Protein AF-A0A319CX66-F1 (afdb_monomer_lite)

InterPro domains:
  IPR029032 AhpD-like [G3DSA:1.20.1290.10] (20-228)
  IPR029032 AhpD-like [SSF69118] (88-222)
  IPR052999 Peroxisomal Targeting Signal 1 Protein [PTHR28180] (1-266)

Sequence (403 aa):
MVKLTLNIVRMINLPSAHPKTTPAPREIEKIFEKIQQGARTLRVDQQSWLALAAATTITLNSGPALSILFNVATKDTPSISDRVLAAETIREIGLKCIPFNGMPRTINALRAFQADLPEEIVAEMNQEPRRGLTQNNIHRTNKRGRKLWDQVHRPRAAQRYNHYAKLHPDLPVVVVENHFGALLSDPGRKPGASVGRLTMSVIAIACLRAQLGTGSQLHEHVLGLKKAVVDGTWADNMGDAPERGAKWLASQGGIIWMLRWIDNIRKEVKQTVAKLKPEEKGRLYELGSLGAYQSKPHPHKVNDPKYYQHHEDWLKQMERKQMEPEEDELEEEELEEDEHEQNELEKAELEGNEHDNTELEGNEHKLNKHDQTEHKQIEHDQNEPKKAECEEEGLKEDGSPTR

pLDDT: mean 77.53, std 22.51, range [29.12, 98.69]

Secondary structure (DSSP, 8-state):
-PPPPHHHHHHHTSGGG--PPPPPPTTHHHHHHHHHHHHHHHT--HHHHHHHHHHHHHHTT-HHHHHHHHHHHHTT---HHHHHHHHHHHHHHHHHTHHHH-HHHHHHHHHHHHHHS-HHHHHHS--S-S----TTTHHHHHHHHHHHHHHHHTTSHHHHHHHHHHH-TTHHHIIIIIIIIIIISPPS--SS---HHHHHHHHHHHHHHHH-S-HHHHHHHHHHHHHHHHTSGGGTT-TT--HHHHHHHHSHHHHHHHHHHHHHHHHHHHHHHHHS-HHHHHHTTT---S--------------THHHHHHHHHHHHHGGGS-----SHHHHHHHHHHHHHHHHHHHHHHHHHHHHHHHHHHHHHHHTTTTTSSSSS--------------------------

Organism: NCBI:txid1448320

Radius of gyration: 30.65 Å; chains: 1; bounding box: 73×112×86 Å

Foldseek 3Di:
DDDDDPVRVCVCLFLVNQQQQQEAFPCLLVLLLVLVVVCVVQLFDLLQSLLLSLLLSLLSLHQLSNLSNLCSSCVVPPDLVVSLQSLLSSLLSLQLSCVQRHDVSSVSNNVSNLVNDDPSSNVPHDPDDQLDDDPVCQVVLLVQLLVLLCLLQPPCSVVVLVVLCVVPVCRSVCCSRVNSRRRLAFGPDDDTDDRFQLSSLSSQLLNDLSNPPNVLSNLSSLVSLLSCLVVVSRVVPPPPRPNSNSNCCNDPNNSVVSSVSSVVSSVSSVVSQVPQDPVSSVVSRNPPPDDPPDDDDDDDDDDDPPVPPVVVVVVVVVVVPPPDDPDDPPVVVSVVVSVVVVVVVVVVVVVVVVVVVVVVVVVVVVVVVVVPPPPPDDDDDDDDDDDDDDDDDDDDDDDDDDD

Structure (mmCIF, N/CA/C/O backbone):
data_AF-A0A319CX66-F1
#
_entry.id   AF-A0A319CX66-F1
#
loop_
_atom_site.group_PDB
_atom_site.id
_atom_site.type_symbol
_atom_site.label_atom_id
_atom_site.label_alt_id
_atom_site.label_comp_id
_atom_site.label_asym_id
_atom_site.label_entity_id
_atom_site.label_seq_id
_atom_site.pdbx_PDB_ins_code
_atom_site.Cartn_x
_atom_site.Cartn_y
_atom_site.Cartn_z
_atom_site.occupancy
_atom_site.B_iso_or_equiv
_atom_site.auth_seq_id
_atom_site.auth_comp_id
_atom_site.auth_asym_id
_atom_site.auth_atom_id
_atom_site.pdbx_PDB_model_num
ATOM 1 N N . MET A 1 1 ? -1.379 38.295 -2.437 1.00 55.97 1 MET A N 1
ATOM 2 C CA . MET A 1 1 ? -2.069 37.105 -1.893 1.00 55.97 1 MET A CA 1
ATOM 3 C C . MET A 1 1 ? -3.465 37.077 -2.497 1.00 55.97 1 MET A C 1
ATOM 5 O O . MET A 1 1 ? -4.206 38.035 -2.307 1.00 55.97 1 MET A O 1
ATOM 9 N N . VAL A 1 2 ? -3.778 36.063 -3.303 1.00 76.06 2 VAL A N 1
ATOM 10 C CA . VAL A 1 2 ? -5.092 35.924 -3.950 1.00 76.06 2 VAL A CA 1
ATOM 11 C C . VAL A 1 2 ? -6.112 35.552 -2.871 1.00 76.06 2 VAL A C 1
ATOM 13 O O . VAL A 1 2 ? -5.905 34.578 -2.152 1.00 76.06 2 VAL A O 1
ATOM 16 N N . LYS A 1 3 ? -7.176 36.347 -2.705 1.00 79.50 3 LYS A N 1
ATOM 17 C CA . LYS A 1 3 ? -8.275 36.042 -1.776 1.00 79.50 3 LYS A CA 1
ATOM 18 C C . LYS A 1 3 ? -9.422 35.424 -2.560 1.00 79.50 3 LYS A C 1
ATOM 20 O O . LYS A 1 3 ? -9.903 36.026 -3.516 1.00 79.50 3 LYS A O 1
ATOM 25 N N . LEU A 1 4 ? -9.864 34.244 -2.141 1.00 84.06 4 LEU A N 1
ATOM 26 C CA . LEU A 1 4 ? -11.067 33.630 -2.689 1.00 84.06 4 LEU A CA 1
ATOM 27 C C . LEU A 1 4 ? -12.289 34.449 -2.266 1.00 84.06 4 LEU A C 1
ATOM 29 O O . LEU A 1 4 ? -12.366 34.936 -1.135 1.00 84.06 4 LEU A O 1
ATOM 33 N N . THR A 1 5 ? -13.247 34.611 -3.175 1.00 89.81 5 THR A N 1
ATOM 34 C CA . THR A 1 5 ? -14.525 35.241 -2.835 1.00 89.81 5 THR A CA 1
ATOM 35 C C . THR A 1 5 ? -15.294 34.350 -1.863 1.00 89.81 5 THR A C 1
ATOM 37 O O . THR A 1 5 ? -15.123 33.131 -1.851 1.00 89.81 5 THR A O 1
ATOM 40 N N . LEU A 1 6 ? -16.183 34.940 -1.062 1.00 85.25 6 LEU A N 1
ATOM 41 C CA . LEU A 1 6 ? -17.014 34.187 -0.115 1.00 85.25 6 LEU A CA 1
ATOM 42 C C . LEU A 1 6 ? -17.819 33.072 -0.795 1.00 85.25 6 LEU A C 1
ATOM 44 O O . LEU A 1 6 ? -17.998 32.014 -0.205 1.00 85.25 6 LEU A O 1
ATOM 48 N N . ASN A 1 7 ? -18.264 33.279 -2.036 1.00 86.62 7 ASN A N 1
ATOM 49 C CA . ASN A 1 7 ? -18.987 32.260 -2.794 1.00 86.62 7 ASN A CA 1
ATOM 50 C C . ASN A 1 7 ? -18.080 31.084 -3.169 1.00 86.62 7 ASN A C 1
ATOM 52 O O . ASN A 1 7 ? -18.476 29.942 -2.972 1.00 86.62 7 ASN A O 1
ATOM 56 N N . ILE A 1 8 ? -16.846 31.346 -3.615 1.00 83.25 8 ILE A N 1
ATOM 57 C CA . ILE A 1 8 ? -15.874 30.281 -3.901 1.00 83.25 8 ILE A CA 1
ATOM 58 C C . ILE A 1 8 ? -15.504 29.536 -2.614 1.00 83.25 8 ILE A C 1
ATOM 60 O O . ILE A 1 8 ? -15.500 28.309 -2.598 1.00 83.25 8 ILE A O 1
ATOM 64 N N . VAL A 1 9 ? -15.267 30.256 -1.513 1.00 81.00 9 VAL A N 1
ATOM 65 C CA . VAL A 1 9 ? -15.023 29.641 -0.198 1.00 81.00 9 VAL A CA 1
ATOM 66 C C . VAL A 1 9 ? -16.208 28.765 0.212 1.00 81.00 9 VAL A C 1
ATOM 68 O O . VAL A 1 9 ? -15.992 27.639 0.643 1.00 81.00 9 VAL A O 1
ATOM 71 N N . ARG A 1 10 ? -17.452 29.226 0.039 1.00 79.19 10 ARG A N 1
ATOM 72 C CA . ARG A 1 10 ? -18.656 28.427 0.323 1.00 79.19 10 ARG A CA 1
ATOM 73 C C . ARG A 1 10 ? -18.755 27.187 -0.561 1.00 79.19 10 ARG A C 1
ATOM 75 O O . ARG A 1 10 ? -19.100 26.137 -0.043 1.00 79.19 10 ARG A O 1
ATOM 82 N N . MET A 1 11 ? -18.436 27.294 -1.851 1.00 78.56 11 MET A N 1
ATOM 83 C CA . MET A 1 11 ? -18.486 26.170 -2.793 1.00 78.56 11 MET A CA 1
ATOM 84 C C . MET A 1 11 ? -17.416 25.110 -2.505 1.00 78.56 11 MET A C 1
ATOM 86 O O . MET A 1 11 ? -17.714 23.922 -2.524 1.00 78.56 11 MET A O 1
ATOM 90 N N . ILE A 1 12 ? -16.184 25.520 -2.193 1.00 77.50 12 ILE A N 1
ATOM 91 C CA . ILE A 1 12 ? -15.083 24.595 -1.867 1.00 77.50 12 ILE A CA 1
ATOM 92 C C . ILE A 1 12 ? -15.276 23.960 -0.485 1.00 77.50 12 ILE A C 1
ATOM 94 O O . ILE A 1 12 ? -14.882 22.821 -0.269 1.00 77.50 12 ILE A O 1
ATOM 98 N N . ASN A 1 13 ? -15.912 24.676 0.443 1.00 69.56 13 ASN A N 1
ATOM 99 C CA . ASN A 1 13 ? -16.309 24.131 1.741 1.00 69.56 13 ASN A CA 1
ATOM 100 C C . ASN A 1 13 ? -17.713 23.523 1.714 1.00 69.56 13 ASN A C 1
ATOM 102 O O . ASN A 1 13 ? -18.297 23.312 2.778 1.00 69.56 13 ASN A O 1
ATOM 106 N N . LEU A 1 14 ? -18.274 23.248 0.528 1.00 67.50 14 LEU A N 1
ATOM 107 C CA . LEU A 1 14 ? -19.491 22.461 0.475 1.00 67.50 14 LEU A CA 1
ATOM 108 C C . LEU A 1 14 ? -19.211 21.104 1.111 1.00 67.50 14 LEU A C 1
ATOM 110 O O . LEU A 1 14 ? -18.164 20.511 0.841 1.00 67.50 14 LEU A O 1
ATOM 114 N N . PRO A 1 15 ? -20.188 20.573 1.848 1.00 56.66 15 PRO A N 1
ATOM 115 C CA . PRO A 1 15 ? -20.256 19.182 2.220 1.00 56.66 15 PRO A CA 1
ATOM 116 C C . PRO A 1 15 ? -19.603 18.208 1.235 1.00 56.66 15 PRO A C 1
ATOM 118 O O . PRO A 1 15 ? -18.553 17.632 1.500 1.00 56.66 15 PRO A O 1
ATOM 121 N N . SER A 1 16 ? -20.149 18.131 0.028 1.00 59.62 16 SER A N 1
ATOM 122 C CA . SER A 1 16 ? -19.679 17.248 -1.040 1.00 59.62 16 SER A CA 1
ATOM 123 C C . SER A 1 16 ? -18.214 17.441 -1.453 1.00 59.62 16 SER A C 1
ATOM 125 O O . SER A 1 16 ? -17.624 16.518 -2.006 1.00 59.62 16 SER A O 1
ATOM 127 N N . ALA A 1 17 ? -17.633 18.620 -1.219 1.00 59.69 17 ALA A N 1
ATOM 128 C CA . ALA A 1 17 ? -16.258 18.962 -1.580 1.00 59.69 17 ALA A CA 1
ATOM 129 C C . ALA A 1 17 ? -15.243 18.626 -0.472 1.00 59.69 17 ALA A C 1
ATOM 131 O O . ALA A 1 17 ? -14.048 18.515 -0.745 1.00 59.69 17 ALA A O 1
ATOM 132 N N . HIS A 1 18 ? -15.713 18.406 0.759 1.00 57.75 18 HIS A N 1
ATOM 133 C CA . HIS A 1 18 ? -14.885 18.061 1.908 1.00 57.75 18 HIS A CA 1
ATOM 134 C C . HIS A 1 18 ? -15.327 16.722 2.509 1.00 57.75 18 HIS A C 1
ATOM 136 O O . HIS A 1 18 ? -15.835 16.692 3.628 1.00 57.75 18 HIS A O 1
ATOM 142 N N . PRO A 1 19 ? -15.120 15.575 1.832 1.00 54.16 19 PRO A N 1
ATOM 143 C CA . PRO A 1 19 ? -15.232 14.310 2.528 1.00 54.16 19 PRO A CA 1
ATOM 144 C C . PRO A 1 19 ? -14.113 14.276 3.572 1.00 54.16 19 PRO A C 1
ATOM 146 O O . PRO A 1 19 ? -12.947 14.014 3.254 1.00 54.16 19 PRO A O 1
ATOM 149 N N . LYS A 1 20 ? -14.456 14.534 4.841 1.00 62.97 20 LYS A N 1
ATOM 150 C CA . LYS A 1 20 ? -13.655 14.027 5.956 1.00 62.97 20 LYS A CA 1
ATOM 151 C C . LYS A 1 20 ? -13.373 12.548 5.713 1.00 62.97 20 LYS A C 1
ATOM 153 O O . LYS A 1 20 ? -14.080 11.873 4.958 1.00 62.97 20 LYS A O 1
ATOM 158 N N . THR A 1 21 ? -12.321 12.047 6.343 1.00 73.31 21 THR A N 1
ATOM 159 C CA . THR A 1 21 ? -12.054 10.615 6.307 1.00 73.31 21 THR A CA 1
ATOM 160 C C . THR A 1 21 ? -13.321 9.844 6.670 1.00 73.31 21 THR A C 1
ATOM 162 O O . THR A 1 21 ? -14.072 10.215 7.575 1.00 73.31 21 THR A O 1
ATOM 165 N N . THR A 1 22 ? -13.591 8.793 5.907 1.00 85.19 22 THR A N 1
ATOM 166 C CA . THR A 1 22 ? -14.711 7.902 6.147 1.00 85.19 22 THR A CA 1
ATOM 167 C C . THR A 1 22 ? -14.597 7.359 7.577 1.00 85.19 22 THR A C 1
ATOM 169 O O . THR A 1 22 ? -13.531 6.838 7.926 1.00 85.19 22 THR A O 1
ATOM 172 N N . PRO A 1 23 ? -15.641 7.454 8.422 1.00 87.94 23 PRO A N 1
ATOM 173 C CA . PRO A 1 23 ? -15.555 6.989 9.800 1.00 87.94 23 PRO A CA 1
ATOM 174 C C . PRO A 1 23 ? -15.178 5.511 9.854 1.00 87.94 23 PRO A C 1
ATOM 176 O O . PRO A 1 23 ? -15.574 4.738 8.976 1.00 87.94 23 PRO A O 1
ATOM 179 N N . ALA A 1 24 ? -14.437 5.119 10.887 1.00 91.44 24 ALA A N 1
ATOM 180 C CA . ALA A 1 24 ? -14.137 3.715 11.114 1.00 91.44 24 ALA A CA 1
ATOM 181 C C . ALA A 1 24 ? -15.441 2.930 11.365 1.00 91.44 24 ALA A C 1
ATOM 183 O O . ALA A 1 24 ? -16.246 3.340 12.210 1.00 91.44 24 ALA A O 1
ATOM 184 N N . PRO A 1 25 ? -15.673 1.807 10.666 1.00 92.19 25 PRO A N 1
ATOM 185 C CA . PRO A 1 25 ? -16.791 0.925 10.978 1.00 92.19 25 PRO A CA 1
ATOM 186 C C . PRO A 1 25 ? -16.676 0.368 12.395 1.00 92.19 25 PRO A C 1
ATOM 188 O O . PRO A 1 25 ? -15.587 0.004 12.828 1.00 92.19 25 PRO A O 1
ATOM 191 N N . ARG A 1 26 ? -17.803 0.218 13.100 1.00 91.69 26 ARG A N 1
ATOM 192 C CA . ARG A 1 26 ? -17.815 -0.334 14.473 1.00 91.69 26 ARG A CA 1
ATOM 193 C C . ARG A 1 26 ? -17.194 -1.730 14.566 1.00 91.69 26 ARG A C 1
ATOM 195 O O . ARG A 1 26 ? -16.563 -2.055 15.559 1.00 91.69 26 ARG A O 1
ATOM 202 N N . GLU A 1 27 ? -17.362 -2.536 13.522 1.00 93.62 27 GLU A N 1
ATOM 203 C CA . GLU A 1 27 ? -16.881 -3.919 13.474 1.00 93.62 27 GLU A CA 1
ATOM 204 C C . GLU A 1 27 ? -15.479 -4.050 12.852 1.00 93.62 27 GLU A C 1
ATOM 206 O O . GLU A 1 27 ? -14.995 -5.169 12.674 1.00 93.62 27 GLU A O 1
ATOM 211 N N . ILE A 1 28 ? -14.815 -2.937 12.500 1.00 96.88 28 ILE A N 1
ATOM 212 C CA . ILE A 1 28 ? -13.544 -2.997 11.764 1.00 96.88 28 ILE A CA 1
ATOM 213 C C . ILE A 1 28 ? -12.418 -3.628 12.588 1.00 96.88 28 ILE A C 1
ATOM 215 O O . ILE A 1 28 ? -11.610 -4.370 12.038 1.00 96.88 28 ILE A O 1
ATOM 219 N N . GLU A 1 29 ? -12.413 -3.414 13.906 1.00 97.81 29 GLU A N 1
ATOM 220 C CA . GLU A 1 29 ? -11.452 -4.034 14.822 1.00 97.81 29 GLU A CA 1
ATOM 221 C C . GLU A 1 29 ? -11.515 -5.562 14.729 1.00 97.81 29 GLU A C 1
ATOM 223 O O . GLU A 1 29 ? -10.509 -6.206 14.445 1.00 97.81 29 GLU A O 1
ATOM 228 N N . LYS A 1 30 ? -12.721 -6.139 14.821 1.00 98.06 30 LYS A N 1
ATOM 229 C CA . LYS A 1 30 ? -12.934 -7.590 14.703 1.00 98.06 30 LYS A CA 1
ATOM 230 C C . LYS A 1 30 ? -12.533 -8.131 13.332 1.00 98.06 30 LYS A C 1
ATOM 232 O O . LYS A 1 30 ? -12.133 -9.288 13.221 1.00 98.06 30 LYS A O 1
ATOM 237 N N . ILE A 1 31 ? -12.678 -7.336 12.268 1.00 98.25 31 ILE A N 1
ATOM 238 C CA . ILE A 1 31 ? -12.193 -7.716 10.935 1.00 98.25 31 ILE A CA 1
ATOM 239 C C . ILE A 1 31 ? -10.668 -7.792 10.934 1.00 98.25 31 ILE A C 1
ATOM 241 O O . ILE A 1 31 ? -10.123 -8.794 10.475 1.00 98.25 31 ILE A O 1
ATOM 245 N N . PHE A 1 32 ? -9.985 -6.784 11.473 1.00 98.62 32 PHE A N 1
ATOM 246 C CA . PHE A 1 32 ? -8.526 -6.790 11.559 1.00 98.62 32 PHE A CA 1
ATOM 247 C C . PHE A 1 32 ? -8.002 -7.921 12.449 1.00 98.62 32 PHE A C 1
ATOM 249 O O . PHE A 1 32 ? -7.063 -8.602 12.045 1.00 98.62 32 PHE A O 1
ATOM 256 N N . GLU A 1 33 ? -8.641 -8.201 13.588 1.00 98.38 33 GLU A N 1
ATOM 257 C CA . GLU A 1 33 ? -8.287 -9.339 14.450 1.00 98.38 33 GLU A CA 1
ATOM 258 C C . GLU A 1 33 ? -8.413 -10.677 13.701 1.00 98.38 33 GLU A C 1
ATOM 260 O O . GLU A 1 33 ? -7.521 -11.522 13.776 1.00 98.38 33 GLU A O 1
ATOM 265 N N . LYS A 1 34 ? -9.476 -10.865 12.905 1.00 98.38 34 LYS A N 1
ATOM 266 C CA . LYS A 1 34 ? -9.646 -12.074 12.080 1.00 98.38 34 LYS A CA 1
ATOM 267 C C . LYS A 1 34 ? -8.611 -12.180 10.961 1.00 98.38 34 LYS A C 1
ATOM 269 O O . LYS A 1 34 ? -8.147 -13.284 10.678 1.00 98.38 34 LYS A O 1
ATOM 274 N N . ILE A 1 35 ? -8.243 -11.063 10.329 1.00 98.38 35 ILE A N 1
ATOM 275 C CA . ILE A 1 35 ? -7.164 -11.031 9.331 1.00 98.38 35 ILE A CA 1
ATOM 276 C C . ILE A 1 35 ? -5.843 -11.433 9.991 1.00 98.38 35 ILE A C 1
ATOM 278 O O . ILE A 1 35 ? -5.162 -12.315 9.474 1.00 98.38 35 ILE A O 1
ATOM 282 N N . GLN A 1 36 ? -5.510 -10.849 11.146 1.00 97.81 36 GLN A N 1
ATOM 283 C CA . GLN A 1 36 ? -4.296 -11.164 11.901 1.00 97.81 36 GLN A CA 1
ATOM 284 C C . GLN A 1 36 ? -4.265 -12.638 12.329 1.00 97.81 36 GLN A C 1
ATOM 286 O O . GLN A 1 36 ? -3.248 -13.309 12.155 1.00 97.81 36 GLN A O 1
ATOM 291 N N . GLN A 1 37 ? -5.374 -13.173 12.847 1.00 97.56 37 GLN A N 1
ATOM 292 C CA . GLN A 1 37 ? -5.479 -14.584 13.221 1.00 97.56 37 GLN A CA 1
ATOM 293 C C . GLN A 1 37 ? -5.293 -15.500 12.005 1.00 97.56 37 GLN A C 1
ATOM 295 O O . GLN A 1 37 ? -4.504 -16.443 12.065 1.00 97.56 37 GLN A O 1
ATOM 300 N N . GLY A 1 38 ? -5.966 -15.198 10.891 1.00 97.00 38 GLY A N 1
ATOM 301 C CA . GLY A 1 38 ? -5.806 -15.935 9.640 1.00 97.00 38 GLY A CA 1
ATOM 302 C C . GLY A 1 38 ? -4.366 -15.895 9.130 1.00 97.00 38 GLY A C 1
ATOM 303 O O . GLY A 1 38 ? -3.807 -16.938 8.802 1.00 97.00 38 GLY A O 1
ATOM 304 N N . ALA A 1 39 ? -3.736 -14.719 9.142 1.00 96.25 39 ALA A N 1
ATOM 305 C CA . ALA A 1 39 ? -2.342 -14.547 8.752 1.00 96.25 39 ALA A CA 1
ATOM 306 C C . ALA A 1 39 ? -1.400 -15.410 9.607 1.00 96.25 39 ALA A C 1
ATOM 308 O O . ALA A 1 39 ? -0.566 -16.122 9.053 1.00 96.25 39 ALA A O 1
ATOM 309 N N . ARG A 1 40 ? -1.593 -15.444 10.935 1.00 94.56 40 ARG A N 1
ATOM 310 C CA . ARG A 1 40 ? -0.825 -16.311 11.849 1.00 94.56 40 ARG A CA 1
ATOM 311 C C . ARG A 1 40 ? -0.978 -17.794 11.487 1.00 94.56 40 ARG A C 1
ATOM 313 O O . ARG A 1 40 ? 0.026 -18.489 11.350 1.00 94.56 40 ARG A O 1
ATOM 320 N N . THR A 1 41 ? -2.206 -18.277 11.281 1.00 95.38 41 THR A N 1
ATOM 321 C CA . THR A 1 41 ? -2.469 -19.680 10.897 1.00 95.38 41 THR A CA 1
ATOM 322 C C . THR A 1 41 ? -1.819 -20.048 9.562 1.00 95.38 41 THR A C 1
ATOM 324 O O . THR A 1 41 ? -1.284 -21.145 9.407 1.00 95.38 41 THR A O 1
ATOM 327 N N . LEU A 1 42 ? -1.829 -19.118 8.610 1.00 94.69 42 LEU A N 1
ATOM 328 C CA . LEU A 1 42 ? -1.318 -19.307 7.252 1.00 94.69 42 LEU A CA 1
ATOM 329 C C . LEU A 1 42 ? 0.177 -18.970 7.127 1.00 94.69 42 LEU A C 1
ATOM 331 O O . LEU A 1 42 ? 0.757 -19.116 6.054 1.00 94.69 42 LEU A O 1
ATOM 335 N N . ARG A 1 43 ? 0.811 -18.560 8.235 1.00 93.75 43 ARG A N 1
ATOM 336 C CA . ARG A 1 43 ? 2.205 -18.098 8.320 1.00 93.75 43 ARG A CA 1
ATOM 337 C C . ARG A 1 43 ? 2.527 -16.921 7.397 1.00 93.75 43 ARG A C 1
ATOM 339 O O . ARG A 1 43 ? 3.666 -16.776 6.965 1.00 93.75 43 ARG A O 1
ATOM 346 N N . VAL A 1 44 ? 1.535 -16.084 7.113 1.00 94.25 44 VAL A N 1
ATOM 347 C CA . VAL A 1 44 ? 1.723 -14.797 6.441 1.00 94.25 44 VAL A CA 1
ATOM 348 C C . VAL A 1 44 ? 2.372 -13.829 7.423 1.00 94.25 44 VAL A C 1
ATOM 350 O O . VAL A 1 44 ? 1.931 -13.710 8.569 1.00 94.25 44 VAL A O 1
ATOM 353 N N . ASP A 1 45 ? 3.428 -13.150 6.982 1.00 91.75 45 ASP A N 1
ATOM 354 C CA . ASP A 1 45 ? 4.170 -12.212 7.815 1.00 91.75 45 ASP A CA 1
ATOM 355 C C . ASP A 1 45 ? 3.316 -10.998 8.217 1.00 91.75 45 ASP A C 1
ATOM 357 O O . ASP A 1 45 ? 2.296 -10.668 7.598 1.00 91.75 45 ASP A O 1
ATOM 361 N N . GLN A 1 46 ? 3.745 -10.318 9.283 1.00 93.00 46 GLN A N 1
ATOM 362 C CA . GLN A 1 46 ? 2.996 -9.194 9.832 1.00 93.00 46 GLN A CA 1
ATOM 363 C C . GLN A 1 46 ? 2.838 -8.040 8.839 1.00 93.00 46 GLN A C 1
ATOM 365 O O . GLN A 1 46 ? 1.783 -7.405 8.783 1.00 93.00 46 GLN A O 1
ATOM 370 N N . GLN A 1 47 ? 3.881 -7.767 8.063 1.00 93.25 47 GLN A N 1
ATOM 371 C CA . GLN A 1 47 ? 3.924 -6.640 7.152 1.00 93.25 47 GLN A CA 1
ATOM 372 C C . GLN A 1 47 ? 2.964 -6.839 5.968 1.00 93.25 47 GLN A C 1
ATOM 374 O O . GLN A 1 47 ? 2.259 -5.896 5.605 1.00 93.25 47 GLN A O 1
ATOM 379 N N . SER A 1 48 ? 2.846 -8.056 5.435 1.00 95.25 48 SER A N 1
ATOM 380 C CA . SER A 1 48 ? 1.915 -8.393 4.353 1.00 95.25 48 SER A CA 1
ATOM 381 C C . SER A 1 48 ? 0.446 -8.211 4.746 1.00 95.25 48 SER A C 1
ATOM 383 O O . SER A 1 48 ? -0.314 -7.572 4.013 1.00 95.25 48 SER A O 1
ATOM 385 N N . TRP A 1 49 ? 0.008 -8.715 5.908 1.00 96.88 49 TRP A N 1
ATOM 386 C CA . TRP A 1 49 ? -1.399 -8.543 6.307 1.00 96.88 49 TRP A CA 1
ATOM 387 C C . TRP A 1 49 ? -1.706 -7.106 6.756 1.00 96.88 49 TRP A C 1
ATOM 389 O O . TRP A 1 49 ? -2.804 -6.606 6.491 1.00 96.88 49 TRP A O 1
ATOM 399 N N . LEU A 1 50 ? -0.732 -6.411 7.362 1.00 97.31 50 LEU A N 1
ATOM 400 C CA . LEU A 1 50 ? -0.827 -4.973 7.627 1.00 97.31 50 LEU A CA 1
ATOM 401 C C . LEU A 1 50 ? -1.007 -4.184 6.330 1.00 97.31 50 LEU A C 1
ATOM 403 O O . LEU A 1 50 ? -1.863 -3.304 6.269 1.00 97.31 50 LEU A O 1
ATOM 407 N N . ALA A 1 51 ? -0.243 -4.511 5.286 1.00 98.25 51 ALA A N 1
ATOM 408 C CA . ALA A 1 51 ? -0.355 -3.876 3.980 1.00 98.25 51 ALA A CA 1
ATOM 409 C C . ALA A 1 51 ? -1.724 -4.081 3.341 1.00 98.25 51 ALA A C 1
ATOM 411 O O . ALA A 1 51 ? -2.326 -3.104 2.897 1.00 98.25 51 ALA A O 1
ATOM 412 N N . LEU A 1 52 ? -2.248 -5.309 3.368 1.00 98.62 52 LEU A N 1
ATOM 413 C CA . LEU A 1 52 ? -3.592 -5.621 2.885 1.00 98.62 52 LEU A CA 1
ATOM 414 C C . LEU A 1 52 ? -4.649 -4.727 3.556 1.00 98.62 52 LEU A C 1
ATOM 416 O O . LEU A 1 52 ? -5.453 -4.077 2.880 1.00 98.62 52 LEU A O 1
ATOM 420 N N . ALA A 1 53 ? -4.632 -4.668 4.890 1.00 98.69 53 ALA A N 1
ATOM 421 C CA . ALA A 1 53 ? -5.611 -3.923 5.673 1.00 98.69 53 ALA A CA 1
ATOM 422 C C . ALA A 1 53 ? -5.447 -2.399 5.530 1.00 98.69 53 ALA A C 1
ATOM 424 O O . ALA A 1 53 ? -6.429 -1.690 5.282 1.00 98.69 53 ALA A O 1
ATOM 425 N N . ALA A 1 54 ? -4.219 -1.887 5.643 1.00 98.69 54 ALA A N 1
ATOM 426 C CA . ALA A 1 54 ? -3.928 -0.459 5.579 1.00 98.69 54 ALA A CA 1
ATOM 427 C C . ALA A 1 54 ? -4.191 0.111 4.180 1.00 98.69 54 ALA A C 1
ATOM 429 O O . ALA A 1 54 ? -4.910 1.101 4.059 1.00 98.69 54 ALA A O 1
ATOM 430 N N . ALA A 1 55 ? -3.690 -0.525 3.116 1.00 98.69 55 ALA A N 1
ATOM 431 C CA . ALA A 1 55 ? -3.874 -0.041 1.746 1.00 98.69 55 ALA A CA 1
ATOM 432 C C . ALA A 1 55 ? -5.357 -0.013 1.336 1.00 98.69 55 ALA A C 1
ATOM 434 O O . ALA A 1 55 ? -5.825 0.964 0.740 1.00 98.69 55 ALA A O 1
ATOM 435 N N . THR A 1 56 ? -6.129 -1.030 1.739 1.00 98.62 56 THR A N 1
ATOM 436 C CA . THR A 1 56 ? -7.589 -1.049 1.552 1.00 98.62 56 THR A CA 1
ATOM 437 C C . THR A 1 56 ? -8.250 0.122 2.282 1.00 98.62 56 THR A C 1
ATOM 439 O O . THR A 1 56 ? -9.021 0.883 1.697 1.00 98.62 56 THR A O 1
ATOM 442 N N . THR A 1 57 ? -7.910 0.310 3.557 1.00 97.62 57 THR A N 1
ATOM 443 C CA . THR A 1 57 ? -8.470 1.360 4.420 1.00 97.62 57 THR A CA 1
ATOM 444 C C . THR A 1 57 ? -8.174 2.768 3.888 1.00 97.62 57 THR A C 1
ATOM 446 O O . THR A 1 57 ? -9.066 3.619 3.842 1.00 97.62 57 THR A O 1
ATOM 449 N N . ILE A 1 58 ? -6.946 3.002 3.420 1.00 97.12 58 ILE A N 1
ATOM 450 C CA . ILE A 1 58 ? -6.502 4.273 2.828 1.00 97.12 58 ILE A CA 1
ATOM 451 C C . ILE A 1 58 ? -7.245 4.550 1.524 1.00 97.12 58 ILE A C 1
ATOM 453 O O . ILE A 1 58 ? -7.742 5.657 1.317 1.00 97.12 58 ILE A O 1
ATOM 457 N N . THR A 1 59 ? -7.395 3.536 0.671 1.00 96.31 59 THR A N 1
ATOM 458 C CA . THR A 1 59 ? -8.108 3.665 -0.609 1.00 96.31 59 THR A CA 1
ATOM 459 C C . THR A 1 59 ? -9.575 4.046 -0.422 1.00 96.31 59 THR A C 1
ATOM 461 O O . THR A 1 59 ? -10.120 4.835 -1.200 1.00 96.31 59 THR A O 1
ATOM 464 N N . LEU A 1 60 ? -10.190 3.566 0.661 1.00 93.56 60 LEU A N 1
ATOM 465 C CA . LEU A 1 60 ? -11.556 3.895 1.073 1.00 93.56 60 LEU A CA 1
ATOM 466 C C . LEU A 1 60 ? -11.655 5.192 1.901 1.00 93.56 60 LEU A C 1
ATOM 468 O O . LEU A 1 60 ? -12.724 5.510 2.433 1.00 93.56 60 LEU A O 1
ATOM 472 N N . ASN A 1 61 ? -10.553 5.943 2.005 1.00 92.50 61 ASN A N 1
ATOM 473 C CA . ASN A 1 61 ? -10.428 7.192 2.753 1.00 92.50 61 ASN A CA 1
ATOM 474 C C . ASN A 1 61 ? -10.772 7.045 4.250 1.00 92.50 61 ASN A C 1
ATOM 476 O O . ASN A 1 61 ? -11.188 8.016 4.869 1.00 92.50 61 ASN A O 1
ATOM 480 N N . SER A 1 62 ? -10.629 5.860 4.859 1.00 92.75 62 SER A N 1
ATOM 481 C CA . SER A 1 62 ? -11.047 5.605 6.249 1.00 92.75 62 SER A CA 1
ATOM 482 C C . SER A 1 62 ? -9.900 5.746 7.256 1.00 92.75 62 SER A C 1
ATOM 484 O O . SER A 1 62 ? -9.523 4.809 7.947 1.00 92.75 62 SER A O 1
ATOM 486 N N . GLY A 1 63 ? -9.331 6.950 7.344 1.00 92.19 63 GLY A N 1
ATOM 487 C CA . GLY A 1 63 ? -8.190 7.258 8.219 1.00 92.19 63 GLY A CA 1
ATOM 488 C C . GLY A 1 63 ? -8.303 6.776 9.679 1.00 92.19 63 GLY A C 1
ATOM 489 O O . GLY A 1 63 ? -7.374 6.115 10.131 1.00 92.19 63 GLY A O 1
ATOM 490 N N . PRO A 1 64 ? -9.420 7.003 10.404 1.00 92.69 64 PRO A N 1
ATOM 491 C CA . PRO A 1 64 ? -9.562 6.562 11.798 1.00 92.69 64 PRO A CA 1
ATOM 492 C C . PRO A 1 64 ? -9.447 5.042 11.994 1.00 92.69 64 PRO A C 1
ATOM 494 O O . PRO A 1 64 ? -9.064 4.573 13.063 1.00 92.69 64 PRO A O 1
ATOM 497 N N . ALA A 1 65 ? -9.749 4.242 10.963 1.00 96.75 65 ALA A N 1
ATOM 498 C CA . ALA A 1 65 ? -9.582 2.794 11.044 1.00 96.75 65 ALA A CA 1
ATOM 499 C C . ALA A 1 65 ? -8.099 2.374 11.049 1.00 96.75 65 ALA A C 1
ATOM 501 O O . ALA A 1 65 ? -7.790 1.282 11.515 1.00 96.75 65 ALA A O 1
ATOM 502 N N . LEU A 1 66 ? -7.167 3.228 10.608 1.00 97.75 66 LEU A N 1
ATOM 503 C CA . LEU A 1 66 ? -5.730 2.937 10.674 1.00 97.75 66 LEU A CA 1
ATOM 504 C C . LEU A 1 66 ? -5.206 2.896 12.112 1.00 97.75 66 LEU A C 1
ATOM 506 O O . LEU A 1 66 ? -4.345 2.079 12.418 1.00 97.75 66 LEU A O 1
ATOM 510 N N . SER A 1 67 ? -5.747 3.722 13.006 1.00 96.88 67 SER A N 1
ATOM 511 C CA . SER A 1 67 ? -5.374 3.725 14.427 1.00 96.88 67 SER A CA 1
ATOM 512 C C . SER A 1 67 ? -5.874 2.461 15.129 1.00 96.88 67 SER A C 1
ATOM 514 O O . SER A 1 67 ? -5.161 1.862 15.930 1.00 96.88 67 SER A O 1
ATOM 516 N N . ILE A 1 68 ? -7.067 1.987 14.752 1.00 98.25 68 ILE A N 1
ATOM 517 C CA . ILE A 1 68 ? -7.593 0.688 15.193 1.00 98.25 68 ILE A CA 1
ATOM 518 C C . ILE A 1 68 ?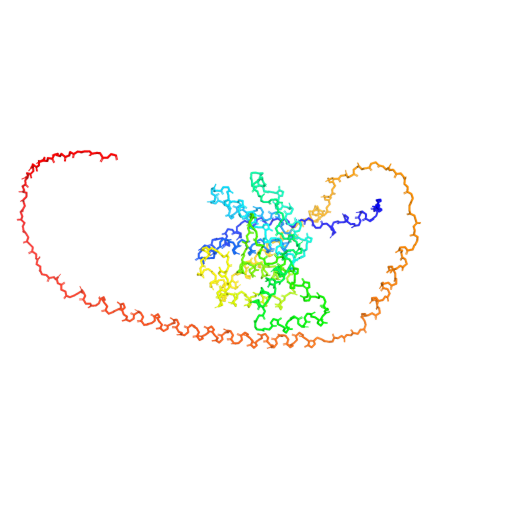 -6.707 -0.449 14.665 1.00 98.25 68 ILE A C 1
ATOM 520 O O . ILE A 1 68 ? -6.327 -1.331 15.430 1.00 98.25 68 ILE A O 1
ATOM 524 N N . LEU A 1 69 ? -6.332 -0.412 13.381 1.00 98.62 69 LEU A N 1
ATOM 525 C CA . LEU A 1 69 ? -5.423 -1.391 12.780 1.00 98.62 69 LEU A CA 1
ATOM 526 C C . LEU A 1 69 ? -4.075 -1.439 13.507 1.00 98.62 69 LEU A C 1
ATOM 528 O O . LEU A 1 69 ? -3.588 -2.524 13.814 1.00 98.62 69 LEU A O 1
ATOM 532 N N . PHE A 1 70 ? -3.492 -0.274 13.796 1.00 98.44 70 PHE A N 1
ATOM 533 C CA . PHE A 1 70 ? -2.264 -0.154 14.575 1.00 98.44 70 PHE A CA 1
ATOM 534 C C . PHE A 1 70 ? -2.410 -0.832 15.939 1.00 98.44 70 PHE A C 1
ATOM 536 O O . PHE A 1 70 ? -1.623 -1.721 16.252 1.00 98.44 70 PHE A O 1
ATOM 543 N N . ASN A 1 71 ? -3.465 -0.505 16.692 1.00 97.94 71 ASN A N 1
ATOM 544 C CA . ASN A 1 71 ? -3.716 -1.098 18.005 1.00 97.94 71 ASN A CA 1
ATOM 545 C C . ASN A 1 71 ? -3.841 -2.626 17.942 1.00 97.94 71 ASN A C 1
ATOM 547 O O . ASN A 1 71 ? -3.225 -3.312 18.753 1.00 97.94 71 ASN A O 1
ATOM 551 N N . VAL A 1 72 ? -4.569 -3.170 16.958 1.00 98.25 72 VAL A N 1
ATOM 552 C CA . VAL A 1 72 ? -4.680 -4.627 16.743 1.00 98.25 72 VAL A CA 1
ATOM 553 C C . VAL A 1 72 ? -3.317 -5.246 16.424 1.00 98.25 72 VAL A C 1
ATOM 555 O O . VAL A 1 72 ? -2.952 -6.289 16.967 1.00 98.25 72 VAL A O 1
ATOM 558 N N . ALA A 1 73 ? -2.533 -4.597 15.564 1.00 97.31 73 ALA A N 1
ATOM 559 C CA . ALA A 1 73 ? -1.221 -5.087 15.164 1.00 97.31 73 ALA A CA 1
ATOM 560 C C . ALA A 1 73 ? -0.189 -5.058 16.298 1.00 97.31 73 ALA A C 1
ATOM 562 O O . ALA A 1 73 ? 0.742 -5.860 16.274 1.00 97.31 73 ALA A O 1
ATOM 563 N N . THR A 1 74 ? -0.357 -4.162 17.274 1.00 97.31 74 THR A N 1
ATOM 564 C CA . THR A 1 74 ? 0.595 -3.952 18.372 1.00 97.31 74 THR A CA 1
ATOM 565 C C . THR A 1 74 ? 0.097 -4.391 19.747 1.00 97.31 74 THR A C 1
ATOM 567 O O . THR A 1 74 ? 0.783 -4.157 20.738 1.00 97.31 74 THR A O 1
ATOM 570 N N . LYS A 1 75 ? -1.095 -4.991 19.840 1.00 94.94 75 LYS A N 1
ATOM 571 C CA . LYS A 1 75 ? -1.758 -5.337 21.111 1.00 94.94 75 LYS A CA 1
ATOM 572 C C . LYS A 1 75 ? -0.870 -6.156 22.051 1.00 94.94 75 LYS A C 1
ATOM 574 O O . LYS A 1 75 ? -0.829 -5.881 23.245 1.00 94.94 75 LYS A O 1
ATOM 579 N N . ASP A 1 76 ? -0.133 -7.107 21.484 1.00 91.56 76 ASP A N 1
ATOM 580 C CA . ASP A 1 76 ? 0.751 -8.024 22.211 1.00 91.56 76 ASP A CA 1
ATOM 581 C C . ASP A 1 76 ? 2.237 -7.615 22.104 1.00 91.56 76 ASP A C 1
ATOM 583 O O . ASP A 1 76 ? 3.125 -8.414 22.396 1.00 91.56 76 ASP A O 1
ATOM 587 N N . THR A 1 77 ? 2.535 -6.396 21.636 1.00 92.62 77 THR A N 1
ATOM 588 C CA . THR A 1 77 ? 3.900 -5.923 21.359 1.00 92.62 77 THR A CA 1
ATOM 589 C C . THR A 1 77 ? 4.384 -4.992 22.478 1.00 92.62 77 THR A C 1
ATOM 591 O O . THR A 1 77 ? 4.026 -3.813 22.482 1.00 92.62 77 THR A O 1
ATOM 594 N N . PRO A 1 78 ? 5.220 -5.470 23.423 1.00 86.00 78 PRO A N 1
ATOM 595 C CA . PRO A 1 78 ? 5.673 -4.653 24.553 1.00 86.00 78 PRO A CA 1
ATOM 596 C C . PRO A 1 78 ? 6.755 -3.632 24.165 1.00 86.00 78 PRO A C 1
ATOM 598 O O . PRO A 1 78 ? 6.921 -2.615 24.833 1.00 86.00 78 PRO A O 1
ATOM 601 N N . SER A 1 79 ? 7.505 -3.895 23.094 1.00 94.81 79 SER A N 1
ATOM 602 C CA . SER A 1 79 ? 8.596 -3.040 22.624 1.00 94.81 79 SER A CA 1
ATOM 603 C C . SER A 1 79 ? 8.060 -1.779 21.945 1.00 94.81 79 SER A C 1
ATOM 605 O O . SER A 1 79 ? 7.387 -1.858 20.916 1.00 94.81 79 SER A O 1
ATOM 607 N N . ILE A 1 80 ? 8.407 -0.601 22.474 1.00 94.62 80 ILE A N 1
ATOM 608 C CA . ILE A 1 80 ? 8.095 0.688 21.830 1.00 94.62 80 ILE A CA 1
ATOM 609 C C . ILE A 1 80 ? 8.703 0.746 20.426 1.00 94.62 80 ILE A C 1
ATOM 611 O O . ILE A 1 80 ? 8.039 1.201 19.501 1.00 94.62 80 ILE A O 1
ATOM 615 N N . SER A 1 81 ? 9.922 0.233 20.238 1.00 94.38 81 SER A N 1
ATOM 616 C CA . SER A 1 81 ? 10.592 0.241 18.933 1.00 94.38 81 SER A CA 1
ATOM 617 C C . SER A 1 81 ? 9.813 -0.551 17.877 1.00 94.38 81 SER A C 1
ATOM 619 O O . SER A 1 81 ? 9.640 -0.071 16.757 1.00 94.38 81 SER A O 1
ATOM 621 N N . ASP A 1 82 ? 9.253 -1.706 18.245 1.00 93.31 82 ASP A N 1
ATOM 622 C CA . ASP A 1 82 ? 8.453 -2.523 17.324 1.00 93.31 82 ASP A CA 1
ATOM 623 C C . ASP A 1 82 ? 7.099 -1.866 17.018 1.00 93.31 82 ASP A C 1
ATOM 625 O O . ASP A 1 82 ? 6.615 -1.907 15.884 1.00 93.31 82 ASP A O 1
ATOM 629 N N . ARG A 1 83 ? 6.504 -1.184 18.007 1.00 96.81 83 ARG A N 1
ATOM 630 C CA . ARG A 1 83 ? 5.304 -0.357 17.803 1.00 96.81 83 ARG A CA 1
ATOM 631 C C . ARG A 1 83 ? 5.598 0.800 16.843 1.00 96.81 83 ARG A C 1
ATOM 633 O O . ARG A 1 83 ? 4.844 1.015 15.899 1.00 96.81 83 ARG A O 1
ATOM 640 N N . VAL A 1 84 ? 6.714 1.506 17.020 1.00 96.75 84 VAL A N 1
ATOM 641 C CA . VAL A 1 84 ? 7.158 2.569 16.103 1.00 96.75 84 VAL A CA 1
ATOM 642 C C . VAL A 1 84 ? 7.344 2.014 14.692 1.00 96.75 84 VAL A C 1
ATOM 644 O O . VAL A 1 84 ? 6.808 2.586 13.743 1.00 96.75 84 VAL A O 1
ATOM 647 N N . LEU A 1 85 ? 7.995 0.856 14.541 1.00 94.12 85 LEU A N 1
ATOM 648 C CA . LEU A 1 85 ? 8.167 0.204 13.242 1.00 94.12 85 LEU A CA 1
ATOM 649 C C . LEU A 1 85 ? 6.823 -0.141 12.579 1.00 94.12 85 LEU A C 1
ATOM 651 O O . LEU A 1 85 ? 6.672 0.045 11.368 1.00 94.12 85 LEU A O 1
ATOM 655 N N . ALA A 1 86 ? 5.824 -0.593 13.342 1.00 96.00 86 ALA A N 1
ATOM 656 C CA . ALA A 1 86 ? 4.478 -0.836 12.823 1.00 96.00 86 ALA A CA 1
ATOM 657 C C . ALA A 1 86 ? 3.810 0.462 12.327 1.00 96.00 86 ALA A C 1
ATOM 659 O O . ALA A 1 86 ? 3.253 0.489 11.225 1.00 96.00 86 ALA A O 1
ATOM 660 N N . ALA A 1 87 ? 3.915 1.559 13.086 1.00 97.44 87 ALA A N 1
ATOM 661 C CA . ALA A 1 87 ? 3.387 2.865 12.682 1.00 97.44 87 ALA A CA 1
ATOM 662 C C . ALA A 1 87 ? 4.093 3.418 11.429 1.00 97.44 87 ALA A C 1
ATOM 664 O O . ALA A 1 87 ? 3.445 3.928 10.509 1.00 97.44 87 ALA A O 1
ATOM 665 N N . GLU A 1 88 ? 5.418 3.284 11.349 1.00 96.06 88 GLU A N 1
ATOM 666 C CA . GLU A 1 88 ? 6.197 3.646 10.164 1.00 96.06 88 GLU A CA 1
ATOM 667 C C . GLU A 1 88 ? 5.851 2.778 8.955 1.00 96.06 88 GLU A C 1
ATOM 669 O O . GLU A 1 88 ? 5.771 3.291 7.840 1.00 96.06 88 GLU A O 1
ATOM 674 N N . THR A 1 89 ? 5.583 1.489 9.169 1.00 95.81 89 THR A N 1
ATOM 675 C CA . THR A 1 89 ? 5.140 0.572 8.115 1.00 95.81 89 THR A CA 1
ATOM 676 C C . THR A 1 89 ? 3.790 1.011 7.554 1.00 95.81 89 THR A C 1
ATOM 678 O O . THR A 1 89 ? 3.656 1.123 6.338 1.00 95.81 89 THR A O 1
ATOM 681 N N . ILE A 1 90 ? 2.813 1.361 8.403 1.00 98.12 90 ILE A N 1
ATOM 682 C CA . ILE A 1 90 ? 1.513 1.898 7.957 1.00 98.12 90 ILE A CA 1
ATOM 683 C C . ILE A 1 90 ? 1.692 3.210 7.169 1.00 98.12 90 ILE A C 1
ATOM 685 O O . ILE A 1 90 ? 1.068 3.384 6.118 1.00 98.12 90 ILE A O 1
ATOM 689 N N . ARG A 1 91 ? 2.577 4.118 7.613 1.00 96.88 91 ARG A N 1
ATOM 690 C CA . ARG A 1 91 ? 2.907 5.352 6.867 1.00 96.88 91 ARG A CA 1
ATOM 691 C C . ARG A 1 91 ? 3.514 5.061 5.499 1.00 96.88 91 ARG A C 1
ATOM 693 O O . ARG A 1 91 ? 3.137 5.694 4.515 1.00 96.88 91 ARG A O 1
ATOM 700 N N . GLU A 1 92 ? 4.452 4.125 5.445 1.00 96.69 92 GLU A N 1
ATOM 701 C CA . GLU A 1 92 ? 5.145 3.729 4.222 1.00 96.69 92 GLU A CA 1
ATOM 702 C C . GLU A 1 92 ? 4.185 3.052 3.231 1.00 96.69 92 GLU A C 1
ATOM 704 O O . GLU A 1 92 ? 4.192 3.392 2.047 1.00 96.69 92 GLU A O 1
ATOM 709 N N . ILE A 1 93 ? 3.285 2.188 3.717 1.00 98.00 93 ILE A N 1
ATOM 710 C CA . ILE A 1 93 ? 2.180 1.627 2.928 1.00 98.00 93 ILE A CA 1
ATOM 711 C C . ILE A 1 93 ? 1.329 2.753 2.343 1.00 98.00 93 ILE A C 1
ATOM 713 O O . ILE A 1 93 ? 1.080 2.770 1.139 1.00 98.00 93 ILE A O 1
ATOM 717 N N . GLY A 1 94 ? 0.918 3.719 3.170 1.00 97.62 94 GLY A N 1
ATOM 718 C CA . GLY A 1 94 ? 0.093 4.832 2.712 1.00 97.62 94 GLY A CA 1
ATOM 719 C C . GLY A 1 94 ? 0.758 5.673 1.636 1.00 97.62 94 GLY A C 1
ATOM 720 O O . GLY A 1 94 ? 0.134 5.962 0.620 1.00 97.62 94 GLY A O 1
ATOM 721 N N . LEU A 1 95 ? 2.042 5.988 1.796 1.00 97.00 95 LEU A N 1
ATOM 722 C CA . LEU A 1 95 ? 2.810 6.689 0.771 1.00 97.00 95 LEU A CA 1
ATOM 723 C C . LEU A 1 95 ? 2.825 5.908 -0.558 1.00 97.00 95 LEU A C 1
ATOM 725 O O . LEU A 1 95 ? 2.632 6.493 -1.623 1.00 97.00 95 LEU A O 1
ATOM 729 N N . LYS A 1 96 ? 2.986 4.582 -0.503 1.00 97.50 96 LYS A N 1
ATOM 730 C CA . LYS A 1 96 ? 2.992 3.702 -1.683 1.00 97.50 96 LYS A CA 1
ATOM 731 C C . LYS A 1 96 ? 1.611 3.470 -2.307 1.00 97.50 96 LYS A C 1
ATOM 733 O O . LYS A 1 96 ? 1.544 2.932 -3.408 1.00 97.50 96 LYS A O 1
ATOM 738 N N . CYS A 1 97 ? 0.526 3.915 -1.673 1.00 98.00 97 CYS A N 1
ATOM 739 C CA . CYS A 1 97 ? -0.817 3.868 -2.257 1.00 98.00 97 CYS A CA 1
ATOM 740 C C . CYS A 1 97 ? -1.071 4.971 -3.305 1.00 98.00 97 CYS A C 1
ATOM 742 O O . CYS A 1 97 ? -1.980 4.829 -4.124 1.00 98.00 97 CYS A O 1
ATOM 744 N N . ILE A 1 98 ? -0.273 6.052 -3.307 1.00 97.50 98 ILE A N 1
ATOM 745 C CA . ILE A 1 98 ? -0.459 7.234 -4.174 1.00 97.50 98 ILE A CA 1
ATOM 746 C C . ILE A 1 98 ? -0.649 6.904 -5.666 1.00 97.50 98 ILE A C 1
ATOM 748 O O . ILE A 1 98 ? -1.560 7.494 -6.249 1.00 97.50 98 ILE A O 1
ATOM 752 N N . PRO A 1 99 ? 0.135 6.001 -6.298 1.00 95.75 99 PRO A N 1
ATOM 753 C CA . PRO A 1 99 ? -0.030 5.681 -7.718 1.00 95.75 99 PRO A CA 1
ATOM 754 C C . PRO A 1 99 ? -1.414 5.125 -8.054 1.00 95.75 99 PRO A C 1
ATOM 756 O O . PRO A 1 99 ? -1.867 5.252 -9.182 1.00 95.75 99 PRO A O 1
ATOM 759 N N . PHE A 1 100 ? -2.069 4.490 -7.079 1.00 94.62 100 PHE A N 1
ATOM 760 C CA . PHE A 1 100 ? -3.302 3.746 -7.296 1.00 94.62 100 PHE A CA 1
ATOM 761 C C . PHE A 1 100 ? -4.536 4.562 -6.911 1.00 94.62 100 PHE A C 1
ATOM 763 O O . PHE A 1 100 ? -5.494 4.610 -7.675 1.00 94.62 100 PHE A O 1
ATOM 770 N N . ASN A 1 101 ? -4.513 5.227 -5.748 1.00 91.94 101 ASN A N 1
ATOM 771 C CA . ASN A 1 101 ? -5.690 5.907 -5.186 1.00 91.94 101 ASN A CA 1
ATOM 772 C C . ASN A 1 101 ? -5.595 7.438 -5.123 1.00 91.94 101 ASN A C 1
ATOM 774 O O . ASN A 1 101 ? -6.563 8.110 -4.743 1.00 91.94 101 ASN A O 1
ATOM 778 N N . GLY A 1 102 ? -4.442 7.989 -5.501 1.00 92.69 102 GLY A N 1
ATOM 779 C CA . GLY A 1 102 ? -4.192 9.417 -5.555 1.00 92.69 102 GLY A CA 1
ATOM 780 C C . GLY A 1 102 ? -3.736 10.048 -4.236 1.00 92.69 102 GLY A C 1
ATOM 781 O O . GLY A 1 102 ? -4.035 9.625 -3.114 1.00 92.69 102 GLY A O 1
ATOM 782 N N . MET A 1 103 ? -3.019 11.158 -4.389 1.00 92.94 103 MET A N 1
ATOM 783 C CA . MET A 1 103 ? -2.434 11.914 -3.283 1.00 92.94 103 MET A CA 1
ATOM 784 C C . MET A 1 103 ? -3.461 12.451 -2.263 1.00 92.94 103 MET A C 1
ATOM 786 O O . MET A 1 103 ? -3.190 12.336 -1.066 1.00 92.94 103 MET A O 1
ATOM 790 N N . PRO A 1 104 ? -4.643 12.986 -2.649 1.00 90.12 104 PRO A N 1
ATOM 791 C CA . PRO A 1 104 ? -5.578 13.562 -1.677 1.00 90.12 104 PRO A CA 1
ATOM 792 C C . PRO A 1 104 ? -6.078 12.565 -0.621 1.00 90.12 104 PRO A C 1
ATOM 794 O O . PRO A 1 104 ? -6.083 12.884 0.568 1.00 90.12 104 PRO A O 1
ATOM 797 N N . ARG A 1 105 ? -6.451 11.341 -1.027 1.00 90.06 105 ARG A N 1
ATOM 798 C CA . ARG A 1 105 ? -6.917 10.298 -0.091 1.00 90.06 105 ARG A CA 1
ATOM 799 C C . ARG A 1 105 ? -5.797 9.844 0.834 1.00 90.06 105 ARG A C 1
ATOM 801 O O . ARG A 1 105 ? -6.011 9.716 2.037 1.00 90.06 105 ARG A O 1
ATOM 808 N N . THR A 1 106 ? -4.594 9.685 0.284 1.00 94.00 106 THR A N 1
ATOM 809 C CA . THR A 1 106 ? -3.400 9.357 1.067 1.00 94.00 106 THR A CA 1
ATOM 810 C C . THR A 1 106 ? -3.124 10.420 2.137 1.00 94.00 106 THR A C 1
ATOM 812 O O . THR A 1 106 ? -2.957 10.075 3.305 1.00 94.00 106 THR A O 1
ATOM 815 N N . ILE A 1 107 ? -3.149 11.712 1.782 1.00 92.81 107 ILE A N 1
ATOM 816 C CA . ILE A 1 107 ? -2.951 12.816 2.739 1.00 92.81 107 ILE A CA 1
ATOM 817 C C . ILE A 1 107 ? -4.007 12.776 3.846 1.00 92.81 107 ILE A C 1
ATOM 819 O O . ILE A 1 107 ? -3.666 12.887 5.023 1.00 92.81 107 ILE A O 1
ATOM 823 N N . ASN A 1 108 ? -5.280 12.616 3.484 1.00 91.25 108 ASN A N 1
ATOM 824 C CA . ASN A 1 108 ? -6.373 12.591 4.452 1.00 91.25 108 ASN A CA 1
ATOM 825 C C . ASN A 1 108 ? -6.232 11.429 5.441 1.00 91.25 108 ASN A C 1
ATOM 827 O O . ASN A 1 108 ? -6.347 11.635 6.650 1.00 91.25 108 ASN A O 1
ATOM 831 N N . ALA A 1 109 ? -5.952 10.225 4.939 1.00 92.62 109 ALA A N 1
ATOM 832 C CA . ALA A 1 109 ? -5.808 9.037 5.767 1.00 92.62 109 ALA A CA 1
ATOM 833 C C . ALA A 1 109 ? -4.584 9.123 6.692 1.00 92.62 109 ALA A C 1
ATOM 835 O O . ALA A 1 109 ? -4.712 8.869 7.887 1.00 92.62 109 ALA A O 1
ATOM 836 N N . LEU A 1 110 ? -3.425 9.545 6.170 1.00 94.81 110 LEU A N 1
ATOM 837 C CA . LEU A 1 110 ? -2.200 9.678 6.963 1.00 94.81 110 LEU A CA 1
ATOM 838 C C . LEU A 1 110 ? -2.290 10.797 8.005 1.00 94.81 110 LEU A C 1
ATOM 840 O O . LEU A 1 110 ? -1.765 10.634 9.101 1.00 94.81 110 LEU A O 1
ATOM 844 N N . ARG A 1 111 ? -2.975 11.907 7.696 1.00 94.44 111 ARG A N 1
ATOM 845 C CA . ARG A 1 111 ? -3.230 12.975 8.673 1.00 94.44 111 ARG A CA 1
ATOM 846 C C . ARG A 1 111 ? -4.085 12.470 9.831 1.00 94.44 111 ARG A C 1
ATOM 848 O O . ARG A 1 111 ? -3.743 12.725 10.977 1.00 94.44 111 ARG A O 1
ATOM 855 N N . ALA A 1 112 ? -5.186 11.777 9.533 1.00 92.94 112 ALA A N 1
ATOM 856 C CA . ALA A 1 112 ? -6.053 11.220 10.569 1.00 92.94 112 ALA A CA 1
ATOM 857 C C . ALA A 1 112 ? -5.305 10.191 11.427 1.00 92.94 112 ALA A C 1
ATOM 859 O O . ALA A 1 112 ? -5.357 10.266 12.645 1.00 92.94 112 ALA A O 1
ATOM 860 N N . PHE A 1 113 ? -4.539 9.297 10.795 1.00 95.69 113 PHE A N 1
ATOM 861 C CA . PHE A 1 113 ? -3.721 8.322 11.512 1.00 95.69 113 PHE A CA 1
ATOM 862 C C . PHE A 1 113 ? -2.698 8.989 12.438 1.00 95.69 113 PHE A C 1
ATOM 864 O O . PHE A 1 113 ? -2.617 8.647 13.609 1.00 95.69 113 PHE A O 1
ATOM 871 N N . GLN A 1 114 ? -1.947 9.976 11.938 1.00 94.94 114 GLN A N 1
ATOM 872 C CA . GLN A 1 114 ? -0.933 10.675 12.728 1.00 94.94 114 GLN A CA 1
ATOM 873 C C . GLN A 1 114 ? -1.524 11.442 13.919 1.00 94.94 114 GLN A C 1
ATOM 875 O O . GLN A 1 114 ? -0.881 11.496 14.961 1.00 94.94 114 GLN A O 1
ATOM 880 N N . ALA A 1 115 ? -2.730 11.999 13.782 1.00 93.94 115 ALA A N 1
ATOM 881 C CA . ALA A 1 115 ? -3.409 12.716 14.861 1.00 93.94 115 ALA A CA 1
ATOM 882 C C . ALA A 1 115 ? -3.881 11.800 16.006 1.00 93.94 115 ALA A C 1
ATOM 884 O O . ALA A 1 115 ? -4.007 12.263 17.136 1.00 93.94 115 ALA A O 1
ATOM 885 N N . ASP A 1 116 ? -4.130 10.524 15.712 1.00 95.12 116 ASP A N 1
ATOM 886 C CA . ASP A 1 116 ? -4.692 9.548 16.652 1.00 95.12 116 ASP A CA 1
ATOM 887 C C . ASP A 1 116 ? -3.625 8.617 17.270 1.00 95.12 116 ASP A C 1
ATOM 889 O O . ASP A 1 116 ? -3.947 7.777 18.114 1.00 95.12 116 ASP A O 1
ATOM 893 N N . LEU A 1 117 ? -2.358 8.721 16.848 1.00 96.50 117 LEU A N 1
ATOM 894 C CA . LEU A 1 117 ? -1.259 7.930 17.408 1.00 96.50 117 LEU A CA 1
ATOM 895 C C . LEU A 1 117 ? -0.858 8.426 18.812 1.00 96.50 117 LEU A C 1
ATOM 897 O O . LEU A 1 117 ? -0.882 9.632 19.064 1.00 96.50 117 LEU A O 1
ATOM 901 N N . PRO A 1 118 ? -0.412 7.530 19.718 1.00 96.50 118 PRO A N 1
ATOM 902 C CA . PRO A 1 118 ? 0.141 7.937 21.010 1.00 96.50 118 PRO A CA 1
ATOM 903 C C . PRO A 1 118 ? 1.356 8.864 20.855 1.00 96.50 118 PRO A C 1
ATOM 905 O O . PRO A 1 118 ? 2.209 8.627 19.997 1.00 96.50 118 PRO A O 1
ATOM 908 N N . GLU A 1 119 ? 1.474 9.876 21.718 1.00 96.62 119 GLU A N 1
ATOM 909 C CA . GLU A 1 119 ? 2.546 10.887 21.656 1.00 96.62 119 GLU A CA 1
ATOM 910 C C . GLU A 1 119 ? 3.948 10.261 21.721 1.00 96.62 119 GLU A C 1
ATOM 912 O O . GLU A 1 119 ? 4.822 10.620 20.935 1.00 96.62 119 GLU A O 1
ATOM 917 N N . GLU A 1 120 ? 4.126 9.252 22.578 1.00 96.50 120 GLU A N 1
ATOM 918 C CA . GLU A 1 120 ? 5.359 8.460 22.704 1.00 96.50 120 GLU A CA 1
ATOM 919 C C . GLU A 1 120 ? 5.774 7.770 21.394 1.00 96.50 120 GLU A C 1
ATOM 921 O O . GLU A 1 120 ? 6.959 7.645 21.107 1.00 96.50 120 GLU A O 1
ATOM 926 N N . ILE A 1 121 ? 4.808 7.350 20.570 1.00 97.56 121 ILE A N 1
ATOM 927 C CA . ILE A 1 121 ? 5.085 6.736 19.270 1.00 97.56 121 ILE A CA 1
ATOM 928 C C . ILE A 1 121 ? 5.469 7.825 18.273 1.00 97.56 121 ILE A C 1
ATOM 930 O O . ILE A 1 121 ? 6.470 7.692 17.578 1.00 97.56 121 ILE A O 1
ATOM 934 N N . VAL A 1 122 ? 4.714 8.927 18.225 1.00 96.25 122 VAL A N 1
ATOM 935 C CA . VAL A 1 122 ? 4.979 10.044 17.304 1.00 96.25 122 VAL A CA 1
ATOM 936 C C . VAL A 1 122 ? 6.362 10.659 17.539 1.00 96.25 122 VAL A C 1
ATOM 938 O O . VAL A 1 122 ? 7.041 10.987 16.565 1.00 96.25 122 VAL A O 1
ATOM 941 N N . ALA A 1 123 ? 6.783 10.784 18.800 1.00 96.12 123 ALA A N 1
ATOM 942 C CA . ALA A 1 123 ? 8.076 11.347 19.184 1.00 96.12 123 ALA A CA 1
ATOM 943 C C . ALA A 1 123 ? 9.275 10.537 18.655 1.00 96.12 123 ALA A C 1
ATOM 945 O O . ALA A 1 123 ? 10.294 11.123 18.297 1.00 96.12 123 ALA A O 1
ATOM 946 N N . GLU A 1 124 ? 9.136 9.213 18.558 1.00 95.50 124 GLU A N 1
ATOM 947 C CA . GLU A 1 124 ? 10.206 8.290 18.147 1.00 95.50 124 GLU A CA 1
ATOM 948 C C . GLU A 1 124 ? 10.204 7.978 16.639 1.00 95.50 124 GLU A C 1
ATOM 950 O O . GLU A 1 124 ? 11.137 7.379 16.104 1.00 95.50 124 GLU A O 1
ATOM 955 N N . MET A 1 125 ? 9.152 8.367 15.916 1.00 94.19 125 MET A N 1
ATOM 956 C CA . MET A 1 125 ? 9.036 8.098 14.482 1.00 94.19 125 MET A CA 1
ATOM 957 C C . MET A 1 125 ? 10.001 8.943 13.649 1.00 94.19 125 MET A C 1
ATOM 959 O O . MET A 1 125 ? 10.195 10.134 13.899 1.00 94.19 125 MET A O 1
ATOM 963 N N . ASN A 1 126 ? 10.502 8.371 12.550 1.00 91.94 126 ASN A N 1
ATOM 964 C CA . ASN A 1 126 ? 11.367 9.080 11.618 1.00 91.94 126 ASN A CA 1
ATOM 965 C C . ASN A 1 126 ? 10.675 10.316 11.005 1.00 91.94 126 ASN A C 1
ATOM 967 O O . ASN A 1 126 ? 9.557 10.242 10.463 1.00 91.94 126 ASN A O 1
ATOM 971 N N . GLN A 1 127 ? 11.401 11.436 11.041 1.00 89.62 127 GLN A N 1
ATOM 972 C CA . GLN A 1 127 ? 11.012 12.735 10.485 1.00 89.62 127 GLN A CA 1
ATOM 973 C C . GLN A 1 127 ? 11.827 13.119 9.235 1.00 89.62 127 GLN A C 1
ATOM 975 O O . GLN A 1 127 ? 11.504 14.101 8.568 1.00 89.62 127 GLN A O 1
ATOM 980 N N . GLU A 1 128 ? 12.863 12.351 8.877 1.00 89.94 128 GLU A N 1
ATOM 981 C CA . GLU A 1 128 ? 13.748 12.670 7.755 1.00 89.94 128 GLU A CA 1
ATOM 982 C C . GLU A 1 128 ? 13.243 12.107 6.408 1.00 89.94 128 GLU A C 1
ATOM 984 O O . GLU A 1 128 ? 13.010 10.895 6.274 1.00 89.94 128 GLU A O 1
ATOM 989 N N . PRO A 1 129 ? 13.127 12.940 5.353 1.00 90.38 129 PRO A N 1
ATOM 990 C CA . PRO A 1 129 ? 12.784 12.474 4.011 1.00 90.38 129 PRO A CA 1
ATOM 991 C C . PRO A 1 129 ? 13.859 11.560 3.397 1.00 90.38 129 PRO A C 1
ATOM 993 O O . PRO A 1 129 ? 15.039 11.902 3.345 1.00 90.38 129 PRO A O 1
ATOM 996 N N . ARG A 1 130 ? 13.444 10.425 2.814 1.00 88.56 130 ARG A N 1
ATOM 997 C CA . ARG A 1 130 ? 14.364 9.416 2.231 1.00 88.56 130 ARG A CA 1
ATOM 998 C C . ARG A 1 130 ? 14.434 9.367 0.707 1.00 88.56 130 ARG A C 1
ATOM 1000 O O . ARG A 1 130 ? 15.286 8.678 0.149 1.00 88.56 130 ARG A O 1
ATOM 1007 N N . ARG A 1 131 ? 13.518 10.058 0.031 1.00 89.94 131 ARG A N 1
ATOM 1008 C CA . ARG A 1 131 ? 13.292 9.957 -1.422 1.00 89.94 131 ARG A CA 1
ATOM 1009 C C . ARG A 1 131 ? 13.712 11.207 -2.198 1.00 89.94 131 ARG A C 1
ATOM 1011 O O . ARG A 1 131 ? 13.355 11.349 -3.359 1.00 89.94 131 ARG A O 1
ATOM 1018 N N . GLY A 1 132 ? 14.468 12.110 -1.569 1.00 89.62 132 GLY A N 1
ATOM 1019 C CA . GLY A 1 132 ? 14.980 13.308 -2.236 1.00 89.62 132 GLY A CA 1
ATOM 1020 C C . GLY A 1 132 ? 15.880 12.942 -3.417 1.00 89.62 132 GLY A C 1
ATOM 1021 O O . GLY A 1 132 ? 16.918 12.300 -3.230 1.00 89.62 132 GLY A O 1
ATOM 1022 N N . LEU A 1 133 ? 15.479 13.336 -4.627 1.00 91.44 133 LEU A N 1
ATOM 1023 C CA . LEU A 1 133 ? 16.269 13.139 -5.839 1.00 91.44 133 LEU A CA 1
ATOM 1024 C C . LEU A 1 133 ? 17.378 14.190 -5.918 1.00 91.44 133 LEU A C 1
ATOM 1026 O O . LEU A 1 133 ? 17.156 15.374 -5.680 1.00 91.44 133 LEU A O 1
ATOM 1030 N N . THR A 1 134 ? 18.584 13.745 -6.248 1.00 92.81 134 THR A N 1
ATOM 1031 C CA . THR A 1 134 ? 19.765 14.586 -6.452 1.00 92.81 134 THR A CA 1
ATOM 1032 C C . THR A 1 134 ? 20.517 14.108 -7.687 1.00 92.81 134 THR A C 1
ATOM 1034 O O . THR A 1 134 ? 20.371 12.954 -8.101 1.00 92.81 134 THR A O 1
ATOM 1037 N N . GLN A 1 135 ? 21.386 14.957 -8.241 1.00 95.69 135 GLN A N 1
ATOM 1038 C CA . GLN A 1 135 ? 22.277 14.571 -9.346 1.00 95.69 135 GLN A CA 1
ATOM 1039 C C . GLN A 1 135 ? 23.070 13.288 -9.026 1.00 95.69 135 GLN A C 1
ATOM 1041 O O . GLN A 1 135 ? 23.278 12.449 -9.895 1.00 95.69 135 GLN A O 1
ATOM 1046 N N . ASN A 1 136 ? 23.417 13.077 -7.752 1.00 92.94 136 ASN A N 1
ATOM 1047 C CA . ASN A 1 136 ? 24.202 11.926 -7.303 1.00 92.94 136 ASN A CA 1
ATOM 1048 C C . ASN A 1 136 ? 23.400 10.619 -7.188 1.00 92.94 136 ASN A C 1
ATOM 1050 O O . ASN A 1 136 ? 23.999 9.547 -7.113 1.00 92.94 136 ASN A O 1
ATOM 1054 N N . ASN A 1 137 ? 22.064 10.666 -7.098 1.00 91.50 137 ASN A N 1
ATOM 1055 C CA . ASN A 1 137 ? 21.253 9.462 -6.876 1.00 91.50 137 ASN A CA 1
ATOM 1056 C C . ASN A 1 137 ? 20.241 9.152 -7.986 1.00 91.50 137 ASN A C 1
ATOM 1058 O O . ASN A 1 137 ? 19.775 8.012 -8.028 1.00 91.50 137 ASN A O 1
ATOM 1062 N N . ILE A 1 138 ? 19.951 10.095 -8.890 1.00 94.00 138 ILE A N 1
ATOM 1063 C CA . ILE A 1 138 ? 18.892 9.959 -9.898 1.00 94.00 138 ILE A CA 1
ATOM 1064 C C . ILE A 1 138 ? 19.088 8.733 -10.796 1.00 94.00 138 ILE A C 1
ATOM 1066 O O . ILE A 1 138 ? 18.184 7.914 -10.916 1.00 94.00 138 ILE A O 1
ATOM 1070 N N . HIS A 1 139 ? 20.298 8.502 -11.314 1.00 94.44 139 HIS A N 1
ATOM 1071 C CA . HIS A 1 139 ? 20.572 7.344 -12.173 1.00 94.44 139 HIS A CA 1
ATOM 1072 C C . HIS A 1 139 ? 20.344 6.007 -11.460 1.00 94.44 139 HIS A C 1
ATOM 1074 O O . HIS A 1 139 ? 19.787 5.073 -12.035 1.00 94.44 139 HIS A O 1
ATOM 1080 N N . ARG A 1 140 ? 20.736 5.911 -10.184 1.00 92.88 140 ARG A N 1
ATOM 1081 C CA . ARG A 1 140 ? 20.507 4.705 -9.378 1.00 92.88 140 ARG A CA 1
ATOM 1082 C C . ARG A 1 140 ? 19.019 4.501 -9.098 1.00 92.88 140 ARG A C 1
ATOM 1084 O O . ARG A 1 140 ? 18.555 3.364 -9.145 1.00 92.88 140 ARG A O 1
ATOM 1091 N N . THR A 1 141 ? 18.285 5.577 -8.819 1.00 93.31 141 THR A N 1
ATOM 1092 C CA . THR A 1 141 ? 16.833 5.531 -8.616 1.00 93.31 141 THR A CA 1
ATOM 1093 C C . THR A 1 141 ? 16.117 5.061 -9.882 1.00 93.31 141 THR A C 1
ATOM 1095 O O . THR A 1 141 ? 15.341 4.109 -9.805 1.00 93.31 141 THR A O 1
ATOM 1098 N N . ASN A 1 142 ? 16.447 5.627 -11.046 1.00 94.44 142 ASN A N 1
ATOM 1099 C CA . ASN A 1 142 ? 15.845 5.245 -12.326 1.00 94.44 142 ASN A CA 1
ATOM 1100 C C . ASN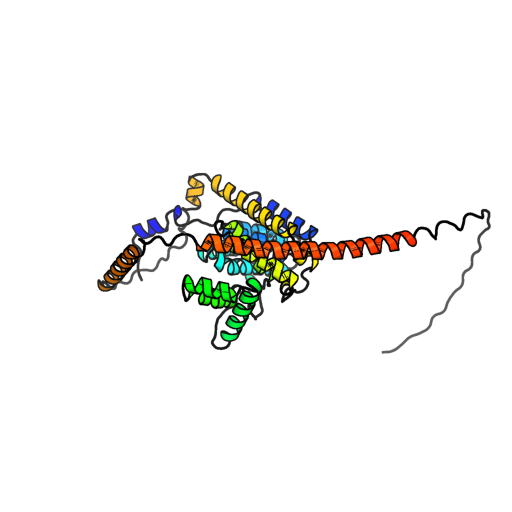 A 1 142 ? 16.183 3.793 -12.689 1.00 94.44 142 ASN A C 1
ATOM 1102 O O . ASN A 1 142 ? 15.297 3.032 -13.069 1.00 94.44 142 ASN A O 1
ATOM 1106 N N . LYS A 1 143 ? 17.435 3.356 -12.481 1.00 94.88 143 LYS A N 1
ATOM 1107 C CA . LYS A 1 143 ? 17.837 1.956 -12.700 1.00 94.88 143 LYS A CA 1
ATOM 1108 C C . LYS A 1 143 ? 17.039 0.983 -11.827 1.00 94.88 143 LYS A C 1
ATOM 1110 O O . LYS A 1 143 ? 16.632 -0.073 -12.302 1.00 94.88 143 LYS A O 1
ATOM 1115 N N . ARG A 1 144 ? 16.807 1.327 -10.557 1.00 92.06 144 ARG A N 1
ATOM 1116 C CA . ARG A 1 144 ? 15.994 0.513 -9.643 1.00 92.06 144 ARG A CA 1
ATOM 1117 C C . ARG A 1 144 ? 14.524 0.482 -10.070 1.00 92.06 144 ARG A C 1
ATOM 1119 O O . ARG A 1 144 ? 13.937 -0.592 -10.066 1.00 92.06 144 ARG A O 1
ATOM 1126 N N . GLY A 1 145 ? 13.971 1.621 -10.491 1.00 94.31 145 GLY A N 1
ATOM 1127 C CA . GLY A 1 145 ? 12.614 1.704 -11.035 1.00 94.31 145 GLY A CA 1
ATOM 1128 C C . GLY A 1 145 ? 12.432 0.837 -12.271 1.00 94.31 145 GLY A C 1
ATOM 1129 O O . GLY A 1 145 ? 11.513 0.026 -12.319 1.00 94.31 145 GLY A O 1
ATOM 1130 N N . ARG A 1 146 ? 13.373 0.920 -13.217 1.00 95.81 146 ARG A N 1
ATOM 1131 C CA . ARG A 1 146 ? 13.383 0.065 -14.406 1.00 95.81 146 ARG A CA 1
ATOM 1132 C C . ARG A 1 146 ? 13.493 -1.417 -14.049 1.00 95.81 146 ARG A C 1
ATOM 1134 O O . ARG A 1 146 ? 12.722 -2.210 -14.570 1.00 95.81 146 ARG A O 1
ATOM 1141 N N . LYS A 1 147 ? 14.383 -1.784 -13.117 1.00 93.06 147 LYS A N 1
ATOM 1142 C CA . LYS A 1 147 ? 14.491 -3.169 -12.628 1.00 93.06 147 LYS A CA 1
ATOM 1143 C C . LYS A 1 147 ? 13.152 -3.660 -12.067 1.00 93.06 147 LYS A C 1
ATOM 1145 O O . LYS A 1 147 ? 12.724 -4.750 -12.419 1.00 93.06 147 LYS A O 1
ATOM 1150 N N . LEU A 1 148 ? 12.490 -2.870 -11.218 1.00 91.94 148 LEU A N 1
ATOM 1151 C CA . LEU A 1 148 ? 11.202 -3.252 -10.635 1.00 91.94 148 LEU A CA 1
ATOM 1152 C C . LEU A 1 148 ? 10.106 -3.376 -11.706 1.00 91.94 148 LEU A C 1
ATOM 1154 O O . LEU A 1 148 ? 9.360 -4.349 -11.686 1.00 91.94 148 LEU A O 1
ATOM 1158 N N . TRP A 1 149 ? 10.041 -2.433 -12.649 1.00 93.81 149 TRP A N 1
ATOM 1159 C CA . TRP A 1 149 ? 9.131 -2.481 -13.798 1.00 93.81 149 TRP A CA 1
ATOM 1160 C C . TRP A 1 149 ? 9.309 -3.776 -14.594 1.00 93.81 149 TRP A C 1
ATOM 1162 O O . TRP A 1 149 ? 8.351 -4.520 -14.795 1.00 93.81 149 TRP A O 1
ATOM 1172 N N . ASP A 1 150 ? 10.551 -4.086 -14.971 1.00 92.50 150 ASP A N 1
ATOM 1173 C CA . ASP A 1 150 ? 10.870 -5.291 -15.731 1.00 92.50 150 ASP A CA 1
ATOM 1174 C C . ASP A 1 150 ? 10.476 -6.554 -14.953 1.00 92.50 150 ASP A C 1
ATOM 1176 O O . ASP A 1 150 ? 9.904 -7.477 -15.521 1.00 92.50 150 ASP A O 1
ATOM 1180 N N . GLN A 1 151 ? 10.708 -6.594 -13.640 1.00 87.94 151 GLN A N 1
ATOM 1181 C CA . GLN A 1 151 ? 10.339 -7.753 -12.828 1.00 87.94 151 GLN A CA 1
ATOM 1182 C C . GLN A 1 151 ? 8.824 -7.929 -12.635 1.00 87.94 151 GLN A C 1
ATOM 1184 O O . GLN A 1 151 ? 8.385 -9.052 -12.391 1.00 87.94 151 GLN A O 1
ATOM 1189 N N . VAL A 1 152 ? 8.030 -6.854 -12.652 1.00 88.69 152 VAL A N 1
ATOM 1190 C CA . VAL A 1 152 ? 6.562 -6.942 -12.538 1.00 88.69 152 VAL A CA 1
ATOM 1191 C C . VAL A 1 152 ? 5.954 -7.349 -13.879 1.00 88.69 152 VAL A C 1
ATOM 1193 O O . VAL A 1 152 ? 5.081 -8.211 -13.917 1.00 88.69 152 VAL A O 1
ATOM 1196 N N . HIS A 1 153 ? 6.458 -6.780 -14.974 1.00 88.94 153 HIS A N 1
ATOM 1197 C CA . HIS A 1 153 ? 5.832 -6.875 -16.291 1.00 88.94 153 HIS A CA 1
ATOM 1198 C C . HIS A 1 153 ? 6.518 -7.862 -17.249 1.00 88.94 153 HIS A C 1
ATOM 1200 O O . HIS A 1 153 ? 6.116 -7.968 -18.405 1.00 88.94 153 HIS A O 1
ATOM 1206 N N . ARG A 1 154 ? 7.556 -8.597 -16.820 1.00 88.31 154 ARG A N 1
ATOM 1207 C CA . ARG A 1 154 ? 8.206 -9.625 -17.657 1.00 88.31 154 ARG A CA 1
ATOM 1208 C C . ARG A 1 154 ? 7.217 -10.709 -18.124 1.00 88.31 154 ARG A C 1
ATOM 1210 O O . ARG A 1 154 ? 6.331 -11.078 -17.351 1.00 88.31 154 ARG A O 1
ATOM 1217 N N . PRO A 1 155 ? 7.408 -11.262 -19.338 1.00 89.69 155 PRO A N 1
ATOM 1218 C CA . PRO A 1 155 ? 8.424 -10.883 -20.334 1.00 89.69 155 PRO A CA 1
ATOM 1219 C C . PRO A 1 155 ? 8.060 -9.624 -21.149 1.00 89.69 155 PRO A C 1
ATOM 1221 O O . PRO A 1 155 ? 8.903 -9.088 -21.863 1.00 89.69 155 PRO A O 1
ATOM 1224 N N . ARG A 1 156 ? 6.838 -9.104 -21.004 1.00 89.19 156 ARG A N 1
ATOM 1225 C CA . ARG A 1 156 ? 6.246 -8.042 -21.834 1.00 89.19 156 ARG A CA 1
ATOM 1226 C C . ARG A 1 156 ? 6.539 -6.610 -21.365 1.00 89.19 156 ARG A C 1
ATOM 1228 O O . ARG A 1 156 ? 5.919 -5.661 -21.834 1.00 89.19 156 ARG A O 1
ATOM 1235 N N . ALA A 1 157 ? 7.517 -6.408 -20.484 1.00 92.44 157 ALA A N 1
ATOM 1236 C CA . ALA A 1 157 ? 7.803 -5.098 -19.895 1.00 92.44 157 ALA A CA 1
ATOM 1237 C C . ALA A 1 157 ? 8.091 -4.003 -20.940 1.00 92.44 157 ALA A C 1
ATOM 1239 O O . ALA A 1 157 ? 7.669 -2.859 -20.767 1.00 92.44 157 ALA A O 1
ATOM 1240 N N . ALA A 1 158 ? 8.780 -4.345 -22.034 1.00 95.44 158 ALA A N 1
ATOM 1241 C CA . ALA A 1 158 ? 9.038 -3.420 -23.138 1.00 95.44 158 ALA A CA 1
ATOM 1242 C C . ALA A 1 158 ? 7.779 -3.138 -23.976 1.00 95.44 158 ALA A C 1
ATOM 1244 O O . ALA A 1 158 ? 7.531 -1.991 -24.338 1.00 95.44 158 ALA A O 1
ATOM 1245 N N . GLN A 1 159 ? 6.965 -4.163 -24.245 1.00 93.75 159 GLN A N 1
ATOM 1246 C CA . GLN A 1 159 ? 5.697 -4.017 -24.965 1.00 93.75 159 GLN A CA 1
ATOM 1247 C C . GLN A 1 159 ? 4.742 -3.107 -24.190 1.00 93.75 159 GLN A C 1
ATOM 1249 O O . GLN A 1 159 ? 4.231 -2.146 -24.755 1.00 93.75 159 GLN A O 1
ATOM 1254 N N . ARG A 1 160 ? 4.596 -3.325 -22.878 1.00 92.06 160 ARG A N 1
ATOM 1255 C CA . ARG A 1 160 ? 3.775 -2.480 -22.001 1.00 92.06 160 ARG A CA 1
ATOM 1256 C C . ARG A 1 160 ? 4.287 -1.045 -21.925 1.00 92.06 160 ARG A C 1
ATOM 1258 O O . ARG A 1 160 ? 3.499 -0.107 -21.977 1.00 92.06 160 ARG A O 1
ATOM 1265 N N . TYR A 1 161 ? 5.608 -0.860 -21.866 1.00 96.00 161 TYR A N 1
ATOM 1266 C CA . TYR A 1 161 ? 6.211 0.474 -21.918 1.00 96.00 161 TYR A CA 1
ATOM 1267 C C . TYR A 1 161 ? 5.817 1.201 -23.211 1.00 96.00 161 TYR A C 1
ATOM 1269 O O . TYR A 1 161 ? 5.372 2.346 -23.175 1.00 96.00 161 TYR A O 1
ATOM 1277 N N . ASN A 1 162 ? 5.937 0.516 -24.351 1.00 96.81 162 ASN A N 1
ATOM 1278 C CA . ASN A 1 162 ? 5.571 1.065 -25.653 1.00 96.81 162 ASN A CA 1
ATOM 1279 C C . ASN A 1 162 ? 4.062 1.308 -25.775 1.00 96.81 162 ASN A C 1
ATOM 1281 O O . ASN A 1 162 ? 3.664 2.300 -26.374 1.00 96.81 162 ASN A O 1
ATOM 1285 N N . HIS A 1 163 ? 3.225 0.448 -25.189 1.00 93.88 163 HIS A N 1
ATOM 1286 C CA . HIS A 1 163 ? 1.779 0.648 -25.140 1.00 93.88 163 HIS A CA 1
ATOM 1287 C C . HIS A 1 163 ? 1.431 1.935 -24.375 1.00 93.88 163 HIS A C 1
ATOM 1289 O O . HIS A 1 163 ? 0.754 2.806 -24.913 1.00 93.88 163 HIS A O 1
ATOM 1295 N N . TYR A 1 164 ? 2.001 2.144 -23.183 1.00 95.12 164 TYR A N 1
ATOM 1296 C CA . TYR A 1 164 ? 1.820 3.399 -22.441 1.00 95.12 164 TYR A CA 1
ATOM 1297 C C . TYR A 1 164 ? 2.332 4.617 -23.222 1.00 95.12 164 TYR A C 1
ATOM 1299 O O . TYR A 1 164 ? 1.715 5.677 -23.152 1.00 95.12 164 TYR A O 1
ATOM 1307 N N . ALA A 1 165 ? 3.418 4.477 -23.992 1.00 97.38 165 ALA A N 1
ATOM 1308 C CA . ALA A 1 165 ? 3.936 5.556 -24.837 1.00 97.38 165 ALA A CA 1
ATOM 1309 C C . ALA A 1 165 ? 2.964 5.959 -25.960 1.00 97.38 165 ALA A C 1
ATOM 1311 O O . ALA A 1 165 ? 2.956 7.127 -26.350 1.00 97.38 165 ALA A O 1
ATOM 1312 N N . LYS A 1 166 ? 2.149 5.019 -26.467 1.00 97.31 166 LYS A N 1
ATOM 1313 C CA . LYS A 1 166 ? 1.085 5.310 -27.443 1.00 97.31 166 LYS A CA 1
ATOM 1314 C C . LYS A 1 166 ? -0.041 6.132 -26.812 1.00 97.31 166 LYS A C 1
ATOM 1316 O O . LYS A 1 166 ? -0.507 7.071 -27.443 1.00 97.31 166 LYS A O 1
ATOM 1321 N N . LEU A 1 167 ? -0.424 5.821 -25.567 1.00 95.94 167 LEU A N 1
ATOM 1322 C CA . LEU A 1 167 ? -1.428 6.594 -24.819 1.00 95.94 167 LEU A CA 1
ATOM 1323 C C . LEU A 1 167 ? -0.931 8.018 -24.531 1.00 95.94 167 LEU A C 1
ATOM 1325 O O . LEU A 1 167 ? -1.661 8.992 -24.699 1.00 95.94 167 LEU A O 1
ATOM 1329 N N . HIS A 1 168 ? 0.323 8.142 -24.090 1.00 98.06 168 HIS A N 1
ATOM 1330 C CA . HIS A 1 168 ? 1.012 9.421 -23.945 1.00 98.06 168 HIS A CA 1
ATOM 1331 C C . HIS A 1 168 ? 2.534 9.200 -23.852 1.00 98.06 168 HIS A C 1
ATOM 1333 O O . HIS A 1 168 ? 2.975 8.410 -23.014 1.00 98.06 168 HIS A O 1
ATOM 1339 N N . PRO A 1 169 ? 3.378 9.940 -24.597 1.00 97.31 169 PRO A N 1
ATOM 1340 C CA . PRO A 1 169 ? 4.825 9.689 -24.638 1.00 97.31 169 PRO A CA 1
ATOM 1341 C C . PRO A 1 169 ? 5.513 9.808 -23.267 1.00 97.31 169 PRO A C 1
ATOM 1343 O O . PRO A 1 169 ? 6.417 9.033 -22.960 1.00 97.31 169 PRO A O 1
ATOM 1346 N N . ASP A 1 170 ? 5.052 10.723 -22.406 1.00 97.88 170 ASP A N 1
ATOM 1347 C CA . ASP A 1 170 ? 5.607 10.885 -21.052 1.00 97.88 170 ASP A CA 1
ATOM 1348 C C . ASP A 1 170 ? 5.042 9.901 -20.014 1.00 97.88 170 ASP A C 1
ATOM 1350 O O . ASP A 1 170 ? 5.607 9.778 -18.926 1.00 97.88 170 ASP A O 1
ATOM 1354 N N . LEU A 1 171 ? 3.938 9.198 -20.301 1.00 96.88 171 LEU A N 1
ATOM 1355 C CA . LEU A 1 171 ? 3.307 8.297 -19.331 1.00 96.88 171 LEU A CA 1
ATOM 1356 C C . LEU A 1 171 ? 4.268 7.205 -18.836 1.00 96.88 171 LEU A C 1
ATOM 1358 O O . LEU A 1 171 ? 4.468 7.109 -17.622 1.00 96.88 171 LEU A O 1
ATOM 1362 N N . PRO A 1 172 ? 4.921 6.409 -19.702 1.00 96.56 172 PRO A N 1
ATOM 1363 C CA . PRO A 1 172 ? 5.819 5.366 -19.224 1.00 96.56 172 PRO A CA 1
ATOM 1364 C C . PRO A 1 172 ? 7.075 5.940 -18.551 1.00 96.56 172 PRO A C 1
ATOM 1366 O O . PRO A 1 172 ? 7.602 5.323 -17.626 1.00 96.56 172 PRO A O 1
ATOM 1369 N N . VAL A 1 173 ? 7.525 7.141 -18.935 1.00 96.38 173 VAL A N 1
ATOM 1370 C CA . VAL A 1 173 ? 8.621 7.850 -18.251 1.00 96.38 173 VAL A CA 1
ATOM 1371 C C . VAL A 1 173 ? 8.214 8.181 -16.814 1.00 96.38 173 VAL A C 1
ATOM 1373 O O . VAL A 1 173 ? 8.908 7.814 -15.865 1.00 96.38 173 VAL A O 1
ATOM 1376 N N . VAL A 1 174 ? 7.051 8.808 -16.627 1.00 96.75 174 VAL A N 1
ATOM 1377 C CA . VAL A 1 174 ? 6.543 9.182 -15.303 1.00 96.75 174 VAL A CA 1
ATOM 1378 C C . VAL A 1 174 ? 6.256 7.950 -14.442 1.00 96.75 174 VAL A C 1
ATOM 1380 O O . VAL A 1 174 ? 6.556 7.952 -13.244 1.00 96.75 174 VAL A O 1
ATOM 1383 N N . VAL A 1 175 ? 5.701 6.887 -15.022 1.00 96.38 175 VAL A N 1
ATOM 1384 C CA . VAL A 1 175 ? 5.438 5.631 -14.312 1.00 96.38 175 VAL A CA 1
ATOM 1385 C C . VAL A 1 175 ? 6.749 4.979 -13.872 1.00 96.38 175 VAL A C 1
ATOM 1387 O O . VAL A 1 175 ? 6.930 4.722 -12.682 1.00 96.38 175 VAL A O 1
ATOM 1390 N N . VAL A 1 176 ? 7.704 4.759 -14.775 1.00 96.62 176 VAL A N 1
ATOM 1391 C CA . VAL A 1 176 ? 8.935 4.030 -14.438 1.00 96.62 176 VAL A CA 1
ATOM 1392 C C . VAL A 1 176 ? 9.843 4.838 -13.509 1.00 96.62 176 VAL A C 1
ATOM 1394 O O . VAL A 1 176 ? 10.334 4.310 -12.508 1.00 96.62 176 VAL A O 1
ATOM 1397 N N . GLU A 1 177 ? 10.075 6.117 -13.798 1.00 94.94 177 GLU A N 1
ATOM 1398 C CA . GLU A 1 177 ? 11.058 6.909 -13.054 1.00 94.94 177 GLU A CA 1
ATOM 1399 C C . GLU A 1 177 ? 10.508 7.406 -11.713 1.00 94.94 177 GLU A C 1
ATOM 1401 O O . GLU A 1 177 ? 11.138 7.213 -10.667 1.00 94.94 177 GLU A O 1
ATOM 1406 N N . ASN A 1 178 ? 9.305 7.987 -11.711 1.00 94.19 178 ASN A N 1
ATOM 1407 C CA . ASN A 1 178 ? 8.738 8.579 -10.499 1.00 94.19 178 ASN A CA 1
ATOM 1408 C C . ASN A 1 178 ? 8.002 7.544 -9.648 1.00 94.19 178 ASN A C 1
ATOM 1410 O O . ASN A 1 178 ? 8.245 7.459 -8.442 1.00 94.19 178 ASN A O 1
ATOM 1414 N N . HIS A 1 179 ? 7.131 6.730 -10.252 1.00 96.06 179 HIS A N 1
ATOM 1415 C CA . HIS A 1 179 ? 6.342 5.770 -9.483 1.00 96.06 179 HIS A CA 1
ATOM 1416 C C . HIS A 1 179 ? 7.197 4.554 -9.124 1.00 96.06 179 HIS A C 1
ATOM 1418 O O . HIS A 1 179 ? 7.487 4.346 -7.950 1.00 96.06 179 HIS A O 1
ATOM 1424 N N . PHE A 1 180 ? 7.694 3.790 -10.093 1.00 95.50 180 PHE A N 1
ATOM 1425 C CA . PHE A 1 180 ? 8.492 2.598 -9.795 1.00 95.50 180 PHE A CA 1
ATOM 1426 C C . PHE A 1 180 ? 9.840 2.943 -9.150 1.00 95.50 180 PHE A C 1
ATOM 1428 O O . PHE A 1 180 ? 10.235 2.296 -8.180 1.00 95.50 180 PHE A O 1
ATOM 1435 N N . GLY A 1 181 ? 10.541 3.967 -9.641 1.00 95.06 181 GLY A N 1
ATOM 1436 C CA . GLY A 1 181 ? 11.871 4.348 -9.161 1.00 95.06 181 GLY A CA 1
ATOM 1437 C C . GLY A 1 181 ? 11.875 5.054 -7.810 1.00 95.06 181 GLY A C 1
ATOM 1438 O O . GLY A 1 181 ? 12.486 4.559 -6.851 1.00 95.06 181 GLY A O 1
ATOM 1439 N N . ALA A 1 182 ? 11.249 6.230 -7.740 1.00 93.62 182 ALA A N 1
ATOM 1440 C CA . ALA A 1 182 ? 11.316 7.089 -6.559 1.00 93.62 182 ALA A CA 1
ATOM 1441 C C . ALA A 1 182 ? 10.350 6.664 -5.438 1.00 93.62 182 ALA A C 1
ATOM 1443 O O . ALA A 1 182 ? 10.686 6.820 -4.261 1.00 93.62 182 ALA A O 1
ATOM 1444 N N . LEU A 1 183 ? 9.178 6.119 -5.778 1.00 95.19 183 LEU A N 1
ATOM 1445 C CA . LEU A 1 183 ? 8.103 5.873 -4.816 1.00 95.19 183 LEU A CA 1
ATOM 1446 C C . LEU A 1 183 ? 7.974 4.401 -4.385 1.00 95.19 183 LEU A C 1
ATOM 1448 O O . LEU A 1 183 ? 8.144 4.101 -3.200 1.00 95.19 183 LEU A O 1
ATOM 1452 N N . LEU A 1 184 ? 7.685 3.500 -5.327 1.00 95.00 184 LEU A N 1
ATOM 1453 C CA . LEU A 1 184 ? 7.341 2.098 -5.072 1.00 95.00 184 LEU A CA 1
ATOM 1454 C C . LEU A 1 184 ? 8.550 1.241 -4.714 1.00 95.00 184 LEU A C 1
ATOM 1456 O O . LEU A 1 184 ? 8.435 0.343 -3.881 1.00 95.00 184 LEU A O 1
ATOM 1460 N N . SER A 1 185 ? 9.714 1.518 -5.295 1.00 91.94 185 SER A N 1
ATOM 1461 C CA . SER A 1 185 ? 10.947 0.888 -4.837 1.00 91.94 185 SER A CA 1
ATOM 1462 C C . SER A 1 185 ? 11.338 1.405 -3.454 1.00 91.94 185 SER A C 1
ATOM 1464 O O . SER A 1 185 ? 11.199 2.594 -3.158 1.00 91.94 185 SER A O 1
ATOM 1466 N N . ASP A 1 186 ? 11.897 0.532 -2.619 1.00 89.38 186 ASP A N 1
ATOM 1467 C CA . ASP A 1 186 ? 12.377 0.952 -1.305 1.00 89.38 186 ASP A CA 1
ATOM 1468 C C . ASP A 1 186 ? 13.570 1.923 -1.422 1.00 89.38 186 ASP A C 1
ATOM 1470 O O . ASP A 1 186 ? 14.455 1.758 -2.280 1.00 89.38 186 ASP A O 1
ATOM 1474 N N . PRO A 1 187 ? 13.615 2.973 -0.581 1.00 81.62 187 PRO A N 1
ATOM 1475 C CA . PRO A 1 187 ? 14.718 3.916 -0.580 1.00 81.62 187 PRO A CA 1
ATOM 1476 C C . PRO A 1 187 ? 15.984 3.240 -0.042 1.00 81.62 187 PRO A C 1
ATOM 1478 O O . PRO A 1 187 ? 15.944 2.424 0.869 1.00 81.62 187 PRO A O 1
ATOM 1481 N N . GLY A 1 188 ? 17.148 3.620 -0.572 1.00 70.00 188 GLY A N 1
ATOM 1482 C CA . GLY A 1 188 ? 18.427 3.003 -0.195 1.00 70.00 188 GLY A CA 1
ATOM 1483 C C . GLY A 1 188 ? 19.006 3.465 1.152 1.00 70.00 188 GLY A C 1
ATOM 1484 O O . GLY A 1 188 ? 20.196 3.268 1.371 1.00 70.00 188 GLY A O 1
ATOM 1485 N N . ARG A 1 189 ? 18.232 4.148 2.010 1.00 61.94 189 ARG A N 1
ATOM 1486 C CA . ARG A 1 189 ? 18.693 4.733 3.286 1.00 61.94 189 ARG A CA 1
ATOM 1487 C C . ARG A 1 189 ? 17.825 4.279 4.467 1.00 61.94 189 ARG A C 1
ATOM 1489 O O . ARG A 1 189 ? 16.601 4.239 4.346 1.00 61.94 189 ARG A O 1
ATOM 1496 N N . LYS A 1 190 ? 18.478 4.031 5.608 1.00 69.19 190 LYS A N 1
ATOM 1497 C CA . LYS A 1 190 ? 17.888 3.993 6.964 1.00 69.19 190 LYS A CA 1
ATOM 1498 C C . LYS A 1 190 ? 17.980 5.402 7.596 1.00 69.19 190 LYS A C 1
ATOM 1500 O O . LYS A 1 190 ? 18.896 6.124 7.188 1.00 69.19 190 LYS A O 1
ATOM 1505 N N . PRO A 1 191 ? 17.103 5.804 8.544 1.00 73.50 191 PRO A N 1
ATOM 1506 C CA . PRO A 1 191 ? 16.110 5.008 9.299 1.00 73.50 191 PRO A CA 1
ATOM 1507 C C . PRO A 1 191 ? 14.724 4.902 8.637 1.00 73.50 191 PRO A C 1
ATOM 1509 O O . PRO A 1 191 ? 14.409 5.673 7.742 1.00 73.50 191 PRO A O 1
ATOM 1512 N N . GLY A 1 192 ? 13.889 3.952 9.067 1.00 78.94 192 GLY A N 1
ATOM 1513 C CA . GLY A 1 192 ? 12.481 3.843 8.656 1.00 78.94 192 GLY A CA 1
ATOM 1514 C C . GLY A 1 192 ? 12.083 2.494 8.052 1.00 78.94 192 GLY A C 1
ATOM 1515 O O . GLY A 1 192 ? 12.935 1.737 7.581 1.00 78.94 192 GLY A O 1
ATOM 1516 N N . ALA A 1 193 ? 10.775 2.230 7.998 1.00 88.12 193 ALA A N 1
ATOM 1517 C CA . ALA A 1 193 ? 10.215 1.024 7.387 1.00 88.12 193 ALA A CA 1
ATOM 1518 C C . ALA A 1 193 ? 10.481 0.928 5.870 1.00 88.12 193 ALA A C 1
ATOM 1520 O O . ALA A 1 193 ? 10.477 1.925 5.146 1.00 88.12 193 ALA A O 1
ATOM 1521 N N . SER A 1 194 ? 10.669 -0.290 5.378 1.00 89.31 194 SER A N 1
ATOM 1522 C CA . SER A 1 194 ? 10.677 -0.658 3.956 1.00 89.31 194 SER A CA 1
ATOM 1523 C C . SER A 1 194 ? 9.734 -1.840 3.799 1.00 89.31 194 SER A C 1
ATOM 1525 O O . SER A 1 194 ? 9.624 -2.625 4.737 1.00 89.31 194 SER A O 1
ATOM 1527 N N . VAL A 1 195 ? 9.038 -1.957 2.667 1.00 89.81 195 VAL A N 1
ATOM 1528 C CA . VAL A 1 195 ? 8.001 -2.998 2.508 1.00 89.81 195 VAL A CA 1
ATOM 1529 C C . VAL A 1 195 ? 8.424 -4.157 1.608 1.00 89.81 195 VAL A C 1
ATOM 1531 O O . VAL A 1 195 ? 7.789 -5.203 1.631 1.00 89.81 195 VAL A O 1
ATOM 1534 N N . GLY A 1 196 ? 9.488 -4.018 0.819 1.00 90.19 196 GLY A N 1
ATOM 1535 C CA . GLY A 1 196 ? 9.946 -5.085 -0.063 1.00 90.19 196 GLY A CA 1
ATOM 1536 C C . GLY A 1 196 ? 8.990 -5.373 -1.225 1.00 90.19 196 GLY A C 1
ATOM 1537 O O . GLY A 1 196 ? 7.967 -4.708 -1.431 1.00 90.19 196 GLY A O 1
ATOM 1538 N N . ARG A 1 197 ? 9.355 -6.370 -2.039 1.00 91.12 197 ARG A N 1
ATOM 1539 C CA . ARG A 1 197 ? 8.662 -6.691 -3.297 1.00 91.12 197 ARG A CA 1
ATOM 1540 C C . ARG A 1 197 ? 7.307 -7.370 -3.085 1.00 91.12 197 ARG A C 1
ATOM 1542 O O . ARG A 1 197 ? 6.339 -7.021 -3.768 1.00 91.12 197 ARG A O 1
ATOM 1549 N N . LEU A 1 198 ? 7.237 -8.328 -2.161 1.00 92.00 198 LEU A N 1
ATOM 1550 C CA . LEU A 1 198 ? 6.015 -9.086 -1.878 1.00 92.00 198 LEU A CA 1
ATOM 1551 C C . LEU A 1 198 ? 4.916 -8.156 -1.354 1.00 92.00 198 LEU A C 1
ATOM 1553 O O . LEU A 1 198 ? 3.868 -8.022 -1.983 1.00 92.00 198 LEU A O 1
ATOM 1557 N N . THR A 1 199 ? 5.197 -7.433 -0.268 1.00 93.56 199 THR A N 1
ATOM 1558 C CA . THR A 1 199 ? 4.251 -6.499 0.349 1.00 93.56 199 THR A CA 1
ATOM 1559 C C . THR A 1 199 ? 3.835 -5.401 -0.620 1.00 93.56 199 THR A C 1
ATOM 1561 O O . THR A 1 199 ? 2.666 -5.036 -0.653 1.00 93.56 199 THR A O 1
ATOM 1564 N N . MET A 1 200 ? 4.745 -4.887 -1.458 1.00 94.69 200 MET A N 1
ATOM 1565 C CA . MET A 1 200 ? 4.374 -3.912 -2.490 1.00 94.69 200 MET A CA 1
ATOM 1566 C C . MET A 1 200 ? 3.304 -4.462 -3.444 1.00 94.69 200 MET A C 1
ATOM 1568 O O . MET A 1 200 ? 2.365 -3.751 -3.795 1.00 94.69 200 MET A O 1
ATOM 1572 N N . SER A 1 201 ? 3.399 -5.736 -3.826 1.00 95.31 201 SER A N 1
ATOM 1573 C CA . SER A 1 201 ? 2.379 -6.374 -4.666 1.00 95.31 201 SER A CA 1
ATOM 1574 C C . SER A 1 201 ? 1.043 -6.491 -3.919 1.00 95.31 201 SER A C 1
ATOM 1576 O O . SER A 1 201 ? -0.002 -6.179 -4.485 1.00 95.31 201 SER A O 1
ATOM 1578 N N . VAL A 1 202 ? 1.073 -6.816 -2.619 1.00 97.56 202 VAL A N 1
ATOM 1579 C CA . VAL A 1 202 ? -0.123 -6.817 -1.753 1.00 97.56 202 VAL A CA 1
ATOM 1580 C C . VAL A 1 202 ? -0.763 -5.423 -1.663 1.00 97.56 202 VAL A C 1
ATOM 1582 O O . VAL A 1 202 ? -1.982 -5.309 -1.772 1.00 97.56 202 VAL A O 1
ATOM 1585 N N . ILE A 1 203 ? 0.033 -4.352 -1.527 1.00 98.19 203 ILE A N 1
ATOM 1586 C CA . ILE A 1 203 ? -0.455 -2.958 -1.517 1.00 98.19 203 ILE A CA 1
ATOM 1587 C C . ILE A 1 203 ? -1.198 -2.638 -2.817 1.00 98.19 203 ILE A C 1
ATOM 1589 O O . ILE A 1 203 ? -2.297 -2.081 -2.772 1.00 98.19 203 ILE A O 1
ATOM 1593 N N . ALA A 1 204 ? -0.611 -2.986 -3.966 1.00 97.31 204 ALA A N 1
ATOM 1594 C CA . ALA A 1 204 ? -1.204 -2.719 -5.272 1.00 97.31 204 ALA A CA 1
ATOM 1595 C C . ALA A 1 204 ? -2.537 -3.466 -5.448 1.00 97.31 204 ALA A C 1
ATOM 1597 O O . ALA A 1 204 ? -3.554 -2.838 -5.743 1.00 97.31 204 ALA A O 1
ATOM 1598 N N . ILE A 1 205 ? -2.560 -4.775 -5.164 1.00 98.31 205 ILE A N 1
ATOM 1599 C CA . ILE A 1 205 ? -3.772 -5.613 -5.207 1.00 98.31 205 ILE A CA 1
ATOM 1600 C C . ILE A 1 205 ? -4.868 -5.027 -4.306 1.00 98.31 205 ILE A C 1
ATOM 1602 O O . ILE A 1 205 ? -6.012 -4.871 -4.739 1.00 98.31 205 ILE A O 1
ATOM 1606 N N . ALA A 1 206 ? -4.520 -4.647 -3.073 1.00 98.62 206 ALA A N 1
ATOM 1607 C CA . ALA A 1 206 ? -5.448 -4.051 -2.118 1.00 98.62 206 ALA A CA 1
ATOM 1608 C C . ALA A 1 206 ? -6.050 -2.731 -2.620 1.00 98.62 206 ALA A C 1
ATOM 1610 O O . ALA A 1 206 ? -7.268 -2.548 -2.552 1.00 98.62 206 ALA A O 1
ATOM 1611 N N . CYS A 1 207 ? -5.228 -1.827 -3.162 1.00 98.19 207 CYS A N 1
ATOM 1612 C CA . CYS A 1 207 ? -5.709 -0.556 -3.704 1.00 98.19 207 CYS A CA 1
ATOM 1613 C C . CYS A 1 207 ? -6.629 -0.767 -4.910 1.00 98.19 207 CYS A C 1
ATOM 1615 O O . CYS A 1 207 ? -7.744 -0.246 -4.936 1.00 98.19 207 CYS A O 1
ATOM 1617 N N . LEU A 1 208 ? -6.187 -1.557 -5.889 1.00 96.75 208 LEU A N 1
ATOM 1618 C CA . LEU A 1 208 ? -6.905 -1.755 -7.148 1.00 96.75 208 LEU A CA 1
ATOM 1619 C C . LEU A 1 208 ? -8.246 -2.461 -6.914 1.00 96.75 208 LEU A C 1
ATOM 1621 O O . LEU A 1 208 ? -9.290 -1.984 -7.362 1.00 96.75 208 LEU A O 1
ATOM 1625 N N . ARG A 1 209 ? -8.263 -3.524 -6.097 1.00 97.62 209 ARG A N 1
ATOM 1626 C CA . ARG A 1 209 ? -9.514 -4.205 -5.738 1.00 97.62 209 ARG A CA 1
ATOM 1627 C C . ARG A 1 209 ? -10.467 -3.299 -4.951 1.00 97.62 209 ARG A C 1
ATOM 1629 O O . ARG A 1 209 ? -11.678 -3.358 -5.168 1.00 97.62 209 ARG A O 1
ATOM 1636 N N . ALA A 1 210 ? -9.957 -2.451 -4.056 1.00 95.75 210 ALA A N 1
ATOM 1637 C CA . ALA A 1 210 ? -10.794 -1.542 -3.275 1.00 95.75 210 ALA A CA 1
ATOM 1638 C C . ALA A 1 210 ? -11.385 -0.389 -4.112 1.00 95.75 210 ALA A C 1
ATOM 1640 O O . ALA A 1 210 ? -12.521 0.026 -3.851 1.00 95.75 210 ALA A O 1
ATOM 1641 N N . GLN A 1 211 ? -10.637 0.113 -5.102 1.00 90.06 211 GLN A N 1
ATOM 1642 C CA . GLN A 1 211 ? -11.019 1.240 -5.958 1.00 90.06 211 GLN A CA 1
ATOM 1643 C C . GLN A 1 211 ? -12.101 0.892 -6.986 1.00 90.06 211 GLN A C 1
ATOM 1645 O O . GLN A 1 211 ? -12.984 1.722 -7.205 1.00 90.06 211 GLN A O 1
ATOM 1650 N N . LEU A 1 212 ? -12.103 -0.348 -7.498 1.00 85.56 212 LEU A N 1
ATOM 1651 C CA . LEU A 1 212 ? -12.942 -0.825 -8.611 1.00 85.56 212 LEU A CA 1
ATOM 1652 C C . LEU A 1 212 ? -12.579 -0.176 -9.956 1.00 85.56 212 LEU A C 1
ATOM 1654 O O . LEU A 1 212 ? -11.952 0.877 -10.000 1.00 85.56 212 LEU A O 1
ATOM 1658 N N . GLY A 1 213 ? -13.024 -0.802 -11.051 1.00 86.94 213 GLY A N 1
ATOM 1659 C CA . GLY A 1 213 ? -12.823 -0.284 -12.410 1.00 86.94 213 GLY A CA 1
ATOM 1660 C C . GLY A 1 213 ? -11.386 -0.400 -12.925 1.00 86.94 213 GLY A C 1
ATOM 1661 O O . GLY A 1 213 ? -11.031 0.291 -13.864 1.00 86.94 213 GLY A O 1
ATOM 1662 N N . THR A 1 214 ? -10.560 -1.239 -12.297 1.00 90.50 214 THR A N 1
ATOM 1663 C CA . THR A 1 214 ? -9.138 -1.429 -12.627 1.00 90.50 214 THR A CA 1
ATOM 1664 C C . THR A 1 214 ? -8.806 -2.915 -12.796 1.00 90.50 214 THR A C 1
ATOM 1666 O O . THR A 1 214 ? -7.856 -3.434 -12.209 1.00 90.50 214 THR A O 1
ATOM 1669 N N . GLY A 1 215 ? -9.674 -3.631 -13.521 1.00 89.88 215 GLY A N 1
ATOM 1670 C CA . GLY A 1 215 ? -9.609 -5.087 -13.684 1.00 89.88 215 GLY A CA 1
ATOM 1671 C C . GLY A 1 215 ? -8.284 -5.558 -14.281 1.00 89.88 215 GLY A C 1
ATOM 1672 O O . GLY A 1 215 ? -7.621 -6.390 -13.660 1.00 89.88 215 GLY A O 1
ATOM 1673 N N . SER A 1 216 ? -7.869 -4.964 -15.405 1.00 88.12 216 SER A N 1
ATOM 1674 C CA . SER A 1 216 ? -6.598 -5.284 -16.067 1.00 88.12 216 SER A CA 1
ATOM 1675 C C . SER A 1 216 ? -5.410 -5.024 -15.142 1.00 88.12 216 SER A C 1
ATOM 1677 O O . SER A 1 216 ? -4.640 -5.933 -14.851 1.00 88.12 216 SER A O 1
ATOM 1679 N N . GLN A 1 217 ? -5.318 -3.847 -14.512 1.00 89.69 217 GLN A N 1
ATOM 1680 C CA . GLN A 1 217 ? -4.206 -3.566 -13.589 1.00 89.69 217 GLN A CA 1
ATOM 1681 C C . GLN A 1 217 ? -4.196 -4.511 -12.375 1.00 89.69 217 GLN A C 1
ATOM 1683 O O . GLN A 1 217 ? -3.128 -4.907 -11.903 1.00 89.69 217 GLN A O 1
ATOM 1688 N N . LEU A 1 218 ? -5.364 -4.884 -11.837 1.00 93.69 218 LEU A N 1
ATOM 1689 C CA . LEU A 1 218 ? -5.446 -5.859 -10.747 1.00 93.69 218 LEU A CA 1
ATOM 1690 C C . LEU A 1 218 ? -4.897 -7.221 -11.189 1.00 93.69 218 LEU A C 1
ATOM 1692 O O . LEU A 1 218 ? -4.131 -7.826 -10.435 1.00 93.69 218 LEU A O 1
ATOM 1696 N N . HIS A 1 219 ? -5.261 -7.674 -12.391 1.00 92.44 219 HIS A N 1
ATOM 1697 C CA . HIS A 1 219 ? -4.754 -8.914 -12.970 1.00 92.44 219 HIS A CA 1
ATOM 1698 C C . HIS A 1 219 ? -3.222 -8.896 -13.047 1.00 92.44 219 HIS A C 1
ATOM 1700 O O . HIS A 1 219 ? -2.558 -9.772 -12.485 1.00 92.44 219 HIS A O 1
ATOM 1706 N N . GLU A 1 220 ? -2.647 -7.834 -13.609 1.00 90.56 220 GLU A N 1
ATOM 1707 C CA . GLU A 1 220 ? -1.197 -7.681 -13.742 1.00 90.56 220 GLU A CA 1
ATOM 1708 C C . GLU A 1 220 ? -0.454 -7.763 -12.404 1.00 90.56 220 GLU A C 1
ATOM 1710 O O . GLU A 1 220 ? 0.618 -8.365 -12.311 1.00 90.56 220 GLU A O 1
ATOM 1715 N N . HIS A 1 221 ? -1.005 -7.161 -11.349 1.00 93.38 221 HIS A N 1
ATOM 1716 C CA . HIS A 1 221 ? -0.383 -7.178 -10.029 1.00 93.38 221 HIS A CA 1
ATOM 1717 C C . HIS A 1 221 ? -0.533 -8.527 -9.313 1.00 93.38 221 HIS A C 1
ATOM 1719 O O . HIS A 1 221 ? 0.366 -8.904 -8.556 1.00 93.38 221 HIS A O 1
ATOM 1725 N N . VAL A 1 222 ? -1.604 -9.284 -9.580 1.00 95.81 222 VAL A N 1
ATOM 1726 C CA . VAL A 1 222 ? -1.728 -10.684 -9.141 1.00 95.81 222 VAL A CA 1
ATOM 1727 C C . VAL A 1 222 ? -0.670 -11.546 -9.831 1.00 95.81 222 VAL A C 1
ATOM 1729 O O . VAL A 1 222 ? 0.078 -12.246 -9.147 1.00 95.81 222 VAL A O 1
ATOM 1732 N N . LEU A 1 223 ? -0.524 -11.438 -11.155 1.00 92.62 223 LEU A N 1
ATOM 1733 C CA . LEU A 1 223 ? 0.537 -12.135 -11.887 1.00 92.62 223 LEU A CA 1
ATOM 1734 C C . LEU A 1 223 ? 1.927 -11.722 -11.392 1.00 92.62 223 LEU A C 1
ATOM 1736 O O . LEU A 1 223 ? 2.790 -12.569 -11.172 1.00 92.62 223 LEU A O 1
ATOM 1740 N N . GLY A 1 224 ? 2.138 -10.428 -11.155 1.00 92.12 224 GLY A N 1
ATOM 1741 C CA . GLY A 1 224 ? 3.387 -9.884 -10.628 1.00 92.12 224 GLY A CA 1
ATOM 1742 C C . GLY A 1 224 ? 3.760 -10.437 -9.249 1.00 92.12 224 GLY A C 1
ATOM 1743 O O . GLY A 1 224 ? 4.949 -10.641 -8.987 1.00 92.12 224 GLY A O 1
ATOM 1744 N N . LEU A 1 225 ? 2.772 -10.715 -8.389 1.00 94.62 225 LEU A N 1
ATOM 1745 C CA . LEU A 1 225 ? 2.968 -11.395 -7.107 1.00 94.62 225 LEU A CA 1
ATOM 1746 C C . LEU A 1 225 ? 3.392 -12.856 -7.310 1.00 94.62 225 LEU A C 1
ATOM 1748 O O . LEU A 1 225 ? 4.386 -13.280 -6.720 1.00 94.62 225 LEU A O 1
ATOM 1752 N N . LYS A 1 226 ? 2.690 -13.608 -8.170 1.00 95.25 226 LYS A N 1
ATOM 1753 C CA . LYS A 1 226 ? 3.041 -15.007 -8.482 1.00 95.25 226 LYS A CA 1
ATOM 1754 C C . LYS A 1 226 ? 4.460 -15.106 -9.042 1.00 95.25 226 LYS A C 1
ATOM 1756 O O . LYS A 1 226 ? 5.281 -15.863 -8.529 1.00 95.25 226 LYS A O 1
ATOM 1761 N N . LYS A 1 227 ? 4.780 -14.261 -10.027 1.00 92.75 227 LYS A N 1
ATOM 1762 C CA . LYS A 1 227 ? 6.108 -14.174 -10.655 1.00 92.75 227 LYS A CA 1
ATOM 1763 C C . LYS A 1 227 ? 7.203 -13.900 -9.631 1.00 92.75 227 LYS A C 1
ATOM 1765 O O . LYS A 1 227 ? 8.236 -14.560 -9.692 1.00 92.75 227 LYS A O 1
ATOM 1770 N N . ALA A 1 228 ? 6.960 -12.980 -8.692 1.00 92.00 228 ALA A N 1
ATOM 1771 C CA . ALA A 1 228 ? 7.927 -12.641 -7.654 1.00 92.00 228 ALA A CA 1
ATOM 1772 C C . ALA A 1 228 ? 8.264 -13.834 -6.757 1.00 92.00 228 ALA A C 1
ATOM 1774 O O . ALA A 1 228 ? 9.406 -13.940 -6.327 1.00 92.00 228 ALA A O 1
ATOM 1775 N N . VAL A 1 229 ? 7.292 -14.713 -6.476 1.00 93.06 229 VAL A N 1
ATOM 1776 C CA . VAL A 1 229 ? 7.508 -15.944 -5.701 1.00 93.06 229 VAL A CA 1
ATOM 1777 C C . VAL A 1 229 ? 8.277 -16.987 -6.505 1.00 93.06 229 VAL A C 1
ATOM 1779 O O . VAL A 1 229 ? 9.254 -17.535 -5.998 1.00 93.06 229 VAL A O 1
ATOM 1782 N N . VAL A 1 230 ? 7.878 -17.213 -7.759 1.00 91.44 230 VAL A N 1
ATOM 1783 C CA . VAL A 1 230 ? 8.507 -18.194 -8.660 1.00 91.44 230 VAL A CA 1
ATOM 1784 C C . VAL A 1 230 ? 9.981 -17.875 -8.919 1.00 91.44 230 VAL A C 1
ATOM 1786 O O . VAL A 1 230 ? 10.811 -18.777 -8.913 1.00 91.44 230 VAL A O 1
ATOM 1789 N N . ASP A 1 231 ? 10.331 -16.603 -9.129 1.00 89.38 231 ASP A N 1
ATOM 1790 C CA . ASP A 1 231 ? 11.718 -16.197 -9.406 1.00 89.38 231 ASP A CA 1
ATOM 1791 C C . ASP A 1 231 ? 12.542 -15.843 -8.160 1.00 89.38 231 ASP A C 1
ATOM 1793 O O . ASP A 1 231 ? 13.695 -15.425 -8.284 1.00 89.38 231 ASP A O 1
ATOM 1797 N N . GLY A 1 232 ? 11.966 -15.978 -6.963 1.00 89.38 232 GLY A N 1
ATOM 1798 C CA . GLY A 1 232 ? 12.646 -15.672 -5.707 1.00 89.38 232 GLY A CA 1
ATOM 1799 C C . GLY A 1 232 ? 12.870 -14.179 -5.437 1.00 89.38 232 GLY A C 1
ATOM 1800 O O . GLY A 1 232 ? 13.356 -13.834 -4.361 1.00 89.38 232 GLY A O 1
ATOM 1801 N N . THR A 1 233 ? 12.487 -13.266 -6.342 1.00 88.69 233 THR A N 1
ATOM 1802 C CA . THR A 1 233 ? 12.703 -11.816 -6.151 1.00 88.69 233 THR A CA 1
ATOM 1803 C C . THR A 1 233 ? 11.881 -11.239 -5.004 1.00 88.69 233 THR A C 1
ATOM 1805 O O . THR A 1 233 ? 12.158 -10.133 -4.538 1.00 88.69 233 THR A O 1
ATOM 1808 N N . TRP A 1 234 ? 10.885 -11.983 -4.516 1.00 87.88 234 TRP A N 1
ATOM 1809 C CA . TRP A 1 234 ? 10.164 -11.662 -3.291 1.00 87.88 234 TRP A CA 1
ATOM 1810 C C . TRP A 1 234 ? 11.078 -11.581 -2.065 1.00 87.88 234 TRP A C 1
ATOM 1812 O O . TRP A 1 234 ? 10.794 -10.754 -1.208 1.00 87.88 234 TRP A O 1
ATOM 1822 N N . ALA A 1 235 ? 12.147 -12.385 -1.989 1.00 84.56 235 ALA A N 1
ATOM 1823 C CA . ALA A 1 235 ? 13.030 -12.482 -0.823 1.00 84.56 235 ALA A CA 1
ATOM 1824 C C . ALA A 1 235 ? 14.005 -11.294 -0.692 1.00 84.56 235 ALA A C 1
ATOM 1826 O O . ALA A 1 235 ? 14.578 -11.067 0.378 1.00 84.56 235 ALA A O 1
ATOM 1827 N N . ASP A 1 236 ? 14.169 -10.495 -1.753 1.00 72.31 236 ASP A N 1
ATOM 1828 C CA . ASP A 1 236 ? 15.006 -9.297 -1.738 1.00 72.31 236 ASP A CA 1
ATOM 1829 C C . ASP A 1 236 ? 14.513 -8.314 -0.651 1.00 72.31 236 ASP A C 1
ATOM 1831 O O . ASP A 1 236 ? 13.436 -7.726 -0.761 1.00 72.31 236 ASP A O 1
ATOM 1835 N N . ASN A 1 237 ? 15.351 -8.053 0.360 1.00 62.22 237 ASN A N 1
ATOM 1836 C CA . ASN A 1 237 ? 15.115 -7.100 1.463 1.00 62.22 237 ASN A CA 1
ATOM 1837 C C . ASN A 1 237 ? 14.034 -7.494 2.498 1.00 62.22 237 ASN A C 1
ATOM 1839 O O . ASN A 1 237 ? 13.567 -6.621 3.227 1.00 62.22 237 ASN A O 1
ATOM 1843 N N . MET A 1 238 ? 13.664 -8.776 2.599 1.00 58.19 238 MET A N 1
ATOM 1844 C CA . MET A 1 238 ? 12.584 -9.247 3.490 1.00 58.19 238 MET A CA 1
ATOM 1845 C C . MET A 1 238 ? 13.016 -9.698 4.896 1.00 58.19 238 MET A C 1
ATOM 1847 O O . MET A 1 238 ? 12.156 -9.999 5.722 1.00 58.19 238 MET A O 1
ATOM 1851 N N . GLY A 1 239 ? 14.318 -9.767 5.194 1.00 58.38 239 GLY A N 1
ATOM 1852 C CA . GLY A 1 239 ? 14.780 -10.375 6.451 1.00 58.38 239 GLY A CA 1
ATOM 1853 C C . GLY A 1 239 ? 14.257 -11.814 6.593 1.00 58.38 239 GLY A C 1
ATOM 1854 O O . GLY A 1 239 ? 14.345 -12.582 5.640 1.00 58.38 239 GLY A O 1
ATOM 1855 N N . ASP A 1 240 ? 13.665 -12.146 7.744 1.00 53.78 240 ASP A N 1
ATOM 1856 C CA . ASP A 1 240 ? 13.180 -13.494 8.097 1.00 53.78 240 ASP A CA 1
ATOM 1857 C C . ASP A 1 240 ? 11.716 -13.777 7.684 1.00 53.78 240 ASP A C 1
ATOM 1859 O O . ASP A 1 240 ? 11.045 -14.612 8.300 1.00 53.78 240 ASP A O 1
ATOM 1863 N N . ALA A 1 241 ? 11.162 -13.072 6.684 1.00 61.25 241 ALA A N 1
ATOM 1864 C CA . ALA A 1 241 ? 9.788 -13.329 6.238 1.00 61.25 241 ALA A CA 1
ATOM 1865 C C . ALA A 1 241 ? 9.611 -14.820 5.868 1.00 61.25 241 ALA A C 1
ATOM 1867 O O . ALA A 1 241 ? 10.399 -15.344 5.074 1.00 61.25 241 ALA A O 1
ATOM 1868 N N . PRO A 1 242 ? 8.595 -15.531 6.402 1.00 74.81 242 PRO A N 1
ATOM 1869 C CA . PRO A 1 242 ? 8.495 -16.967 6.195 1.00 74.81 242 PRO A CA 1
ATOM 1870 C C . PRO A 1 242 ? 8.231 -17.274 4.721 1.00 74.81 242 PRO A C 1
ATOM 1872 O O . PRO A 1 242 ? 7.172 -16.934 4.193 1.00 74.81 242 PRO A O 1
ATOM 1875 N N . GLU A 1 243 ? 9.145 -17.999 4.075 1.00 86.31 243 GLU A N 1
ATOM 1876 C CA . GLU A 1 243 ? 8.986 -18.481 2.695 1.00 86.31 243 GLU A CA 1
ATOM 1877 C C . GLU A 1 243 ? 7.627 -19.151 2.471 1.00 86.31 243 GLU A C 1
ATOM 1879 O O . GLU A 1 243 ? 6.956 -18.924 1.463 1.00 86.31 243 GLU A O 1
ATOM 1884 N N . ARG A 1 244 ? 7.172 -19.920 3.465 1.00 89.50 244 ARG A N 1
ATOM 1885 C CA . ARG A 1 244 ? 5.858 -20.563 3.449 1.00 89.50 244 ARG A CA 1
ATOM 1886 C C . ARG A 1 244 ? 4.703 -19.563 3.317 1.00 89.50 244 ARG A C 1
ATOM 1888 O O . ARG A 1 244 ? 3.755 -19.846 2.592 1.00 89.50 244 ARG A O 1
ATOM 1895 N N . GLY A 1 245 ? 4.775 -18.417 3.990 1.00 92.44 245 GLY A N 1
ATOM 1896 C CA . GLY A 1 245 ? 3.766 -17.362 3.896 1.00 92.44 245 GLY A CA 1
ATOM 1897 C C . GLY A 1 245 ? 3.752 -16.689 2.529 1.00 92.44 245 GLY A C 1
ATOM 1898 O O . GLY A 1 245 ? 2.683 -16.492 1.956 1.00 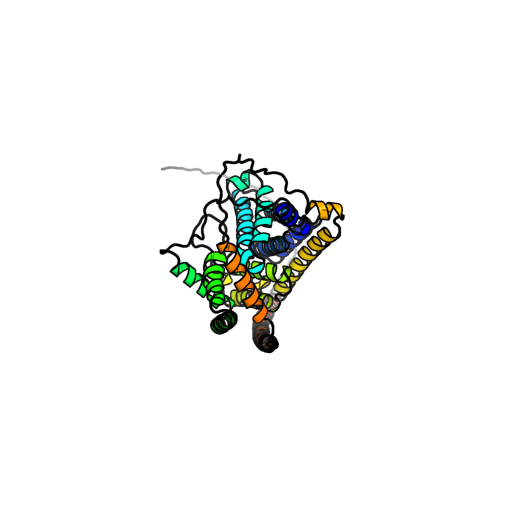92.44 245 GLY A O 1
ATOM 1899 N N . ALA A 1 246 ? 4.934 -16.400 1.977 1.00 93.19 246 ALA A N 1
ATOM 1900 C CA . ALA A 1 246 ? 5.075 -15.814 0.646 1.00 93.19 246 ALA A CA 1
ATOM 1901 C C . ALA A 1 246 ? 4.510 -16.737 -0.445 1.00 93.19 246 ALA A C 1
ATOM 1903 O O . ALA A 1 246 ? 3.669 -16.312 -1.240 1.00 93.19 246 ALA A O 1
ATOM 1904 N N . LYS A 1 247 ? 4.896 -18.022 -0.427 1.00 94.75 247 LYS A N 1
ATOM 1905 C CA . LYS A 1 247 ? 4.354 -19.051 -1.329 1.00 94.75 247 LYS A CA 1
ATOM 1906 C C . LYS A 1 247 ? 2.842 -19.183 -1.202 1.00 94.75 247 LYS A C 1
ATOM 1908 O O . LYS A 1 247 ? 2.137 -19.217 -2.207 1.00 94.75 247 LYS A O 1
ATOM 1913 N N . TRP A 1 248 ? 2.330 -19.191 0.027 1.00 96.38 248 TRP A N 1
ATOM 1914 C CA . TRP A 1 248 ? 0.895 -19.274 0.248 1.00 96.38 248 TRP A CA 1
ATOM 1915 C C . TRP A 1 248 ? 0.144 -18.049 -0.293 1.00 96.38 248 TRP A C 1
ATOM 1917 O O . TRP A 1 248 ? -0.876 -18.228 -0.953 1.00 96.38 248 TRP A O 1
ATOM 1927 N N . LEU A 1 249 ? 0.647 -16.824 -0.094 1.00 96.69 249 LEU A N 1
ATOM 1928 C CA . LEU A 1 249 ? 0.023 -15.603 -0.628 1.00 96.69 249 LEU A CA 1
ATOM 1929 C C . LEU A 1 249 ? -0.087 -15.607 -2.157 1.00 96.69 249 LEU A C 1
ATOM 1931 O O . LEU A 1 249 ? -1.077 -15.109 -2.686 1.00 96.69 249 LEU A O 1
ATOM 1935 N N . ALA A 1 250 ? 0.907 -16.166 -2.849 1.00 96.69 250 ALA A N 1
ATOM 1936 C CA . ALA A 1 250 ? 0.908 -16.298 -4.305 1.00 96.69 250 ALA A CA 1
ATOM 1937 C C . ALA A 1 250 ? 0.062 -17.473 -4.830 1.00 96.69 250 ALA A C 1
ATOM 1939 O O . ALA A 1 250 ? -0.232 -17.524 -6.023 1.00 96.69 250 ALA A O 1
ATOM 1940 N N . SER A 1 251 ? -0.351 -18.404 -3.968 1.00 97.31 251 SER A N 1
ATOM 1941 C CA . SER A 1 251 ? -1.254 -19.491 -4.357 1.00 97.31 251 SER A CA 1
ATOM 1942 C C . SER A 1 251 ? -2.663 -18.976 -4.664 1.00 97.31 251 SER A C 1
ATOM 1944 O O . SER A 1 251 ? -3.079 -17.928 -4.162 1.00 97.31 251 SER A O 1
ATOM 1946 N N . GLN A 1 252 ? -3.456 -19.763 -5.397 1.00 96.94 252 GLN A N 1
ATOM 1947 C CA . GLN A 1 252 ? -4.875 -19.471 -5.632 1.00 96.94 252 GLN A CA 1
ATOM 1948 C C . GLN A 1 252 ? -5.633 -19.179 -4.321 1.00 96.94 252 GLN A C 1
ATOM 1950 O O . GLN A 1 252 ? -6.378 -18.201 -4.228 1.00 96.94 252 GLN A O 1
ATOM 1955 N N . GLY A 1 253 ? -5.400 -19.982 -3.276 1.00 97.94 253 GLY A N 1
ATOM 1956 C CA . GLY A 1 253 ? -6.014 -19.788 -1.961 1.00 97.94 253 GLY A CA 1
ATOM 1957 C C . GLY A 1 253 ? -5.624 -18.462 -1.301 1.00 97.94 253 GLY A C 1
ATOM 1958 O O . GLY A 1 253 ? -6.483 -17.793 -0.721 1.00 97.94 253 GLY A O 1
ATOM 1959 N N . GLY A 1 254 ? -4.361 -18.050 -1.437 1.00 97.81 254 GLY A N 1
ATOM 1960 C CA . GLY A 1 254 ? -3.853 -16.770 -0.939 1.00 97.81 254 GLY A CA 1
ATOM 1961 C C . GLY A 1 254 ? -4.459 -15.567 -1.655 1.00 97.81 254 GLY A C 1
ATOM 1962 O O . GLY A 1 254 ? -4.940 -14.638 -1.000 1.00 97.81 254 GLY A O 1
ATOM 1963 N N . ILE A 1 255 ? -4.532 -15.616 -2.989 1.00 98.44 255 ILE A N 1
ATOM 1964 C CA . ILE A 1 255 ? -5.178 -14.574 -3.798 1.00 98.44 255 ILE A CA 1
ATOM 1965 C C . ILE A 1 255 ? -6.657 -14.440 -3.417 1.00 98.44 255 ILE A C 1
ATOM 1967 O O . ILE A 1 255 ? -7.118 -13.341 -3.099 1.00 98.44 255 ILE A O 1
ATOM 1971 N N . ILE A 1 256 ? -7.399 -15.552 -3.363 1.00 98.44 256 ILE A N 1
ATOM 1972 C CA . ILE A 1 256 ? -8.816 -15.553 -2.965 1.00 98.44 256 ILE A CA 1
ATOM 1973 C C . ILE A 1 256 ? -8.988 -14.986 -1.551 1.00 98.44 256 ILE A C 1
ATOM 1975 O O . ILE A 1 256 ? -9.911 -14.204 -1.304 1.00 98.44 256 ILE A O 1
ATOM 1979 N N . TRP A 1 257 ? -8.113 -15.357 -0.615 1.00 98.50 257 TRP A N 1
ATOM 1980 C CA . TRP A 1 257 ? -8.151 -14.842 0.751 1.00 98.50 257 TRP A CA 1
ATOM 1981 C C . TRP A 1 257 ? -7.950 -13.325 0.801 1.00 98.50 257 TRP A C 1
ATOM 1983 O O . TRP A 1 257 ? -8.744 -12.639 1.449 1.00 98.50 257 TRP A O 1
ATOM 1993 N N . MET A 1 258 ? -6.961 -12.790 0.077 1.00 98.56 258 MET A N 1
ATOM 1994 C CA . MET A 1 258 ? -6.730 -11.344 0.003 1.00 98.56 258 MET A CA 1
ATOM 1995 C C . MET A 1 258 ? -7.953 -10.617 -0.558 1.00 98.56 258 MET A C 1
ATOM 1997 O O . MET A 1 258 ? -8.467 -9.702 0.087 1.00 98.56 258 MET A O 1
ATOM 2001 N N . LEU A 1 259 ? -8.462 -11.051 -1.717 1.00 98.44 259 LEU A N 1
ATOM 2002 C CA . LEU A 1 259 ? -9.611 -10.421 -2.377 1.00 98.44 259 LEU A CA 1
ATOM 2003 C C . LEU A 1 259 ? -10.852 -10.408 -1.473 1.00 98.44 259 LEU A C 1
ATOM 2005 O O . LEU A 1 259 ? -11.511 -9.374 -1.344 1.00 98.44 259 LEU A O 1
ATOM 2009 N N . ARG A 1 260 ? -11.132 -11.517 -0.775 1.00 98.50 260 ARG A N 1
ATOM 2010 C CA . ARG A 1 260 ? -12.254 -11.611 0.173 1.00 98.50 260 ARG A CA 1
ATOM 2011 C C . ARG A 1 260 ? -12.118 -10.638 1.340 1.00 98.50 260 ARG A C 1
ATOM 2013 O O . ARG A 1 260 ? -13.106 -10.018 1.731 1.00 98.50 260 ARG A O 1
ATOM 2020 N N . TRP A 1 261 ? -10.925 -10.484 1.909 1.00 98.56 261 TRP A N 1
ATOM 2021 C CA . TRP A 1 261 ? -10.726 -9.548 3.018 1.00 98.56 261 TRP A CA 1
ATOM 2022 C C . TRP A 1 261 ? -10.792 -8.088 2.587 1.00 98.56 261 TRP A C 1
ATOM 2024 O O . TRP A 1 261 ? -11.389 -7.282 3.304 1.00 98.56 261 TRP A O 1
ATOM 2034 N N . ILE A 1 262 ? -10.272 -7.762 1.401 1.00 98.62 262 ILE A N 1
ATOM 2035 C CA . ILE A 1 262 ? -10.428 -6.431 0.802 1.00 98.62 262 ILE A CA 1
ATOM 2036 C C . ILE A 1 262 ? -11.920 -6.111 0.634 1.00 98.62 262 ILE A C 1
ATOM 2038 O O . ILE A 1 262 ? -12.387 -5.047 1.053 1.00 98.62 262 ILE A O 1
ATOM 2042 N N . ASP A 1 263 ? -12.695 -7.057 0.097 1.00 98.06 263 ASP A N 1
ATOM 2043 C CA . ASP A 1 263 ? -14.139 -6.904 -0.084 1.00 98.06 263 ASP A CA 1
ATOM 2044 C C . ASP A 1 263 ? -14.890 -6.767 1.248 1.00 98.06 263 ASP A C 1
ATOM 2046 O O . ASP A 1 263 ? -15.804 -5.944 1.349 1.00 98.06 263 ASP A O 1
ATOM 2050 N N . ASN A 1 264 ? -14.493 -7.515 2.282 1.00 97.81 264 ASN A N 1
ATOM 2051 C CA . ASN A 1 264 ? -15.081 -7.427 3.621 1.00 97.81 264 ASN A CA 1
ATOM 2052 C C . ASN A 1 264 ? -14.849 -6.051 4.261 1.00 97.81 264 ASN A C 1
ATOM 2054 O O . ASN A 1 264 ? -15.805 -5.431 4.730 1.00 97.81 264 ASN A O 1
ATOM 2058 N N . ILE A 1 265 ? -13.613 -5.537 4.233 1.00 98.00 265 ILE A N 1
ATOM 2059 C CA . ILE A 1 265 ? -13.301 -4.185 4.727 1.00 98.00 265 ILE A CA 1
ATOM 2060 C C . ILE A 1 265 ? -14.129 -3.153 3.954 1.00 98.00 265 ILE A C 1
ATOM 2062 O O . ILE A 1 265 ? -14.821 -2.321 4.545 1.00 98.00 265 ILE A O 1
ATOM 2066 N N . ARG A 1 266 ? -14.119 -3.235 2.617 1.00 95.25 266 ARG A N 1
ATOM 2067 C CA . ARG A 1 266 ? -14.880 -2.333 1.746 1.00 95.25 266 ARG A CA 1
ATOM 2068 C C . ARG A 1 266 ? -16.371 -2.353 2.053 1.00 95.25 266 ARG A C 1
ATOM 2070 O O . ARG A 1 266 ? -16.994 -1.290 2.083 1.00 95.25 266 ARG A O 1
ATOM 2077 N N . LYS A 1 267 ? -16.951 -3.532 2.270 1.00 94.38 267 LYS A N 1
ATOM 2078 C CA . LYS A 1 267 ? -18.363 -3.692 2.622 1.00 94.38 267 LYS A CA 1
ATOM 2079 C C . LYS A 1 267 ? -18.692 -2.943 3.912 1.00 94.38 267 LYS A C 1
ATOM 2081 O O . LYS A 1 267 ? -19.629 -2.148 3.904 1.00 94.38 267 LYS A O 1
ATOM 2086 N N . GLU A 1 268 ? -17.915 -3.127 4.976 1.00 94.56 268 GLU A N 1
ATOM 2087 C CA . GLU A 1 268 ? -18.179 -2.466 6.262 1.00 94.56 268 GLU A CA 1
ATOM 2088 C C . GLU A 1 268 ? -18.001 -0.945 6.202 1.00 94.56 268 GLU A C 1
ATOM 2090 O O . GLU A 1 268 ? -18.826 -0.194 6.732 1.00 94.56 268 GLU A O 1
ATOM 2095 N N . VAL A 1 269 ? -16.979 -0.464 5.490 1.00 90.19 269 VAL A N 1
ATOM 2096 C CA . VAL A 1 269 ? -16.775 0.976 5.270 1.00 90.19 269 VAL A CA 1
ATOM 2097 C C . VAL A 1 269 ? -17.947 1.579 4.491 1.00 90.19 269 VAL A C 1
ATOM 2099 O O . VAL A 1 269 ? -18.517 2.590 4.908 1.00 90.19 269 VAL A O 1
ATOM 2102 N N . LYS A 1 270 ? -18.396 0.926 3.411 1.00 86.56 270 LYS A N 1
ATOM 2103 C CA . LYS A 1 270 ? -19.561 1.380 2.633 1.00 86.56 270 LYS A CA 1
ATOM 2104 C C . LYS A 1 270 ? -20.851 1.379 3.450 1.00 86.56 270 LYS A C 1
ATOM 2106 O O . LYS A 1 270 ? -21.619 2.337 3.380 1.00 86.56 270 LYS A O 1
ATOM 2111 N N . GLN A 1 271 ? -21.095 0.333 4.237 1.00 87.88 271 GLN A N 1
ATOM 2112 C CA . GLN A 1 271 ? -22.271 0.267 5.105 1.00 87.88 271 GLN A CA 1
ATOM 2113 C C . GLN A 1 271 ? -22.265 1.363 6.167 1.00 87.88 271 GLN A C 1
ATOM 2115 O O . GLN A 1 271 ? -23.319 1.920 6.472 1.00 87.88 271 GLN A O 1
ATOM 2120 N N . THR A 1 272 ? -21.093 1.687 6.712 1.00 86.06 272 THR A N 1
ATOM 2121 C CA . THR A 1 272 ? -20.941 2.765 7.691 1.00 86.06 272 THR A CA 1
ATOM 2122 C C . THR A 1 272 ? -21.366 4.094 7.080 1.00 86.06 272 THR A C 1
ATOM 2124 O O . THR A 1 272 ? -22.235 4.753 7.639 1.00 86.06 272 THR A O 1
ATOM 2127 N N . VAL A 1 273 ? -20.879 4.426 5.878 1.00 80.50 273 VAL A N 1
ATOM 2128 C CA . VAL A 1 273 ? -21.298 5.632 5.136 1.00 80.50 273 VAL A CA 1
ATOM 2129 C C . VAL A 1 273 ? -22.799 5.636 4.839 1.00 80.50 273 VAL A C 1
ATOM 2131 O O . VAL A 1 273 ? -23.460 6.663 4.994 1.00 80.50 273 VAL A O 1
ATOM 2134 N N . ALA A 1 274 ? -23.361 4.496 4.429 1.00 80.12 274 ALA A N 1
ATOM 2135 C CA . ALA A 1 274 ? -24.780 4.389 4.102 1.00 80.12 274 ALA A CA 1
ATOM 2136 C C . ALA A 1 274 ? -25.684 4.683 5.313 1.00 80.12 274 ALA A C 1
ATOM 2138 O O . ALA A 1 274 ? -26.686 5.388 5.157 1.00 80.12 274 ALA A O 1
ATOM 2139 N N . LYS A 1 275 ? -25.299 4.195 6.501 1.00 81.12 275 LYS A N 1
ATOM 2140 C CA . LYS A 1 275 ? -26.049 4.306 7.766 1.00 81.12 275 LYS A CA 1
ATOM 2141 C C . LYS A 1 275 ? -25.970 5.682 8.432 1.00 81.12 275 LYS A C 1
ATOM 2143 O O . LYS A 1 275 ? -26.755 5.936 9.340 1.00 81.12 275 LYS A O 1
ATOM 2148 N N . LEU A 1 276 ? -25.059 6.559 8.006 1.00 73.81 276 LEU A N 1
ATOM 2149 C CA . LEU A 1 276 ? -24.985 7.918 8.545 1.00 73.81 276 LEU A CA 1
ATOM 2150 C C . LEU A 1 276 ? -26.285 8.676 8.256 1.00 73.81 276 LEU A C 1
ATOM 2152 O O . LEU A 1 276 ? -26.789 8.664 7.122 1.00 73.81 276 LEU A O 1
ATOM 2156 N N . LYS A 1 277 ? -26.813 9.356 9.278 1.00 72.88 277 LYS A N 1
ATOM 2157 C CA . LYS A 1 277 ? -27.979 10.233 9.124 1.00 72.88 277 LYS A CA 1
ATOM 2158 C C . LYS A 1 277 ? -27.661 11.381 8.156 1.00 72.88 277 LYS A C 1
ATOM 2160 O O . LYS A 1 277 ? -26.488 11.725 8.018 1.00 72.88 277 LYS A O 1
ATOM 2165 N N . PRO A 1 278 ? -28.645 12.002 7.484 1.00 66.25 278 PRO A N 1
ATOM 2166 C CA . PRO A 1 278 ? -28.400 13.130 6.579 1.00 66.25 278 PRO A CA 1
ATOM 2167 C C . PRO A 1 278 ? -27.576 14.262 7.209 1.00 66.25 278 PRO A C 1
ATOM 2169 O O . PRO A 1 278 ? -26.699 14.809 6.552 1.00 66.25 278 PRO A O 1
ATOM 2172 N N . GLU A 1 279 ? -27.781 14.551 8.492 1.00 61.38 279 GLU A N 1
ATOM 2173 C CA . GLU A 1 279 ? -27.016 15.522 9.277 1.00 61.38 279 GLU A CA 1
ATOM 2174 C C . GLU A 1 279 ? -25.606 15.039 9.655 1.00 61.38 279 GLU A C 1
ATOM 2176 O O . GLU A 1 279 ? -24.700 15.848 9.795 1.00 61.38 279 GLU A O 1
ATOM 2181 N N . GLU A 1 280 ? -25.371 13.733 9.792 1.00 58.19 280 GLU A N 1
ATOM 2182 C CA . GLU A 1 280 ? -24.039 13.159 10.047 1.00 58.19 280 GLU A CA 1
ATOM 2183 C C . GLU A 1 280 ? -23.237 13.025 8.754 1.00 58.19 280 GLU A C 1
ATOM 2185 O O . GLU A 1 280 ? -22.037 13.297 8.741 1.00 58.19 280 GLU A O 1
ATOM 2190 N N . LYS A 1 281 ? -23.923 12.701 7.650 1.00 57.94 281 LYS A N 1
ATOM 2191 C CA . LYS A 1 281 ? -23.434 12.916 6.291 1.00 57.94 281 LYS A CA 1
ATOM 2192 C C . LYS A 1 281 ? -23.082 14.393 6.160 1.00 57.94 281 LYS A C 1
ATOM 2194 O O . LYS A 1 281 ? -21.933 14.681 5.904 1.00 57.94 281 LYS A O 1
ATOM 2199 N N . GLY A 1 282 ? -23.981 15.314 6.510 1.00 49.50 282 GLY A N 1
ATOM 2200 C CA . GLY A 1 282 ? -23.741 16.763 6.586 1.00 49.50 282 GLY A CA 1
ATOM 2201 C C . GLY A 1 282 ? -22.595 17.201 7.517 1.00 49.50 282 GLY A C 1
ATOM 2202 O O . GLY A 1 282 ? -21.910 18.164 7.208 1.00 49.50 282 GLY A O 1
ATOM 2203 N N . ARG A 1 283 ? -22.276 16.477 8.599 1.00 47.88 283 ARG A N 1
ATOM 2204 C CA . ARG A 1 283 ? -21.152 16.775 9.524 1.00 47.88 283 ARG A CA 1
ATOM 2205 C C . ARG A 1 283 ? -19.818 16.120 9.161 1.00 47.88 283 ARG A C 1
ATOM 2207 O O . ARG A 1 283 ? -18.767 16.633 9.572 1.00 47.88 283 ARG A O 1
ATOM 2214 N N . LEU A 1 284 ? -19.825 15.067 8.334 1.00 48.22 284 LEU A N 1
ATOM 2215 C CA . LEU A 1 284 ? -18.648 14.660 7.542 1.00 48.22 284 LEU A CA 1
ATOM 2216 C C . LEU A 1 284 ? -18.153 15.786 6.623 1.00 48.22 284 LEU A C 1
ATOM 2218 O O . LEU A 1 284 ? -17.065 15.705 6.071 1.00 48.22 284 LEU A O 1
ATOM 2222 N N . TYR A 1 285 ? -18.952 16.835 6.533 1.00 45.78 285 TYR A N 1
ATOM 2223 C CA . TYR A 1 285 ? -19.056 17.784 5.458 1.00 45.78 285 TYR A CA 1
ATOM 2224 C C . TYR A 1 285 ? -19.102 19.250 5.989 1.00 45.78 285 TYR A C 1
ATOM 2226 O O . TYR A 1 285 ? -18.801 20.166 5.236 1.00 45.78 285 TYR A O 1
ATOM 2234 N N . GLU A 1 286 ? -19.397 19.502 7.280 1.00 36.69 286 GLU A N 1
ATOM 2235 C CA . GLU A 1 286 ? -19.639 20.864 7.830 1.00 36.69 286 GLU A CA 1
ATOM 2236 C C . GLU A 1 286 ? -18.636 21.390 8.877 1.00 36.69 286 GLU A C 1
ATOM 2238 O O . GLU A 1 286 ? -18.719 22.547 9.279 1.00 36.69 286 GLU A O 1
ATOM 2243 N N . LEU A 1 287 ? -17.654 20.614 9.338 1.00 38.75 287 LEU A N 1
ATOM 2244 C CA . LEU A 1 287 ? -16.717 21.088 10.376 1.00 38.75 287 LEU A CA 1
ATOM 2245 C C . LEU A 1 287 ? -15.303 21.252 9.813 1.00 38.75 287 LEU A C 1
ATOM 2247 O O . LEU A 1 287 ? -14.441 20.400 10.019 1.00 38.75 287 LEU A O 1
ATOM 2251 N N . GLY A 1 288 ? -15.114 22.362 9.094 1.00 39.09 288 GLY A N 1
ATOM 2252 C CA . GLY A 1 288 ? -13.842 22.875 8.571 1.00 39.09 288 GLY A CA 1
ATOM 2253 C C . GLY A 1 288 ? -13.512 24.296 9.058 1.00 39.09 288 GLY A C 1
ATOM 2254 O O . GLY A 1 288 ? -12.891 25.060 8.329 1.00 39.09 288 GLY A O 1
ATOM 2255 N N . SER A 1 289 ? -13.946 24.691 10.264 1.00 37.53 289 SER A N 1
ATOM 2256 C CA . SER A 1 289 ? -13.749 26.058 10.787 1.00 37.53 289 SER A CA 1
ATOM 2257 C C . SER A 1 289 ? -12.894 26.154 12.059 1.00 37.53 289 SER A C 1
ATOM 2259 O O . SER A 1 289 ? -13.216 26.923 12.964 1.00 37.53 289 SER A O 1
ATOM 2261 N N . LEU A 1 290 ? -11.783 25.423 12.155 1.00 36.91 290 LEU A N 1
ATOM 2262 C CA . LEU A 1 290 ? -10.772 25.708 13.182 1.00 36.91 290 LEU A CA 1
ATOM 2263 C C . LEU A 1 290 ? -9.410 25.905 12.525 1.00 36.91 290 LEU A C 1
ATOM 2265 O O . LEU A 1 290 ? -8.681 24.964 12.241 1.00 36.91 290 LEU A O 1
ATOM 2269 N N . GLY A 1 291 ? -9.126 27.174 12.239 1.00 31.86 291 GLY A N 1
ATOM 2270 C CA . GLY A 1 291 ? -7.886 27.635 11.626 1.00 31.86 291 GLY A CA 1
ATOM 2271 C C . GLY A 1 291 ? -8.076 28.947 10.875 1.00 31.86 291 GLY A C 1
ATOM 2272 O O . GLY A 1 291 ? -7.695 29.057 9.714 1.00 31.86 291 GLY A O 1
ATOM 2273 N N . ALA A 1 292 ? -8.723 29.936 11.498 1.00 32.44 292 ALA A N 1
ATOM 2274 C CA . ALA A 1 292 ? -8.795 31.280 10.942 1.00 32.44 292 ALA A CA 1
ATOM 2275 C C . ALA A 1 292 ? -7.371 31.846 10.816 1.00 32.44 292 ALA A C 1
ATOM 2277 O O . ALA A 1 292 ? -6.774 32.283 11.797 1.00 32.44 292 ALA A O 1
ATOM 2278 N N . TYR A 1 293 ? -6.834 31.848 9.595 1.00 32.47 293 TYR A N 1
ATOM 2279 C CA . TYR A 1 293 ? -5.670 32.642 9.217 1.00 32.47 293 TYR A CA 1
ATOM 2280 C C . TYR A 1 293 ? -6.054 34.127 9.350 1.00 32.47 293 TYR A C 1
ATOM 2282 O O . TYR A 1 293 ? -6.544 34.758 8.414 1.00 32.47 293 TYR A O 1
ATOM 2290 N N . GLN A 1 294 ? -5.898 34.691 10.548 1.00 32.97 294 GLN A N 1
ATOM 2291 C CA . GLN A 1 294 ? -6.022 36.127 10.774 1.00 32.97 294 GLN A CA 1
ATOM 2292 C C . GLN A 1 294 ? -4.706 36.807 10.386 1.00 32.97 294 GLN A C 1
ATOM 2294 O O . GLN A 1 294 ? -3.848 37.053 11.229 1.00 32.97 294 GLN A O 1
ATOM 2299 N N . SER A 1 295 ? -4.535 37.144 9.106 1.00 32.41 295 SER A N 1
ATOM 2300 C CA . SER A 1 295 ? -3.526 38.123 8.691 1.00 32.41 295 SER A CA 1
ATOM 2301 C C . SER A 1 295 ? -4.203 39.444 8.310 1.00 32.41 295 SER A C 1
ATOM 2303 O O . SER A 1 295 ? -5.101 39.507 7.466 1.00 32.41 295 SER A O 1
ATOM 2305 N N . LYS A 1 296 ? -3.803 40.517 9.006 1.00 29.12 296 LYS A N 1
ATOM 2306 C CA . LYS A 1 296 ? -4.279 41.893 8.792 1.00 29.12 296 LYS A CA 1
ATOM 2307 C C . LYS A 1 296 ? -3.964 42.359 7.357 1.00 29.12 296 LYS A C 1
ATOM 2309 O O . LYS A 1 296 ? -2.927 41.980 6.815 1.00 29.12 296 LYS A O 1
ATOM 2314 N N . PRO A 1 297 ? -4.820 43.182 6.722 1.00 31.16 297 PRO A N 1
ATOM 2315 C CA . PRO A 1 297 ? -4.609 43.606 5.344 1.00 31.16 297 PRO A CA 1
ATOM 2316 C C . PRO A 1 297 ? -3.588 44.750 5.243 1.00 31.16 297 PRO A C 1
ATOM 2318 O O . PRO A 1 297 ? -3.695 45.754 5.945 1.00 31.16 297 PRO A O 1
ATOM 2321 N N . HIS A 1 298 ? -2.663 44.638 4.288 1.00 29.97 298 HIS A N 1
ATOM 2322 C CA . HIS A 1 298 ? -2.019 45.789 3.652 1.00 29.97 298 HIS A CA 1
ATOM 2323 C C . HIS A 1 298 ? -2.534 45.931 2.214 1.00 29.97 298 HIS A C 1
ATOM 2325 O O . HIS A 1 298 ? -2.732 44.914 1.540 1.00 29.97 298 HIS A O 1
ATOM 2331 N N . PRO A 1 299 ? -2.804 47.158 1.739 1.00 36.53 299 PRO A N 1
ATOM 2332 C CA . PRO A 1 299 ? -3.345 47.369 0.409 1.00 36.53 299 PRO A CA 1
ATOM 2333 C C . PRO A 1 299 ? -2.196 47.416 -0.593 1.00 36.53 299 PRO A C 1
ATOM 2335 O O . PRO A 1 299 ? -1.274 48.174 -0.362 1.00 36.53 299 PRO A O 1
ATOM 2338 N N . HIS A 1 300 ? -2.267 46.681 -1.707 1.00 35.75 300 HIS A N 1
ATOM 2339 C CA . HIS A 1 300 ? -1.868 47.195 -3.024 1.00 35.75 300 HIS A CA 1
ATOM 2340 C C . HIS A 1 300 ? -2.473 46.360 -4.162 1.00 35.75 300 HIS A C 1
ATOM 2342 O O . HIS A 1 300 ? -2.782 45.178 -4.020 1.00 35.75 300 HIS A O 1
ATOM 2348 N N . LYS A 1 301 ? -2.707 47.079 -5.263 1.00 48.06 301 LYS A N 1
ATOM 2349 C CA . LYS A 1 301 ? -3.489 46.756 -6.460 1.00 48.06 301 LYS A CA 1
ATOM 2350 C C . LYS A 1 301 ? -2.718 45.833 -7.405 1.00 48.06 301 LYS A C 1
ATOM 2352 O O . LYS A 1 301 ? -1.570 46.140 -7.700 1.00 48.06 301 LYS A O 1
ATOM 2357 N N . VAL A 1 302 ? -3.378 44.823 -7.977 1.00 39.78 302 VAL A N 1
ATOM 2358 C CA . VAL A 1 302 ? -2.984 44.234 -9.271 1.00 39.78 302 VAL A CA 1
ATOM 2359 C C . VAL A 1 302 ? -4.255 43.831 -10.028 1.00 39.78 302 VAL A C 1
ATOM 2361 O O . VAL A 1 302 ? -4.902 42.852 -9.674 1.00 39.78 302 VAL A O 1
ATOM 2364 N N . ASN A 1 303 ? -4.612 44.616 -11.045 1.00 41.47 303 ASN A N 1
ATOM 2365 C CA . ASN A 1 303 ? -5.559 44.257 -12.101 1.00 41.47 303 ASN A CA 1
ATOM 2366 C C . ASN A 1 303 ? -4.733 44.147 -13.390 1.00 41.47 303 ASN A C 1
ATOM 2368 O O . ASN A 1 303 ? -4.380 45.184 -13.947 1.00 41.47 303 ASN A O 1
ATOM 2372 N N . ASP A 1 304 ? -4.416 42.933 -13.850 1.00 46.31 304 ASP A N 1
ATOM 2373 C CA . ASP A 1 304 ? -3.883 42.709 -15.203 1.00 46.31 304 ASP A CA 1
ATOM 2374 C C . ASP A 1 304 ? -4.851 41.801 -15.994 1.00 46.31 304 ASP A C 1
ATOM 2376 O O . ASP A 1 304 ? -4.974 40.613 -15.683 1.00 46.31 304 ASP A O 1
ATOM 2380 N N . PRO A 1 305 ? -5.573 42.347 -16.991 1.00 46.19 305 PRO A N 1
ATOM 2381 C CA . PRO A 1 305 ? -6.533 41.612 -17.817 1.00 46.19 305 PRO A CA 1
ATOM 2382 C C . PRO A 1 305 ? -5.930 40.499 -18.688 1.00 46.19 305 PRO A C 1
ATOM 2384 O O . PRO A 1 305 ? -6.672 39.644 -19.166 1.00 46.19 305 PRO A O 1
ATOM 2387 N N . LYS A 1 306 ? -4.607 40.464 -18.904 1.00 46.94 306 LYS A N 1
ATOM 2388 C CA . LYS A 1 306 ? -3.987 39.513 -19.846 1.00 46.94 306 LYS A CA 1
ATOM 2389 C C . LYS A 1 306 ? -3.987 38.058 -19.369 1.00 46.94 306 LYS A C 1
ATOM 2391 O O . LYS A 1 306 ? -3.849 37.155 -20.188 1.00 46.94 306 LYS A O 1
ATOM 2396 N N . TYR A 1 307 ? -4.180 37.815 -18.073 1.00 44.62 307 TYR A N 1
ATOM 2397 C CA . TYR A 1 307 ? -4.154 36.464 -17.502 1.00 44.62 307 TYR A CA 1
ATOM 2398 C C . TYR A 1 307 ? -5.380 35.613 -17.888 1.00 44.62 307 TYR A C 1
ATOM 2400 O O . TYR A 1 307 ? -5.280 34.393 -17.970 1.00 44.62 307 TYR A O 1
ATOM 2408 N N . TYR A 1 308 ? -6.531 36.236 -18.166 1.00 47.47 308 TYR A N 1
ATOM 2409 C CA . TYR A 1 308 ? -7.786 35.508 -18.406 1.00 47.47 308 TYR A CA 1
ATOM 2410 C C . TYR A 1 308 ? -7.995 35.082 -19.867 1.00 47.47 308 TYR A C 1
ATOM 2412 O O . TYR A 1 308 ? -8.708 34.114 -20.116 1.00 47.47 308 TYR A O 1
ATOM 2420 N N . GLN A 1 309 ? -7.332 35.731 -20.830 1.00 56.38 309 GLN A N 1
ATOM 2421 C CA . GLN A 1 309 ? -7.516 35.433 -22.257 1.00 56.38 309 GLN A CA 1
ATOM 2422 C C . GLN A 1 309 ? -6.955 34.051 -22.646 1.00 56.38 309 GLN A C 1
ATOM 2424 O O . GLN A 1 309 ? -7.574 33.315 -23.406 1.00 56.38 309 GLN A O 1
ATOM 2429 N N . HIS A 1 310 ? -5.817 33.658 -22.063 1.00 51.25 310 HIS A N 1
ATOM 2430 C CA . HIS A 1 310 ? -5.132 32.404 -22.403 1.00 51.25 310 HIS A CA 1
ATOM 2431 C C . HIS A 1 310 ? -5.894 31.142 -21.972 1.00 51.25 310 HIS A C 1
ATOM 2433 O O . HIS A 1 310 ? -5.703 30.075 -22.554 1.00 51.25 310 HIS A O 1
ATOM 2439 N N . HIS A 1 311 ? -6.742 31.251 -20.947 1.00 49.50 311 HIS A N 1
ATOM 2440 C CA . HIS A 1 311 ? -7.486 30.117 -20.407 1.00 49.50 311 HIS A CA 1
ATOM 2441 C C . HIS A 1 311 ? -8.706 29.763 -21.267 1.00 49.50 311 HIS A C 1
ATOM 2443 O O . HIS A 1 311 ? -8.993 28.585 -21.473 1.00 49.50 311 HIS A O 1
ATOM 2449 N N . GLU A 1 312 ? -9.383 30.765 -21.832 1.00 64.44 312 GLU A N 1
ATOM 2450 C CA . GLU A 1 312 ? -10.523 30.532 -22.724 1.00 64.44 312 GLU A CA 1
ATOM 2451 C C . GLU A 1 312 ? -10.116 29.914 -24.066 1.00 64.44 312 GLU A C 1
ATOM 2453 O O . GLU A 1 312 ? -10.832 29.064 -24.599 1.00 64.44 312 GLU A O 1
ATOM 2458 N N . ASP A 1 313 ? -8.954 30.293 -24.599 1.00 68.62 313 ASP A N 1
ATOM 2459 C CA . ASP A 1 313 ? -8.451 29.739 -25.860 1.00 68.62 313 ASP A CA 1
ATOM 2460 C C . ASP A 1 313 ? -8.086 28.252 -25.728 1.00 68.62 313 ASP A C 1
ATOM 2462 O O . ASP A 1 313 ? -8.307 27.468 -26.655 1.00 68.62 313 ASP A O 1
ATOM 2466 N N . TRP A 1 314 ? -7.600 27.845 -24.551 1.00 62.09 314 TRP A N 1
ATOM 2467 C CA . TRP A 1 314 ? -7.295 26.450 -24.236 1.00 62.09 314 TRP A CA 1
ATOM 2468 C C . TRP A 1 314 ? -8.563 25.586 -24.132 1.00 62.09 314 TRP A C 1
ATOM 2470 O O . TRP A 1 314 ? -8.619 24.501 -24.713 1.00 62.09 314 TRP A O 1
ATOM 2480 N N . LEU A 1 315 ? -9.623 26.084 -23.482 1.00 60.50 315 LEU A N 1
ATOM 2481 C CA . LEU A 1 315 ? -10.899 25.363 -23.353 1.00 60.50 315 LEU A CA 1
ATOM 2482 C C . LEU A 1 315 ? -11.559 25.102 -24.719 1.00 60.50 315 LEU A C 1
ATOM 2484 O O . LEU A 1 315 ? -11.972 23.978 -25.004 1.00 60.50 315 LEU A O 1
ATOM 2488 N N . LYS A 1 316 ? -11.538 26.091 -25.621 1.00 72.31 316 LYS A N 1
ATOM 2489 C CA . LYS A 1 316 ? -12.048 25.947 -27.000 1.00 72.31 316 LYS A CA 1
ATOM 2490 C C . LYS A 1 316 ? -11.233 24.972 -27.853 1.00 72.31 316 LYS A C 1
ATOM 2492 O O . LYS A 1 316 ? -11.683 24.538 -28.915 1.00 72.31 316 LYS A O 1
ATOM 2497 N N . GLN A 1 317 ? -9.991 24.680 -27.475 1.00 65.75 317 GLN A N 1
ATOM 2498 C CA . GLN A 1 317 ? -9.155 23.709 -28.180 1.00 65.75 317 GLN A CA 1
ATOM 2499 C C . GLN A 1 317 ? -9.463 22.274 -27.734 1.00 65.75 317 GLN A C 1
ATOM 2501 O O . GLN A 1 317 ? -9.404 21.365 -28.559 1.00 65.75 317 GLN A O 1
ATOM 2506 N N . MET A 1 318 ? -9.849 22.088 -26.469 1.00 52.97 318 MET A N 1
ATOM 2507 C CA . MET A 1 318 ? -10.225 20.785 -25.914 1.00 52.97 318 MET A CA 1
ATOM 2508 C C . MET A 1 318 ? -11.597 20.318 -26.418 1.00 52.97 318 MET A C 1
ATOM 2510 O O . MET A 1 318 ? -11.729 19.164 -26.814 1.00 52.97 318 MET A O 1
ATOM 2514 N N . GLU A 1 319 ? -12.582 21.218 -26.523 1.00 64.56 319 GLU A N 1
ATOM 2515 C CA . GLU A 1 319 ? -13.912 20.887 -27.075 1.00 64.56 319 GLU A CA 1
ATOM 2516 C C . GLU A 1 319 ? -13.861 20.417 -28.539 1.00 64.56 319 GLU A C 1
ATOM 2518 O O . GLU A 1 319 ? -14.691 19.621 -28.966 1.00 64.56 319 GLU A O 1
ATOM 2523 N N . ARG A 1 320 ? -12.858 20.852 -29.313 1.00 61.97 320 ARG A N 1
ATOM 2524 C CA . ARG A 1 320 ? -12.678 20.432 -30.715 1.00 61.97 320 ARG A CA 1
ATOM 2525 C C . ARG A 1 320 ? -12.064 19.043 -30.884 1.00 61.97 320 ARG A C 1
ATOM 2527 O O . ARG A 1 320 ? -12.116 18.518 -31.988 1.00 61.97 320 ARG A O 1
ATOM 2534 N N . LYS A 1 321 ? -11.477 18.461 -29.835 1.00 52.81 321 LYS A N 1
ATOM 2535 C CA . LYS A 1 321 ? -10.793 17.158 -29.900 1.00 52.81 321 LYS A CA 1
ATOM 2536 C C . LYS A 1 321 ? -11.635 15.978 -29.401 1.00 52.81 321 LYS A C 1
ATOM 2538 O O . LYS A 1 321 ? -11.186 14.851 -29.521 1.00 52.81 321 LYS A O 1
ATOM 2543 N N . GLN A 1 322 ? -12.832 16.211 -28.860 1.00 48.56 322 GLN A N 1
ATOM 2544 C CA . GLN A 1 322 ? -13.688 15.166 -28.268 1.00 48.56 322 GLN A CA 1
ATOM 2545 C C . GLN A 1 322 ? -14.754 14.576 -29.220 1.00 48.56 322 GLN A C 1
ATOM 2547 O O . GLN A 1 322 ? -15.724 13.995 -28.746 1.00 48.56 322 GLN A O 1
ATOM 2552 N N . MET A 1 323 ? -14.620 14.714 -30.546 1.00 39.31 323 MET A N 1
ATOM 2553 C CA . MET A 1 323 ? -15.641 14.254 -31.514 1.00 39.31 323 MET A CA 1
ATOM 2554 C C . MET A 1 323 ? -15.140 13.260 -32.575 1.00 39.31 323 MET A C 1
ATOM 2556 O O . MET A 1 323 ? -15.671 13.238 -33.680 1.00 39.31 323 MET A O 1
ATOM 2560 N N . GLU A 1 324 ? -14.183 12.395 -32.240 1.00 41.09 324 GLU A N 1
ATOM 2561 C CA . GLU A 1 324 ? -13.952 11.162 -33.008 1.00 41.09 324 GLU A CA 1
ATOM 2562 C C . GLU A 1 324 ? -13.995 9.957 -32.055 1.00 41.09 324 GLU A C 1
ATOM 2564 O O . GLU A 1 324 ? -13.300 9.979 -31.037 1.00 41.09 324 GLU A O 1
ATOM 2569 N N . PRO A 1 325 ? -14.846 8.946 -32.313 1.00 43.97 325 PRO A N 1
ATOM 2570 C CA . PRO A 1 325 ? -14.815 7.697 -31.573 1.00 43.97 325 PRO A CA 1
ATOM 2571 C C . PRO A 1 325 ? -13.687 6.826 -32.143 1.00 43.97 325 PRO A C 1
ATOM 2573 O O . PRO A 1 325 ? -13.781 6.360 -33.275 1.00 43.97 325 PRO A O 1
ATOM 2576 N N . GLU A 1 326 ? -12.616 6.627 -31.377 1.00 48.25 326 GLU A N 1
ATOM 2577 C CA . GLU A 1 326 ? -11.741 5.464 -31.564 1.00 48.25 326 GLU A CA 1
ATOM 2578 C C . GLU A 1 326 ? -12.384 4.303 -30.798 1.00 48.25 326 GLU A C 1
ATOM 2580 O O . GLU A 1 326 ? -12.592 4.394 -29.589 1.00 48.25 326 GLU A O 1
ATOM 2585 N N . GLU A 1 327 ? -12.801 3.277 -31.540 1.00 48.75 327 GLU A N 1
ATOM 2586 C CA . GLU A 1 327 ? -13.497 2.086 -31.047 1.00 48.75 327 GLU A CA 1
ATOM 2587 C C . GLU A 1 327 ? -12.556 1.142 -30.269 1.00 48.75 327 GLU A C 1
ATOM 2589 O O . GLU A 1 327 ? -11.354 1.070 -30.529 1.00 48.75 327 GLU A O 1
ATOM 2594 N N . ASP A 1 328 ? -13.148 0.420 -29.313 1.00 50.12 328 ASP A N 1
ATOM 2595 C CA . ASP A 1 328 ? -12.581 -0.454 -28.271 1.00 50.12 328 ASP A CA 1
ATOM 2596 C C . ASP A 1 328 ? -11.833 -1.727 -28.763 1.00 50.12 328 ASP A C 1
ATOM 2598 O O . ASP A 1 328 ? -11.885 -2.768 -28.113 1.00 50.12 328 ASP A O 1
ATOM 2602 N N . GLU A 1 329 ? -11.090 -1.694 -29.877 1.00 50.44 329 GLU A N 1
ATOM 2603 C CA . GLU A 1 329 ? -10.328 -2.872 -30.362 1.00 50.44 329 GLU A CA 1
ATOM 2604 C C . GLU A 1 329 ? -9.136 -3.249 -29.452 1.00 50.44 329 GLU A C 1
ATOM 2606 O O . GLU A 1 329 ? -8.668 -4.385 -29.461 1.00 50.44 329 GLU A O 1
ATOM 2611 N N . LEU A 1 330 ? -8.643 -2.315 -28.629 1.00 50.12 330 LEU A N 1
ATOM 2612 C CA . LEU A 1 330 ? -7.480 -2.542 -27.759 1.00 50.12 330 LEU A CA 1
ATOM 2613 C C . LEU A 1 330 ? -7.804 -3.325 -26.476 1.00 50.12 330 LEU A C 1
ATOM 2615 O O . LEU A 1 330 ? -6.899 -3.952 -25.928 1.00 50.12 330 LEU A O 1
ATOM 2619 N N . GLU A 1 331 ? -9.048 -3.288 -25.983 1.00 51.72 331 GLU A N 1
ATOM 2620 C CA . GLU A 1 331 ? -9.429 -4.021 -24.763 1.00 51.72 331 GLU A CA 1
ATOM 2621 C C . GLU A 1 331 ? -9.663 -5.518 -25.039 1.00 51.72 331 GLU A C 1
ATOM 2623 O O . GLU A 1 331 ? -9.364 -6.347 -24.179 1.00 51.72 331 GLU A O 1
ATOM 2628 N N . GLU A 1 332 ? -10.139 -5.889 -26.234 1.00 51.84 332 GLU A N 1
ATOM 2629 C CA . GLU A 1 332 ? -10.352 -7.299 -26.603 1.00 51.84 332 GLU A CA 1
ATOM 2630 C C . GLU A 1 332 ? -9.025 -8.044 -26.837 1.00 51.84 332 GLU A C 1
ATOM 2632 O O . GLU A 1 332 ? -8.856 -9.156 -26.335 1.00 51.84 332 GLU A O 1
ATOM 2637 N N . GLU A 1 333 ? -8.041 -7.413 -27.490 1.00 56.28 333 GLU A N 1
ATOM 2638 C CA . GLU A 1 333 ? -6.704 -8.002 -27.695 1.00 56.28 333 GLU A CA 1
ATOM 2639 C C . GLU A 1 333 ? -5.952 -8.193 -26.355 1.00 56.28 333 GLU A C 1
ATOM 2641 O O . GLU A 1 333 ? -5.242 -9.182 -26.167 1.00 56.28 333 GLU A O 1
ATOM 2646 N N . GLU A 1 334 ? -6.155 -7.296 -25.376 1.00 55.44 334 GLU A N 1
ATOM 2647 C CA . GLU A 1 334 ? -5.575 -7.418 -24.027 1.00 55.44 334 GLU A CA 1
ATOM 2648 C C . GLU A 1 334 ? -6.177 -8.599 -23.242 1.00 55.44 334 GLU A C 1
ATOM 2650 O O . GLU A 1 334 ? -5.449 -9.304 -22.540 1.00 55.44 334 GLU A O 1
ATOM 2655 N N . LEU A 1 335 ? -7.482 -8.859 -23.389 1.00 54.78 335 LEU A N 1
ATOM 2656 C CA . LEU A 1 335 ? -8.172 -9.960 -22.708 1.00 54.78 335 LEU A CA 1
ATOM 2657 C C . LEU A 1 335 ? -7.801 -11.339 -23.276 1.00 54.78 335 LEU A C 1
ATOM 2659 O O . LEU A 1 335 ? -7.576 -12.269 -22.499 1.00 54.78 335 LEU A O 1
ATOM 2663 N N . GLU A 1 336 ? -7.699 -11.477 -24.602 1.00 59.50 336 GLU A N 1
ATOM 2664 C CA . GLU A 1 336 ? -7.333 -12.749 -25.247 1.00 59.50 336 GLU A CA 1
ATOM 2665 C C . GLU A 1 336 ? -5.865 -13.140 -24.977 1.00 59.50 336 GLU A C 1
ATOM 2667 O O . GLU A 1 336 ? -5.550 -14.314 -24.746 1.00 59.50 336 GLU A O 1
ATOM 2672 N N . GLU A 1 337 ? -4.943 -12.169 -24.944 1.00 59.94 337 GLU A N 1
ATOM 2673 C CA . GLU A 1 337 ? -3.527 -12.433 -24.649 1.00 59.94 337 GLU A CA 1
ATOM 2674 C C . GLU A 1 337 ? -3.269 -12.776 -23.170 1.00 59.94 337 GLU A C 1
ATOM 2676 O O . GLU A 1 337 ? -2.387 -13.595 -22.864 1.00 59.94 337 GLU A O 1
ATOM 2681 N N . ASP A 1 338 ? -4.040 -12.181 -22.256 1.00 59.09 338 ASP A N 1
ATOM 2682 C CA . ASP A 1 338 ? -4.009 -12.471 -20.821 1.00 59.09 338 ASP A CA 1
ATOM 2683 C C . ASP A 1 338 ? -4.519 -13.895 -20.518 1.00 59.09 338 ASP A C 1
ATOM 2685 O O . ASP A 1 338 ? -3.947 -14.592 -19.671 1.00 59.09 338 ASP A O 1
ATOM 2689 N N . GLU A 1 339 ? -5.534 -14.368 -21.251 1.00 65.12 339 GLU A N 1
ATOM 2690 C CA . GLU A 1 339 ? -6.071 -15.730 -21.132 1.00 65.12 339 GLU A CA 1
ATOM 2691 C C . GLU A 1 339 ? -5.035 -16.789 -21.563 1.00 65.12 339 GLU A C 1
ATOM 2693 O O . GLU A 1 339 ? -4.866 -17.820 -20.904 1.00 65.12 339 GLU A O 1
ATOM 2698 N N . HIS A 1 340 ? -4.241 -16.513 -22.605 1.00 69.38 340 HIS A N 1
ATOM 2699 C CA . HIS A 1 340 ? -3.140 -17.396 -23.006 1.00 69.38 340 HIS A CA 1
ATOM 2700 C C . HIS A 1 340 ? -2.036 -17.487 -21.934 1.00 69.38 340 HIS A C 1
ATOM 2702 O O . HIS A 1 340 ? -1.496 -18.570 -21.693 1.00 69.38 340 HIS A O 1
ATOM 2708 N N . GLU A 1 341 ? -1.653 -16.381 -21.285 1.00 66.38 341 GLU A N 1
ATOM 2709 C CA . GLU A 1 341 ? -0.637 -16.420 -20.218 1.00 66.38 341 GLU A CA 1
ATOM 2710 C C . GLU A 1 341 ? -1.160 -17.136 -18.960 1.00 66.38 341 GLU A C 1
ATOM 2712 O O . GLU A 1 341 ? -0.402 -17.857 -18.303 1.00 66.38 341 GLU A O 1
ATOM 2717 N N . GLN A 1 342 ? -2.456 -17.002 -18.655 1.00 64.56 342 GLN A N 1
ATOM 2718 C CA . GLN A 1 342 ? -3.098 -17.762 -17.584 1.00 64.56 342 GLN A CA 1
ATOM 2719 C C . GLN A 1 342 ? -3.020 -19.270 -17.845 1.00 64.56 342 GLN A C 1
ATOM 2721 O O . GLN A 1 342 ? -2.613 -20.013 -16.952 1.00 64.56 342 GLN A O 1
ATOM 2726 N N . ASN A 1 343 ? -3.329 -19.708 -19.067 1.00 69.75 343 ASN A N 1
ATOM 2727 C CA . ASN A 1 343 ? -3.275 -21.121 -19.443 1.00 69.75 343 ASN A CA 1
ATOM 2728 C C . ASN A 1 343 ? -1.863 -21.713 -19.287 1.00 69.75 343 ASN A C 1
ATOM 2730 O O . ASN A 1 343 ? -1.710 -22.831 -18.796 1.00 69.75 343 ASN A O 1
ATOM 2734 N N . GLU A 1 344 ? -0.818 -20.955 -19.628 1.00 72.69 344 GLU A N 1
ATOM 2735 C CA . GLU A 1 344 ? 0.576 -21.387 -19.447 1.00 72.69 344 GLU A CA 1
ATOM 2736 C C . GLU A 1 344 ? 0.983 -21.462 -17.963 1.00 72.69 344 GLU A C 1
ATOM 2738 O O . GLU A 1 344 ? 1.688 -22.387 -17.554 1.00 72.69 344 GLU A O 1
ATOM 2743 N N . LEU A 1 345 ? 0.520 -20.526 -17.125 1.00 65.19 345 LEU A N 1
ATOM 2744 C CA . LEU A 1 345 ? 0.788 -20.550 -15.682 1.00 65.19 345 LEU A CA 1
ATOM 2745 C C . LEU A 1 345 ? 0.015 -21.655 -14.955 1.00 65.19 345 LEU A C 1
ATOM 2747 O O . LEU A 1 345 ? 0.570 -22.279 -14.053 1.00 65.19 345 LEU A O 1
ATOM 2751 N N . GLU A 1 346 ? -1.240 -21.907 -15.329 1.00 70.38 346 GLU A N 1
ATOM 2752 C CA . GLU A 1 346 ? -2.031 -23.020 -14.790 1.00 70.38 346 GLU A CA 1
ATOM 2753 C C . GLU A 1 346 ? -1.432 -24.367 -15.193 1.00 70.38 346 GLU A C 1
ATOM 2755 O O . GLU A 1 346 ? -1.315 -25.265 -14.360 1.00 70.38 346 GLU A O 1
ATOM 2760 N N . LYS A 1 347 ? -0.957 -24.491 -16.436 1.00 73.12 347 LYS A N 1
ATOM 2761 C CA . LYS A 1 347 ? -0.228 -25.674 -16.894 1.00 73.12 347 LYS A CA 1
ATOM 2762 C C . LYS A 1 347 ? 1.053 -25.903 -16.086 1.00 73.12 347 LYS A C 1
ATOM 2764 O O . LYS A 1 347 ? 1.285 -27.019 -15.632 1.00 73.12 347 LYS A O 1
ATOM 2769 N N . ALA A 1 348 ? 1.829 -24.852 -15.817 1.00 67.31 348 ALA A N 1
ATOM 2770 C CA . ALA A 1 348 ? 3.017 -24.944 -14.967 1.00 67.31 348 ALA A CA 1
ATOM 2771 C C . ALA A 1 348 ? 2.689 -25.309 -13.501 1.00 67.31 348 ALA A C 1
ATOM 2773 O O . ALA A 1 348 ? 3.462 -26.018 -12.857 1.00 67.31 348 ALA A O 1
ATOM 2774 N N . GLU A 1 349 ? 1.552 -24.854 -12.959 1.00 67.94 349 GLU A N 1
ATOM 2775 C CA . GLU A 1 349 ? 1.086 -25.246 -11.617 1.00 67.94 349 GLU A CA 1
ATOM 2776 C C . GLU A 1 349 ? 0.639 -26.713 -11.555 1.00 67.94 349 GLU A C 1
ATOM 2778 O O . GLU A 1 349 ? 0.915 -27.394 -10.565 1.00 67.94 349 GLU A O 1
ATOM 2783 N N . LEU A 1 350 ? -0.019 -27.215 -12.603 1.00 68.06 350 LEU A N 1
ATOM 2784 C CA . LEU A 1 350 ? -0.405 -28.623 -12.712 1.00 68.06 350 LEU A CA 1
ATOM 2785 C C . LEU A 1 350 ? 0.827 -29.532 -12.827 1.00 68.06 350 LEU A C 1
ATOM 2787 O O . LEU A 1 350 ? 0.939 -30.498 -12.076 1.00 68.06 350 LEU A O 1
ATOM 2791 N N . GLU A 1 351 ? 1.783 -29.174 -13.685 1.00 69.94 351 GLU A N 1
ATOM 2792 C CA . GLU A 1 351 ? 3.041 -29.914 -13.860 1.00 69.94 351 GLU A CA 1
ATOM 2793 C C . GLU A 1 351 ? 3.911 -29.887 -12.584 1.00 69.94 351 GLU A C 1
ATOM 2795 O O . GLU A 1 351 ? 4.558 -30.879 -12.245 1.00 69.94 351 GLU A O 1
ATOM 2800 N N . GLY A 1 352 ? 3.887 -28.786 -11.821 1.00 53.03 352 GLY A N 1
ATOM 2801 C CA . GLY A 1 352 ? 4.578 -28.681 -10.530 1.00 53.03 352 GLY A CA 1
ATOM 2802 C C . GLY A 1 352 ? 3.951 -29.526 -9.413 1.00 53.03 352 GLY A C 1
ATOM 2803 O O . GLY A 1 352 ? 4.674 -30.135 -8.625 1.00 53.03 352 GLY A O 1
ATOM 2804 N N . ASN A 1 353 ? 2.617 -29.612 -9.358 1.00 50.22 353 ASN A N 1
ATOM 2805 C CA . ASN A 1 353 ? 1.906 -30.426 -8.362 1.00 50.22 353 ASN A CA 1
ATOM 2806 C C . ASN A 1 353 ? 2.022 -31.938 -8.622 1.00 50.22 353 ASN A C 1
ATOM 2808 O O . ASN A 1 353 ? 1.965 -32.722 -7.674 1.00 50.22 353 ASN A O 1
ATOM 2812 N N . GLU A 1 354 ? 2.194 -32.371 -9.876 1.00 49.94 354 GLU A N 1
ATOM 2813 C CA . GLU A 1 354 ? 2.423 -33.789 -10.188 1.00 49.94 354 GLU A CA 1
ATOM 2814 C C . GLU A 1 354 ? 3.780 -34.290 -9.667 1.00 49.94 354 GLU A C 1
ATO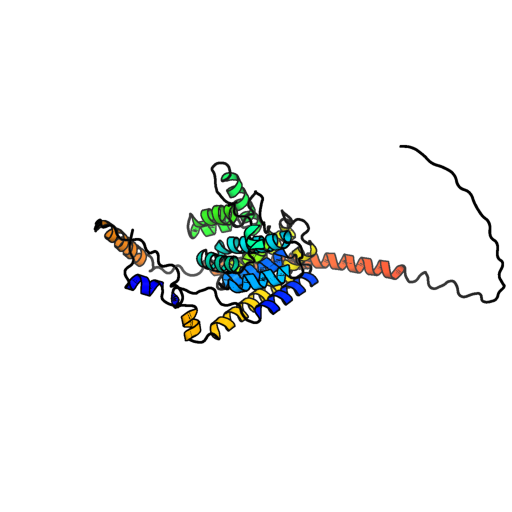M 2816 O O . GLU A 1 354 ? 3.872 -35.433 -9.218 1.00 49.94 354 GLU A O 1
ATOM 2821 N N . HIS A 1 355 ? 4.815 -33.442 -9.638 1.00 45.94 355 HIS A N 1
ATOM 2822 C CA . HIS A 1 355 ? 6.116 -33.804 -9.062 1.00 45.94 355 HIS A CA 1
ATOM 2823 C C . HIS A 1 355 ? 6.119 -33.848 -7.526 1.00 45.94 355 HIS A C 1
ATOM 2825 O O . HIS A 1 355 ? 6.686 -34.785 -6.955 1.00 45.94 355 HIS A O 1
ATOM 2831 N N . ASP A 1 356 ? 5.428 -32.923 -6.853 1.00 46.00 356 ASP A N 1
ATOM 2832 C CA . ASP A 1 356 ? 5.338 -32.904 -5.381 1.00 46.00 356 ASP A CA 1
ATOM 2833 C C . ASP A 1 356 ? 4.505 -34.083 -4.829 1.00 46.00 356 ASP A C 1
ATOM 2835 O O . ASP A 1 356 ? 4.829 -34.652 -3.782 1.00 46.00 356 ASP A O 1
ATOM 2839 N N . ASN A 1 357 ? 3.472 -34.532 -5.555 1.00 46.41 357 ASN A N 1
ATOM 2840 C CA . ASN A 1 357 ? 2.688 -35.707 -5.153 1.00 46.41 357 ASN A CA 1
ATOM 2841 C C . ASN A 1 357 ? 3.473 -37.025 -5.292 1.00 46.41 357 ASN A C 1
ATOM 2843 O O . ASN A 1 357 ? 3.315 -37.917 -4.458 1.00 46.41 357 ASN A O 1
ATOM 2847 N N . THR A 1 358 ? 4.379 -37.144 -6.271 1.00 47.75 358 THR A N 1
ATOM 2848 C CA . THR A 1 358 ? 5.227 -38.345 -6.405 1.00 47.75 358 THR A CA 1
ATOM 2849 C C . THR A 1 358 ? 6.311 -38.473 -5.326 1.00 47.75 358 THR A C 1
ATOM 2851 O O . THR A 1 358 ? 6.669 -39.596 -4.960 1.00 47.75 358 THR A O 1
ATOM 2854 N N . GLU A 1 359 ? 6.813 -37.370 -4.756 1.00 44.47 359 GLU A N 1
ATOM 2855 C CA . GLU A 1 359 ? 7.753 -37.428 -3.621 1.00 44.47 359 GLU A CA 1
ATOM 2856 C C . GLU A 1 359 ? 7.059 -37.749 -2.286 1.00 44.47 359 GLU A C 1
ATOM 2858 O O . GLU A 1 359 ? 7.646 -38.421 -1.429 1.00 44.47 359 GLU A O 1
ATOM 2863 N N . LEU A 1 360 ? 5.795 -37.347 -2.118 1.00 42.78 360 LEU A N 1
ATOM 2864 C CA . LEU A 1 360 ? 5.002 -37.679 -0.931 1.00 42.78 360 LEU A CA 1
ATOM 2865 C C . LEU A 1 360 ? 4.566 -39.155 -0.918 1.00 42.78 360 LEU A C 1
ATOM 2867 O O . LEU A 1 360 ? 4.729 -39.825 0.105 1.00 42.78 360 LEU A O 1
ATOM 2871 N N . GLU A 1 361 ? 4.140 -39.714 -2.056 1.00 44.25 361 GLU A N 1
ATOM 2872 C CA . GLU A 1 361 ? 3.799 -41.145 -2.159 1.00 44.25 361 GLU A CA 1
ATOM 2873 C C . GLU A 1 361 ? 5.035 -42.064 -2.033 1.00 44.25 361 GLU A C 1
ATOM 2875 O O . GLU A 1 361 ? 4.955 -43.172 -1.490 1.00 44.25 361 GLU A O 1
ATOM 2880 N N . GLY A 1 362 ? 6.221 -41.592 -2.440 1.00 42.72 362 GLY A N 1
ATOM 2881 C CA . GLY A 1 362 ? 7.488 -42.313 -2.269 1.00 42.72 362 GLY A CA 1
ATOM 2882 C C . GLY A 1 362 ? 7.974 -42.420 -0.814 1.00 42.72 362 GLY A C 1
ATOM 2883 O O . GLY A 1 362 ? 8.691 -43.370 -0.470 1.00 42.72 362 GLY A O 1
ATOM 2884 N N . ASN A 1 363 ? 7.568 -41.489 0.056 1.00 41.31 363 ASN A N 1
ATOM 2885 C CA . ASN A 1 363 ? 7.938 -41.485 1.475 1.00 41.31 363 ASN A CA 1
ATOM 2886 C C . ASN A 1 363 ? 6.950 -42.255 2.366 1.00 41.31 363 ASN A C 1
ATOM 2888 O O . ASN A 1 363 ? 7.385 -42.888 3.333 1.00 41.31 363 ASN A O 1
ATOM 2892 N N . GLU A 1 364 ? 5.662 -42.325 2.015 1.00 42.97 364 GLU A N 1
ATOM 2893 C CA . GLU A 1 364 ? 4.704 -43.181 2.736 1.00 42.97 364 GLU A CA 1
ATOM 2894 C C . GLU A 1 364 ? 5.028 -44.679 2.586 1.00 42.97 364 GLU A C 1
ATOM 2896 O O . GLU A 1 364 ? 4.854 -45.461 3.524 1.00 42.97 364 GLU A O 1
ATOM 2901 N N . HIS A 1 365 ? 5.620 -45.092 1.459 1.00 42.53 365 HIS A N 1
ATOM 2902 C CA . HIS A 1 365 ? 6.050 -46.481 1.258 1.00 42.53 365 HIS A CA 1
ATOM 2903 C C . HIS A 1 365 ? 7.346 -46.869 1.996 1.00 42.53 365 HIS A C 1
ATOM 2905 O O . HIS A 1 365 ? 7.633 -48.062 2.147 1.00 42.53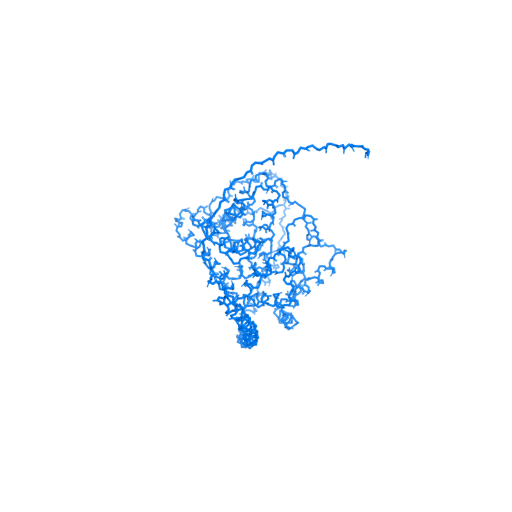 365 HIS A O 1
ATOM 2911 N N . LYS A 1 366 ? 8.122 -45.893 2.492 1.00 43.47 366 LYS A N 1
ATOM 2912 C CA . LYS A 1 366 ? 9.326 -46.139 3.308 1.00 43.47 366 LYS A CA 1
ATOM 2913 C C . LYS A 1 366 ? 9.055 -46.099 4.811 1.00 43.47 366 LYS A C 1
ATOM 2915 O O . LYS A 1 366 ? 9.693 -46.858 5.535 1.00 43.47 366 LYS A O 1
ATOM 2920 N N . LEU A 1 367 ? 8.079 -45.316 5.278 1.00 40.22 367 LEU A N 1
ATOM 2921 C CA . LEU A 1 367 ? 7.677 -45.327 6.691 1.00 40.22 367 LEU A CA 1
ATOM 2922 C C . LEU A 1 367 ? 6.845 -46.562 7.072 1.00 40.22 367 LEU A C 1
ATOM 2924 O O . LEU A 1 367 ? 7.008 -47.084 8.170 1.00 40.22 367 LEU A O 1
ATOM 2928 N N . ASN A 1 368 ? 6.057 -47.127 6.153 1.00 40.88 368 ASN A N 1
ATOM 2929 C CA . ASN A 1 368 ? 5.218 -48.297 6.457 1.00 40.88 368 ASN A CA 1
ATOM 2930 C C . ASN A 1 368 ? 5.970 -49.652 6.429 1.00 40.88 368 ASN A C 1
ATOM 2932 O O . ASN A 1 368 ? 5.396 -50.698 6.725 1.00 40.88 368 ASN A O 1
ATOM 2936 N N . LYS A 1 369 ? 7.266 -49.656 6.076 1.00 42.25 369 LYS A N 1
ATOM 2937 C CA . LYS A 1 369 ? 8.132 -50.853 6.110 1.00 42.25 369 LYS A CA 1
ATOM 2938 C C . LYS A 1 369 ? 9.036 -50.939 7.339 1.00 42.25 369 LYS A C 1
ATOM 2940 O O . LYS A 1 369 ? 9.617 -51.998 7.560 1.00 42.25 369 LYS A O 1
ATOM 2945 N N . HIS A 1 370 ? 9.145 -49.881 8.146 1.00 38.59 370 HIS A N 1
ATOM 2946 C CA . HIS A 1 370 ? 9.926 -49.941 9.386 1.00 38.59 370 HIS A CA 1
ATOM 2947 C C . HIS A 1 370 ? 9.099 -50.369 10.606 1.00 38.59 370 HIS A C 1
ATOM 2949 O O . HIS A 1 370 ? 9.648 -50.997 11.502 1.00 38.59 370 HIS A O 1
ATOM 2955 N N . ASP A 1 371 ? 7.776 -50.188 10.576 1.00 41.59 371 ASP A N 1
ATOM 2956 C CA . ASP A 1 371 ? 6.891 -50.460 11.722 1.00 41.59 371 ASP A CA 1
ATOM 2957 C C . ASP A 1 371 ? 6.344 -51.905 11.793 1.00 41.59 371 ASP A C 1
ATOM 2959 O O . ASP A 1 371 ? 5.633 -52.283 12.719 1.00 41.59 371 ASP A O 1
ATOM 2963 N N . GLN A 1 372 ? 6.679 -52.764 10.821 1.00 39.16 372 GLN A N 1
ATOM 2964 C CA . GLN A 1 372 ? 6.229 -54.170 10.792 1.00 39.16 372 GLN A CA 1
ATOM 2965 C C . GLN A 1 372 ? 7.304 -55.185 11.216 1.00 39.16 372 GLN A C 1
ATOM 2967 O O . GLN A 1 372 ? 7.059 -56.391 11.158 1.00 39.16 372 GLN A O 1
ATOM 2972 N N . THR A 1 373 ? 8.472 -54.724 11.684 1.00 42.19 373 THR A N 1
ATOM 2973 C CA . THR A 1 373 ? 9.590 -55.617 12.061 1.00 42.19 373 THR A CA 1
ATOM 2974 C C . THR A 1 373 ? 9.911 -55.640 13.563 1.00 42.19 373 THR A C 1
ATOM 2976 O O . THR A 1 373 ? 10.705 -56.477 13.976 1.00 42.19 373 THR A O 1
ATOM 2979 N N . GLU A 1 374 ? 9.260 -54.826 14.405 1.00 39.41 374 GLU A N 1
ATOM 2980 C CA . GLU A 1 374 ? 9.532 -54.776 15.861 1.00 39.41 374 GLU A CA 1
ATOM 2981 C C . GLU A 1 374 ? 8.425 -55.358 16.765 1.00 39.41 374 GLU A C 1
ATOM 2983 O O . GLU A 1 374 ? 8.550 -55.354 17.986 1.00 39.41 374 GLU A O 1
ATOM 2988 N N . HIS A 1 375 ? 7.371 -55.965 16.207 1.00 35.94 375 HIS A N 1
ATOM 2989 C CA . HIS A 1 375 ? 6.284 -56.580 16.996 1.00 35.94 375 HIS A CA 1
ATOM 2990 C C . HIS A 1 375 ? 6.234 -58.116 16.982 1.00 35.94 375 HIS A C 1
ATOM 2992 O O . HIS A 1 375 ? 5.205 -58.727 17.265 1.00 35.94 375 HIS A O 1
ATOM 2998 N N . LYS A 1 376 ? 7.368 -58.772 16.711 1.00 38.94 376 LYS A N 1
ATOM 2999 C CA . LYS A 1 376 ? 7.523 -60.226 16.887 1.00 38.94 376 LYS A CA 1
ATOM 3000 C C . LYS A 1 376 ? 8.854 -60.589 17.533 1.00 38.94 376 LYS A C 1
ATOM 3002 O O . LYS A 1 376 ? 9.651 -61.305 16.942 1.00 38.94 376 LYS A O 1
ATOM 3007 N N . GLN A 1 377 ? 9.075 -60.132 18.758 1.00 39.12 377 GLN A N 1
ATOM 3008 C CA . GLN A 1 377 ? 9.933 -60.820 19.721 1.00 39.12 377 GLN A CA 1
ATOM 3009 C C . GLN A 1 377 ? 9.736 -60.184 21.098 1.00 39.12 377 GLN A C 1
ATOM 3011 O O . GLN A 1 377 ? 9.673 -58.966 21.208 1.00 39.12 377 GLN A O 1
ATOM 3016 N N . ILE A 1 378 ? 9.704 -61.035 22.127 1.00 35.75 378 ILE A N 1
ATOM 3017 C CA . ILE A 1 378 ? 9.615 -60.730 23.567 1.00 35.75 378 ILE A CA 1
ATOM 3018 C C . ILE A 1 378 ? 8.181 -60.767 24.144 1.00 35.75 378 ILE A C 1
ATOM 3020 O O . ILE A 1 378 ? 7.663 -59.802 24.689 1.00 35.75 378 ILE A O 1
ATOM 3024 N N . GLU A 1 379 ? 7.576 -61.958 24.105 1.00 35.28 379 GLU A N 1
ATOM 3025 C CA . GLU A 1 379 ? 6.747 -62.481 25.203 1.00 35.28 379 GLU A CA 1
ATOM 3026 C C . GLU A 1 379 ? 7.321 -63.850 25.603 1.00 35.28 379 GLU A C 1
ATOM 3028 O O . GLU A 1 379 ? 7.029 -64.860 24.970 1.00 35.28 379 GLU A O 1
ATOM 3033 N N . HIS A 1 380 ? 8.217 -63.861 26.593 1.00 35.22 380 HIS A N 1
ATOM 3034 C CA . HIS A 1 380 ? 8.504 -65.000 27.475 1.00 35.22 380 HIS A CA 1
ATOM 3035 C C . HIS A 1 380 ? 9.522 -64.555 28.536 1.00 35.22 380 HIS A C 1
ATOM 3037 O O . HIS A 1 380 ? 10.711 -64.460 28.257 1.00 35.22 380 HIS A O 1
ATOM 3043 N N . ASP A 1 381 ? 9.046 -64.153 29.713 1.00 34.47 381 ASP A N 1
ATOM 3044 C CA . ASP A 1 381 ? 9.251 -64.911 30.955 1.00 34.47 381 ASP A CA 1
ATOM 3045 C C . ASP A 1 381 ? 8.864 -64.085 32.185 1.00 34.47 381 ASP A C 1
ATOM 3047 O O . ASP A 1 381 ? 9.251 -62.932 32.376 1.00 34.47 381 ASP A O 1
ATOM 3051 N N . GLN A 1 382 ? 8.040 -64.720 33.013 1.00 35.72 382 GLN A N 1
ATOM 3052 C CA . GLN A 1 382 ? 7.575 -64.241 34.304 1.00 35.72 382 GLN A CA 1
ATOM 3053 C C . GLN A 1 382 ? 8.510 -64.709 35.434 1.00 35.72 382 GLN A C 1
ATOM 3055 O O . GLN A 1 382 ? 9.137 -65.759 35.338 1.00 35.72 382 GLN A O 1
ATOM 3060 N N . ASN A 1 383 ? 8.401 -63.988 36.557 1.00 33.59 383 ASN A N 1
ATOM 3061 C CA . ASN A 1 383 ? 8.506 -64.445 37.953 1.00 33.59 383 ASN A CA 1
ATOM 3062 C C . ASN A 1 383 ? 9.847 -64.362 38.727 1.00 33.59 383 ASN A C 1
ATOM 3064 O O . ASN A 1 383 ? 10.674 -65.265 38.708 1.00 33.59 383 ASN A O 1
ATOM 3068 N N . GLU A 1 384 ? 9.852 -63.354 39.621 1.00 36.84 384 GLU A N 1
ATOM 3069 C CA . GLU A 1 384 ? 9.974 -63.470 41.099 1.00 36.84 384 GLU A CA 1
ATOM 3070 C C . GLU A 1 384 ? 11.339 -63.239 41.823 1.00 36.84 384 GLU A C 1
ATOM 3072 O O . GLU A 1 384 ? 12.387 -63.243 41.187 1.00 36.84 384 GLU A O 1
ATOM 3077 N N . PRO A 1 385 ? 11.351 -62.886 43.143 1.00 59.78 385 PRO A N 1
ATOM 3078 C CA . PRO A 1 385 ? 11.957 -61.634 43.638 1.00 59.78 385 PRO A CA 1
ATOM 3079 C C . PRO A 1 385 ? 12.990 -61.807 44.785 1.00 59.78 385 PRO A C 1
ATOM 3081 O O . PRO A 1 385 ? 13.126 -62.902 45.327 1.00 59.78 385 PRO A O 1
ATOM 3084 N N . LYS A 1 386 ? 13.654 -60.710 45.226 1.00 33.84 386 LYS A N 1
ATOM 3085 C CA . LYS A 1 386 ? 14.150 -60.415 46.613 1.00 33.84 386 LYS A CA 1
ATOM 3086 C C . LYS A 1 386 ? 15.019 -59.135 46.633 1.00 33.84 386 LYS A C 1
ATOM 3088 O O . LYS A 1 386 ? 15.864 -58.964 45.772 1.00 33.84 386 LYS A O 1
ATOM 3093 N N . LYS A 1 387 ? 14.642 -58.124 47.431 1.00 34.56 387 LYS A N 1
ATOM 3094 C CA . LYS A 1 387 ? 15.171 -57.702 48.758 1.00 34.56 387 LYS A CA 1
ATOM 3095 C C . LYS A 1 387 ? 16.524 -56.952 48.757 1.00 34.56 387 LYS A C 1
ATOM 3097 O O . LYS A 1 387 ? 17.553 -57.540 48.477 1.00 34.56 387 LYS A O 1
ATOM 3102 N N . ALA A 1 388 ? 16.406 -55.674 49.142 1.00 40.28 388 ALA A N 1
ATOM 3103 C CA . ALA A 1 388 ? 17.261 -54.776 49.938 1.00 40.28 388 ALA A CA 1
ATOM 3104 C C . ALA A 1 388 ? 18.707 -55.171 50.291 1.00 40.28 388 ALA A C 1
ATOM 3106 O O . ALA A 1 388 ? 18.903 -56.237 50.859 1.00 40.28 388 ALA A O 1
ATOM 3107 N N . GLU A 1 389 ? 19.630 -54.205 50.167 1.00 35.62 389 GLU A N 1
ATOM 3108 C CA . GLU A 1 389 ? 20.547 -53.800 51.250 1.00 35.62 389 GLU A CA 1
ATOM 3109 C C . GLU A 1 389 ? 21.212 -52.431 50.984 1.00 35.62 389 GLU A C 1
ATOM 3111 O O . GLU A 1 389 ? 21.308 -51.974 49.845 1.00 35.62 389 GLU A O 1
ATOM 3116 N N . CYS A 1 390 ? 21.548 -51.765 52.092 1.00 34.97 390 CYS A N 1
ATOM 3117 C CA . CYS A 1 390 ? 22.184 -50.455 52.256 1.00 34.97 390 CYS A CA 1
ATOM 3118 C C . CYS A 1 390 ? 23.703 -50.488 52.009 1.00 34.97 390 CYS A C 1
ATOM 3120 O O . CYS A 1 390 ? 24.282 -51.564 52.047 1.00 34.97 390 CYS A O 1
ATOM 3122 N N . GLU A 1 391 ? 24.297 -49.291 51.870 1.00 35.69 391 GLU A N 1
ATOM 3123 C CA . GLU A 1 391 ? 25.620 -48.794 52.350 1.00 35.69 391 GLU A CA 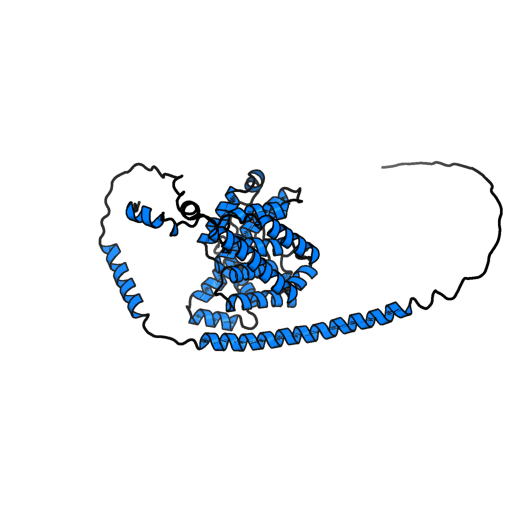1
ATOM 3124 C C . GLU A 1 391 ? 26.121 -47.740 51.335 1.00 35.69 391 GLU A C 1
ATOM 3126 O O . GLU A 1 391 ? 26.139 -47.998 50.136 1.00 35.69 391 GLU A O 1
ATOM 3131 N N . GLU A 1 392 ? 26.193 -46.438 51.638 1.00 40.44 392 GLU A N 1
ATOM 3132 C CA . GLU A 1 392 ? 27.125 -45.677 52.502 1.00 40.44 392 GLU A CA 1
ATOM 3133 C C . GLU A 1 392 ? 28.604 -45.667 52.054 1.00 40.44 392 GLU A C 1
ATOM 3135 O O . GLU A 1 392 ? 29.104 -46.626 51.486 1.00 40.44 392 GLU A O 1
ATOM 3140 N N . GLU A 1 393 ? 29.265 -44.536 52.351 1.00 37.59 393 GLU A N 1
ATOM 3141 C CA . GLU A 1 393 ? 30.630 -44.084 51.995 1.00 37.59 393 GLU A CA 1
ATOM 3142 C C . GLU A 1 393 ? 30.775 -43.392 50.617 1.00 37.59 393 GLU A C 1
ATOM 3144 O O . GLU A 1 393 ? 30.370 -43.900 49.583 1.00 37.59 393 GLU A O 1
ATOM 3149 N N . GLY A 1 394 ? 31.343 -42.191 50.462 1.00 34.56 394 GLY A N 1
ATOM 3150 C CA . GLY A 1 394 ? 32.109 -41.342 51.372 1.00 34.56 394 GLY A CA 1
ATOM 3151 C C . GLY A 1 394 ? 33.336 -40.751 50.655 1.00 34.56 394 GLY A C 1
ATOM 3152 O O . GLY A 1 394 ? 34.251 -41.485 50.320 1.00 34.56 394 GLY A O 1
ATOM 3153 N N . LEU A 1 395 ? 33.354 -39.417 50.499 1.00 37.62 395 LEU A N 1
ATOM 3154 C CA . LEU A 1 395 ? 34.526 -38.511 50.469 1.00 37.62 395 LEU A CA 1
ATOM 3155 C C . LEU A 1 395 ? 35.637 -38.691 49.400 1.00 37.62 395 LEU A C 1
ATOM 3157 O O . LEU A 1 395 ? 36.381 -39.666 49.408 1.00 37.62 395 LEU A O 1
ATOM 3161 N N . LYS A 1 396 ? 35.938 -37.611 48.655 1.00 38.03 396 LYS A N 1
ATOM 3162 C CA . LYS A 1 396 ? 37.079 -36.714 48.970 1.00 38.03 396 LYS A CA 1
ATOM 3163 C C . LYS A 1 396 ? 37.186 -35.495 48.041 1.00 38.03 396 LYS A C 1
ATOM 3165 O O . LYS A 1 396 ? 37.013 -35.582 46.831 1.00 38.03 396 LYS A O 1
ATOM 3170 N N . GLU A 1 397 ? 37.488 -34.379 48.697 1.00 47.06 397 GLU A N 1
ATOM 3171 C CA . GLU A 1 397 ? 37.914 -33.071 48.199 1.00 47.06 397 GLU A CA 1
ATOM 3172 C C . GLU A 1 397 ? 39.320 -33.111 47.572 1.00 47.06 397 GLU A C 1
ATOM 3174 O O . GLU A 1 397 ? 40.120 -33.965 47.948 1.00 47.06 397 GLU A O 1
ATOM 3179 N N . ASP A 1 398 ? 39.605 -32.170 46.663 1.00 40.50 398 ASP A N 1
ATOM 3180 C CA . ASP A 1 398 ? 40.695 -31.155 46.670 1.00 40.50 398 ASP A CA 1
ATOM 3181 C C . ASP A 1 398 ? 40.671 -30.516 45.255 1.00 40.50 398 ASP A C 1
ATOM 3183 O O . ASP A 1 398 ? 40.487 -31.220 44.267 1.00 40.50 398 ASP A O 1
ATOM 3187 N N . GLY A 1 399 ? 40.687 -29.209 45.009 1.00 36.00 399 GLY A N 1
ATOM 3188 C CA . GLY A 1 399 ? 41.682 -28.235 45.436 1.00 36.00 399 GLY A CA 1
ATOM 3189 C C . GLY A 1 399 ? 42.040 -27.358 44.227 1.00 36.00 399 GLY A C 1
ATOM 3190 O O . GLY A 1 399 ? 42.503 -27.856 43.207 1.00 36.00 399 GLY A O 1
ATOM 3191 N N . SER A 1 400 ? 41.749 -26.062 44.337 1.00 41.00 400 SER A N 1
ATOM 3192 C CA . SER A 1 400 ? 42.006 -24.917 43.430 1.00 41.00 400 SER A CA 1
ATOM 3193 C C . SER A 1 400 ? 43.513 -24.715 43.072 1.00 41.00 400 SER A C 1
ATOM 3195 O O . SER A 1 400 ? 44.307 -25.596 43.386 1.00 41.00 400 SER A O 1
ATOM 3197 N N . PRO A 1 401 ? 44.025 -23.546 42.582 1.00 64.38 401 PRO A N 1
ATOM 3198 C CA . PRO A 1 401 ? 43.417 -22.323 42.012 1.00 64.38 401 PRO A CA 1
ATOM 3199 C C . PRO A 1 401 ? 44.185 -21.731 40.783 1.00 64.38 401 PRO A C 1
ATOM 3201 O O . PRO A 1 401 ? 45.185 -22.271 40.321 1.00 64.38 401 PRO A O 1
ATOM 3204 N N . THR A 1 402 ? 43.772 -20.509 40.395 1.00 51.53 402 THR A N 1
ATOM 3205 C CA . THR A 1 402 ? 44.442 -19.427 39.614 1.00 51.53 402 THR A CA 1
ATOM 3206 C C . THR A 1 402 ? 44.117 -19.380 38.113 1.00 51.53 402 THR A C 1
ATOM 3208 O O . THR A 1 402 ? 44.145 -20.403 37.449 1.00 51.53 402 THR A O 1
ATOM 3211 N N . ARG A 1 403 ? 43.777 -18.236 37.500 1.00 50.28 403 ARG A N 1
ATOM 3212 C CA . ARG A 1 403 ? 43.873 -16.816 37.875 1.00 50.28 403 ARG A CA 1
ATOM 3213 C C . ARG A 1 403 ? 42.798 -16.012 37.145 1.00 50.28 403 ARG A C 1
ATOM 3215 O O . ARG A 1 403 ? 42.461 -16.429 36.016 1.00 50.28 403 ARG A O 1
#